Protein 8XYP (pdb70)

Nearest PDB structures (foldseek):
  7f4m-assembly1_B  TM=9.781E-01  e=1.507E-18  Tetrahymena thermophila SB210
  7f4n-assembly2_G  TM=9.774E-01  e=2.474E-17  Tetrahymena thermophila SB210
  7yi9-assembly1_D  TM=8.420E-01  e=5.128E-14  Tetrahymena thermophil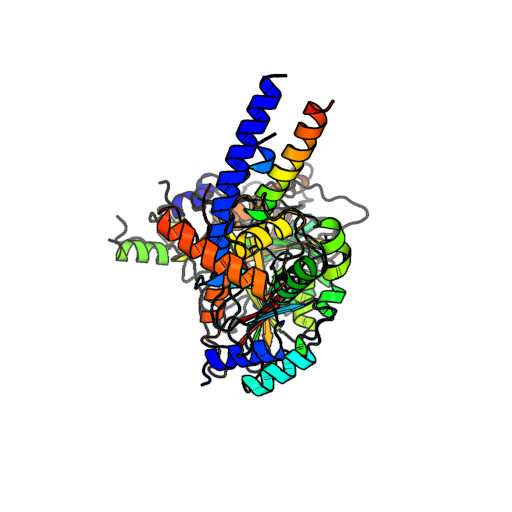a SB210
  7f4t-assembly3_G  TM=9.707E-01  e=1.267E-08  Paramecium tetraurelia strain d4-2
  7f4t-assembly1_B  TM=9.559E-01  e=1.003E-08  Paramecium tetraurelia strain d4-2

B-factor: mean 52.44, std 22.28, range [0.39, 113.33]

Solvent-accessible surface area: 29210 Å² total; per-residue (Å²): 173,178,56,33,86,33,53,27,94,69,0,76,133,62,10,67,78,18,6,18,55,2,1,74,45,13,48,84,17,83,119,61,75,132,4,181,8,35,70,28,0,0,0,6,22,29,49,12,64,170,30,94,12,94,38,0,24,56,0,0,92,151,47,18,62,58,19,1,1,0,0,2,0,30,6,15,14,85,186,158,97,52,20,36,42,115,96,0,49,90,5,52,0,93,43,0,2,103,42,0,1,0,0,0,2,3,49,40,78,37,4,40,50,0,0,91,5,0,50,73,0,53,6,107,2,7,0,2,0,0,9,0,37,31,33,138,91,7,82,19,6,102,34,136,17,105,14,0,38,53,0,27,20,6,0,0,0,0,24,25,58,82,16,102,58,62,75,12,86,100,65,26,7,4,1,0,0,1,12,74,140,88,50,166,22,48,21,0,60,42,0,6,94,27,0,58,80,0,1,56,115,1,0,0,0,3,0,36,3,58,56,49,16,8,32,72,19,0,0,0,0,1,71,67,0,78,147,16,7,0,35,30,8,12,109,33,4,92,81,58,113,43,73,161,89,21,144,75,119,86,24,33,80,72,17,100,4,161,51,0,3,64,52,107,2,59,106,27,22,27,77,0,10,0,0,0,0,6,2,99,21,83,72,56,153,57,126,98,28,47,36,12,113,43,0,109,128,0,54,12,28,81,129,0,0,34,13,0,0,0,0,0,4,7,24,11,32,21,1,12,73,0,2,61,9,0,72,82,40,33,0,68,24,22,1,3,0,0,0,0,6,0,0,0,33,42,0,0,72,51,36,97,171,127,130,155,24,88,130,21,62,28,99,74,0,19,103,113,62,71,33,1,74,9,111,112,0,27,83,0,2,0,25,16,138,17,42,26,0,63,34,0,17,12,7,0,0,0,0,18,31,104,32,186,121,51,146,13,88,23,71,74,71,139,17,7,3,0,6,0,0,1,2,36,53,138,101,31,64,83,12,12,91,35,0,7,9,17,0,0,75,2,0,15,30,2,2,29,111,2,37,54,36,136,117,6,73,69,51,7,39,0,0,0,0,22,12,51,94,63,14,0,20,16,87,0,0,3,0,0,1,46,139,132,113,50,147,103,16,50,62,166,167,68,43,25,13,28,6,0,20,64,0,41,96,29,65,49,78,9,57,147,160,74,87,175,192,60,96,24,68,83,4,0,54,41,0,5,119,57,28,12,55,142,35,0,9,77,157,75,0,24,8,14,25,27,15,21,38,26,115,85,80,42,36,24,25,100,124,44,49,94,6,0,31,98,0,0,79,110,34,2,1,29,44,18,148,80,0,13,171,93,42,20,69,41,182,19,59,44,17,13,0,23,0,16,0,0,33,15,0,1,12,2,46,3,91,139,28,108,50,125,118,4,36,47,125,99,5,68,104,35,63,142,59,4,29,43,81,0,133,157,107,132,100,56,138,23,67,4,16,36,136

Foldseek 3Di:
DVVVVVVVVVVVVVVVVVVVVVVVVVVCVVPDDDDPFDPQFAEDADDLLPDDVVVVLVCCCVVPVFAFAEEEEAAQDPVVDHDYLVSVLPRLVLSRDAWHKYWYKADPVCDVSVCVSCVSSAFAFDAKAKEFAADPVGHTPWADDDPGTDRIIMTTMTGHHCHPPPQFDPPFDDSYHHYHDPDDSDDDCSVVVRVCNGGPPTAYEYEQDESVRTDHNYYYYHNHD/DPAPVCVLCVCLVVQFADDQDPDPQQEAEAEAAQQLQDDCLVVAFQAAEEEAAFDDDVDPVDDTDYLVSVLSHDQDCRHHQFHKYWYWDDPVCNVSVQVSVVVVQWHFDAKAKEQEFAQVQQLVVVVVVPVSPDDDSVNCQVVVDGHRDRDRVSRFLQDDDPDGGDRMIITTMTGRHDPVDDQDFDPPPDDSYGYDYDHNVCSPDGGSSRVSVVVVVRCRGRVVQFQDPVLGSHHNAEYHCDDPSRQSDGSYYYYHHDD/DVVVLVDPVDDPVSSVVVVVVVVVVVVVVVVD/DDDVVVVQLVCCCVPNDCCQAPNRSHGNVLCVVDDPLDRCDVLNVVLLLVLLQVWFAVPLVVSCCPRVVVSDDSVVSNCSLQVLQQEPDPDVRGTPNAHDVRSNVNLVVNLVVLVVVVNRDPSHRYD

Structure (mmCIF, N/CA/C/O backbone):
data_8XYP
#
_entry.id   8XYP
#
_cell.length_a   1.00
_cell.length_b   1.00
_cell.length_c   1.00
_cell.angle_alpha   90.00
_cell.angle_beta   90.00
_cell.angle_gamma   90.00
#
_symmetry.space_group_name_H-M   'P 1'
#
loop_
_entity.id
_entity.type
_entity.pdbx_description
1 polymer 'MT-a70 family protein'
2 polymer 'Methyltransferase MT, putative'
3 polymer 'Myb-like DNA-binding domain protein'
4 polymer 'Transmembrane protein, putative'
5 non-polymer S-ADENOSYL-L-HOMOCYSTEINE
#
loop_
_atom_site.group_PDB
_atom_site.id
_atom_site.type_symbol
_atom_site.label_atom_id
_atom_site.label_alt_id
_atom_site.label_comp_id
_atom_site.label_asym_id
_atom_site.label_entity_id
_atom_site.label_seq_id
_atom_site.pdbx_PDB_ins_code
_atom_site.Cartn_x
_atom_site.Cartn_y
_atom_site.Cartn_z
_atom_site.occupancy
_atom_site.B_iso_or_equiv
_atom_site.auth_seq_id
_atom_site.auth_comp_id
_atom_site.auth_asym_id
_atom_site.auth_atom_id
_atom_site.pdbx_PDB_model_num
ATOM 1 N N . LYS A 1 142 ? 110.88986 145.93541 71.50761 1.000 109.23154 136 LYS A N 1
ATOM 2 C CA . LYS A 1 142 ? 111.15909 145.30617 72.79487 1.000 110.67578 136 LYS A CA 1
ATOM 3 C C . LYS A 1 142 ? 112.47780 144.53777 72.75716 1.000 110.87502 136 LYS A C 1
ATOM 4 O O . LYS A 1 142 ? 112.49230 143.32036 72.57804 1.000 110.66531 136 LYS A O 1
ATOM 10 N N . LYS A 1 143 ? 113.58727 145.26261 72.92518 1.000 113.33282 137 LYS A N 1
ATOM 11 C CA . LYS A 1 143 ? 114.90287 144.63140 72.87404 1.000 113.23080 137 LYS A CA 1
ATOM 12 C C . LYS A 1 143 ? 115.17709 143.78315 74.10962 1.000 113.07896 137 LYS A C 1
ATOM 13 O O . LYS A 1 143 ? 115.87151 142.76357 74.01558 1.000 111.99463 137 LYS A O 1
ATOM 19 N N . GLY A 1 144 ? 114.65503 144.18922 75.26941 1.000 110.87545 138 GLY A N 1
ATOM 20 C CA . GLY A 1 144 ? 114.87979 143.41997 76.48328 1.000 110.87929 138 GLY A CA 1
ATOM 21 C C . GLY A 1 144 ? 114.21667 142.05645 76.44753 1.000 110.96617 138 GLY A C 1
ATOM 22 O O . GLY A 1 144 ? 114.79623 141.06138 76.89371 1.000 110.58049 138 GLY A O 1
ATOM 23 N N . LEU A 1 145 ? 112.99758 141.98737 75.91005 1.000 107.93263 139 LEU A N 1
ATOM 24 C CA . LEU A 1 145 ? 112.31992 140.70124 75.78900 1.000 109.41127 139 LEU A CA 1
ATOM 25 C C . LEU A 1 145 ? 113.00688 139.81636 74.75541 1.000 108.11733 139 LEU A C 1
ATOM 26 O O . LEU A 1 145 ? 113.05690 138.59266 74.90808 1.000 107.39318 139 LEU A O 1
ATOM 31 N N . GLN A 1 146 ? 113.55188 140.42163 73.69649 1.000 108.33476 140 GLN A N 1
ATOM 32 C CA . GLN A 1 146 ? 114.33812 139.66093 72.72812 1.000 108.22782 140 GLN A CA 1
ATOM 33 C C . GLN A 1 146 ? 115.60199 139.09224 73.36556 1.000 109.45000 140 GLN A C 1
ATOM 34 O O . GLN A 1 146 ? 115.97330 137.93780 73.11381 1.000 108.87514 140 GLN A O 1
ATOM 40 N N . GLY A 1 147 ? 116.27059 139.88781 74.20403 1.000 108.42370 141 GLY A N 1
ATOM 41 C CA . GLY A 1 147 ? 117.43428 139.38457 74.91731 1.000 108.22843 141 GLY A CA 1
ATOM 42 C C . GLY A 1 147 ? 117.08744 138.27601 75.89286 1.000 108.08433 141 GLY A C 1
ATOM 43 O O . GLY A 1 147 ? 117.83381 137.30340 76.03529 1.000 106.98760 141 GLY A O 1
ATOM 44 N N . LEU A 1 148 ? 115.94497 138.40378 76.57267 1.000 107.00192 142 LEU A N 1
AT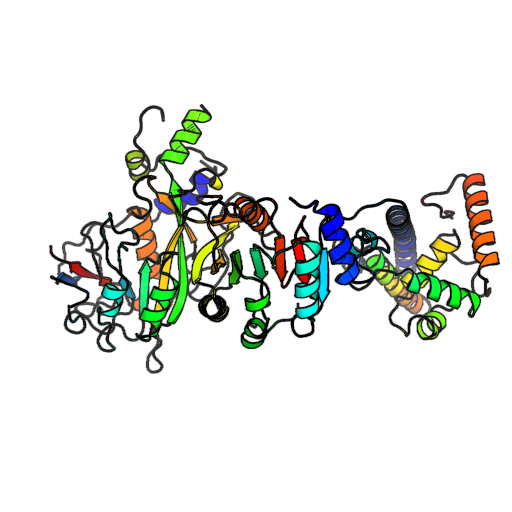OM 45 C CA . LEU A 1 148 ? 115.49076 137.34011 77.46389 1.000 107.07296 142 LEU A CA 1
ATOM 46 C C . LEU A 1 148 ? 115.14908 136.07761 76.67800 1.000 107.29508 142 LEU A C 1
ATOM 47 O O . LEU A 1 148 ? 115.39913 134.96154 77.14866 1.000 106.84611 142 LEU A O 1
ATOM 52 N N . LEU A 1 149 ? 114.57679 136.23946 75.48057 1.000 105.92554 143 LEU A N 1
ATOM 53 C CA . LEU A 1 149 ? 114.29684 135.09976 74.61185 1.000 105.67296 143 LEU A CA 1
ATOM 54 C C . LEU A 1 149 ? 115.58107 134.40201 74.18538 1.000 106.73663 143 LEU A C 1
ATOM 55 O O . LEU A 1 149 ? 115.64871 133.16767 74.16428 1.000 106.60372 143 LEU A O 1
ATOM 60 N N . GLN A 1 150 ? 116.61397 135.17855 73.85219 1.000 105.50662 144 GLN A N 1
ATOM 61 C CA . GLN A 1 150 ? 117.91188 134.58910 73.53377 1.000 105.60746 144 GLN A CA 1
ATOM 62 C C . GLN A 1 150 ? 118.49187 133.85384 74.73663 1.000 105.60907 144 GLN A C 1
ATOM 63 O O . GLN A 1 150 ? 119.06082 132.76198 74.59486 1.000 105.23085 144 GLN A O 1
ATOM 69 N N . ASP A 1 151 ? 118.34864 134.43904 75.92951 1.000 104.44037 145 ASP A N 1
ATOM 70 C CA . ASP A 1 151 ? 118.85932 133.81212 77.14505 1.000 104.90817 145 ASP A CA 1
ATOM 71 C C . ASP A 1 151 ? 118.18531 132.46904 77.40138 1.000 104.53647 145 ASP A C 1
ATOM 72 O O . ASP A 1 151 ? 118.85896 131.46125 77.65292 1.000 105.62921 145 ASP A O 1
ATOM 77 N N . ILE A 1 152 ? 116.85192 132.42848 77.32284 1.000 100.70002 146 ILE A N 1
ATOM 78 C CA . ILE A 1 152 ? 116.16640 131.16292 77.56124 1.000 100.87210 146 ILE A CA 1
ATOM 79 C C . ILE A 1 152 ? 116.38202 130.17942 76.41953 1.000 100.49483 146 ILE A C 1
ATOM 80 O O . ILE A 1 152 ? 116.30097 128.97336 76.64416 1.000 100.12647 146 ILE A O 1
ATOM 85 N N . GLU A 1 153 ? 116.66684 130.64829 75.20016 1.000 98.43001 147 GLU A N 1
ATOM 86 C CA . GLU A 1 153 ? 117.05040 129.71873 74.13999 1.000 97.24724 147 GLU A CA 1
ATOM 87 C C . GLU A 1 153 ? 118.39010 129.05582 74.44410 1.000 98.38782 147 GLU A C 1
ATOM 88 O O . GLU A 1 153 ? 118.55770 127.84825 74.22458 1.000 98.67796 147 GLU A O 1
ATOM 94 N N . LYS A 1 154 ? 119.35603 129.82960 74.94994 1.000 98.37558 148 LYS A N 1
ATOM 95 C CA . LYS A 1 154 ? 120.62709 129.23677 75.36420 1.000 98.04389 148 LYS A CA 1
ATOM 96 C C . LYS A 1 154 ? 120.43559 128.25752 76.51813 1.000 96.21638 148 LYS A C 1
ATOM 97 O O . LYS A 1 154 ? 121.06764 127.19228 76.54797 1.000 97.79954 148 LYS A O 1
ATOM 103 N N . ARG A 1 155 ? 119.57099 128.60044 77.47737 1.000 91.02947 149 ARG A N 1
ATOM 104 C CA . ARG A 1 155 ? 119.29051 127.67369 78.57291 1.000 92.41638 149 ARG A CA 1
ATOM 105 C C . ARG A 1 155 ? 118.57644 126.42111 78.07370 1.000 93.11495 149 ARG A C 1
ATOM 106 O O . ARG A 1 155 ? 118.82336 125.31989 78.57963 1.000 92.44507 149 ARG A O 1
ATOM 114 N N . ILE A 1 156 ? 117.69750 126.57122 77.07760 1.000 90.26518 150 ILE A N 1
ATOM 115 C CA . ILE A 1 156 ? 117.03015 125.42517 76.46511 1.000 87.74681 150 ILE A CA 1
ATOM 116 C C . ILE A 1 156 ? 118.05380 124.50330 75.82147 1.000 87.53056 150 ILE A C 1
ATOM 117 O O . ILE A 1 156 ? 117.99853 123.28376 75.98840 1.000 87.77427 150 ILE A O 1
ATOM 122 N N . LEU A 1 157 ? 119.01385 125.07429 75.09003 1.000 87.25276 151 LEU A N 1
ATOM 123 C CA . LEU A 1 157 ? 120.04843 124.25493 74.46404 1.000 86.73155 151 LEU A CA 1
ATOM 124 C C . LEU A 1 157 ? 120.93222 123.55035 75.48852 1.000 86.49800 151 LEU A C 1
ATOM 125 O O . LEU A 1 157 ? 121.21963 122.35483 75.32818 1.000 86.60036 151 LEU A O 1
ATOM 130 N N . HIS A 1 158 ? 121.34087 124.25593 76.54722 1.000 84.69323 152 HIS A N 1
ATOM 131 C CA . HIS A 1 158 ? 122.17612 123.64454 77.57767 1.000 83.43966 152 HIS A CA 1
ATOM 132 C C . HIS A 1 158 ? 121.43926 122.51679 78.29411 1.000 85.37529 152 HIS A C 1
ATOM 133 O O . HIS A 1 158 ? 121.99154 121.42655 78.49388 1.000 86.66652 152 HIS A O 1
ATOM 140 N N . TYR A 1 159 ? 120.18102 122.75025 78.67452 1.000 81.94155 153 TYR A N 1
ATOM 141 C CA . TYR A 1 159 ? 119.44433 121.72374 79.40060 1.000 80.86698 153 TYR A CA 1
ATOM 142 C C . TYR A 1 159 ? 118.99764 120.59999 78.47419 1.000 80.23967 153 TYR A C 1
ATOM 143 O O . TYR A 1 159 ? 118.82055 119.46389 78.91911 1.000 80.33515 153 TYR A O 1
ATOM 152 N N . LYS A 1 160 ? 118.83318 120.88846 77.18118 1.000 75.24730 154 LYS A N 1
ATOM 153 C CA . LYS A 1 160 ? 118.60476 119.83736 76.19872 1.000 74.08798 154 LYS A CA 1
ATOM 154 C C . LYS A 1 160 ? 119.80318 118.91000 76.11359 1.000 75.57094 154 LYS A C 1
ATOM 155 O O . LYS A 1 160 ? 119.64966 117.68480 76.06879 1.000 77.42407 154 LYS A O 1
ATOM 161 N N . GLN A 1 161 ? 121.01062 119.48181 76.09407 1.000 82.73368 155 GLN A N 1
ATOM 162 C CA . GLN A 1 161 ? 122.21346 118.65476 76.09905 1.000 81.12804 155 GLN A CA 1
ATOM 163 C C . GLN A 1 161 ? 122.33822 117.86330 77.39550 1.000 79.38337 155 GLN A C 1
ATOM 164 O O . GLN A 1 161 ? 122.74145 116.69423 77.3795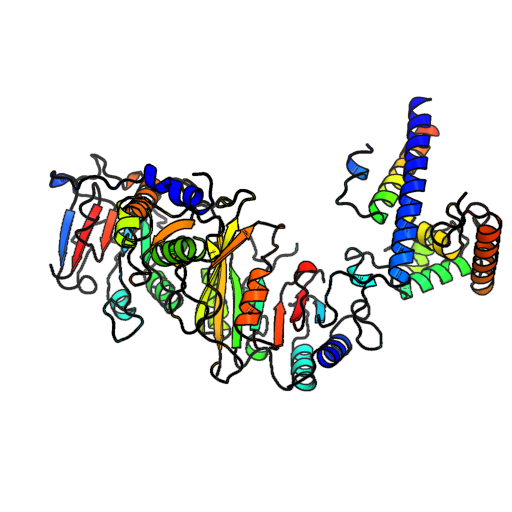0 1.000 80.94867 155 GLN A O 1
ATOM 170 N N . LEU A 1 162 ? 121.99170 118.48357 78.52689 1.000 76.88609 156 LEU A N 1
ATOM 171 C CA . LEU A 1 162 ? 122.02011 117.77235 79.80414 1.000 77.73904 156 LEU A CA 1
ATOM 172 C C . LEU A 1 162 ? 121.02931 116.61157 79.82102 1.000 77.80549 156 LEU A C 1
ATOM 173 O O . LEU A 1 162 ? 121.35143 115.51636 80.29734 1.000 79.89290 156 LEU A O 1
ATOM 178 N N . PHE A 1 163 ? 119.82077 116.83314 79.29807 1.000 75.04500 157 PHE A N 1
ATOM 179 C CA . PHE A 1 163 ? 118.81422 115.77870 79.23133 1.000 73.55301 157 PHE A CA 1
ATOM 180 C C . PHE A 1 163 ? 119.25010 114.65647 78.30035 1.000 72.89245 157 PHE A C 1
ATOM 181 O O . PHE A 1 163 ? 119.04388 113.47802 78.60768 1.000 76.79872 157 PHE A O 1
ATOM 189 N N . PHE A 1 164 ? 119.83999 115.00252 77.15254 1.000 74.01300 158 PHE A N 1
ATOM 190 C CA . PHE A 1 164 ? 120.32171 113.97960 76.22995 1.000 70.81585 158 PHE A CA 1
ATOM 191 C C . PHE A 1 164 ? 121.44192 113.16178 76.85449 1.000 71.89547 158 PHE A C 1
ATOM 192 O O . PHE A 1 164 ? 121.48488 111.93845 76.69182 1.000 75.28840 158 PHE A O 1
ATOM 200 N N . LYS A 1 165 ? 122.34860 113.81890 77.58215 1.000 73.75989 159 LYS A N 1
ATOM 201 C CA . LYS A 1 165 ? 123.40181 113.09608 78.28647 1.000 75.78498 159 LYS A CA 1
ATOM 202 C C . LYS A 1 165 ? 122.82080 112.17034 79.34686 1.000 76.25721 159 LYS A C 1
ATOM 203 O O . LYS A 1 165 ? 123.26406 111.02490 79.49053 1.000 77.83813 159 LYS A O 1
ATOM 209 N N . GLU A 1 166 ? 121.81481 112.64539 80.08523 1.000 74.99916 160 GLU A N 1
ATOM 210 C CA . GLU A 1 166 ? 121.20212 111.83584 81.13367 1.000 72.82415 160 GLU A CA 1
ATOM 211 C C . GLU A 1 166 ? 120.50329 110.60999 80.55528 1.000 73.97641 160 GLU A C 1
ATOM 212 O O . GLU A 1 166 ? 120.66041 109.49582 81.06699 1.000 76.71553 160 GLU A O 1
ATOM 218 N N . GLN A 1 167 ? 119.73889 110.79058 79.47694 1.000 69.50044 161 GLN A N 1
ATOM 219 C CA . GLN A 1 167 ? 119.04577 109.66357 78.86404 1.000 67.32539 161 GLN A CA 1
ATOM 220 C C . GLN A 1 167 ? 119.98402 108.72773 78.11677 1.000 69.83473 161 GLN A C 1
ATOM 221 O O . GLN A 1 167 ? 119.67906 107.53704 78.00061 1.000 71.02562 161 GLN A O 1
ATOM 227 N N . ASN A 1 168 ? 121.10934 109.23072 77.60400 1.000 75.27858 162 ASN A N 1
ATOM 228 C CA . ASN A 1 168 ? 122.08403 108.35142 76.97095 1.000 73.81814 162 ASN A CA 1
ATOM 229 C C . ASN A 1 168 ? 122.83740 107.53149 78.00767 1.000 74.34736 162 ASN A C 1
ATOM 230 O O . ASN A 1 168 ? 123.13863 106.35544 77.77530 1.000 75.73786 162 ASN A O 1
ATOM 235 N N . GLU A 1 169 ? 123.16629 108.13927 79.15035 1.000 74.07584 163 GLU A N 1
ATOM 236 C CA . GLU A 1 169 ? 123.78197 107.38557 80.23539 1.000 73.49274 163 GLU A CA 1
ATOM 237 C C . GLU A 1 169 ? 122.82213 106.34525 80.79628 1.000 74.86915 163 GLU A C 1
ATOM 238 O O . GLU A 1 169 ? 123.21774 105.20186 81.04918 1.000 78.89287 163 GLU A O 1
ATOM 244 N N . ILE A 1 170 ? 121.55326 106.72317 80.98264 1.000 70.99076 164 ILE A N 1
ATOM 245 C CA . ILE A 1 170 ? 120.56051 105.81318 81.55338 1.000 70.21851 164 ILE A CA 1
ATOM 246 C C . ILE A 1 170 ? 120.34105 104.61621 80.63525 1.000 69.23148 164 ILE A C 1
ATOM 247 O O . ILE A 1 170 ? 120.30988 103.46313 81.08284 1.000 70.01671 164 ILE A O 1
ATOM 252 N N . ALA A 1 171 ? 120.20905 104.87157 79.33225 1.000 73.09481 165 ALA A N 1
ATOM 253 C CA . ALA A 1 171 ? 119.93159 103.79252 78.39147 1.000 74.58634 165 ALA A CA 1
ATOM 254 C C . ALA A 1 171 ? 121.12937 102.87064 78.20885 1.000 75.58471 165 ALA A C 1
ATOM 255 O O . ALA A 1 171 ? 120.95442 101.69287 77.87797 1.000 77.03861 165 ALA A O 1
ATOM 257 N N . ASN A 1 172 ? 122.34621 103.37618 78.40993 1.000 78.15310 166 ASN A N 1
ATOM 258 C CA . ASN A 1 172 ? 123.52793 102.55540 78.14979 1.000 78.14415 166 ASN A CA 1
ATOM 259 C C . ASN A 1 172 ? 123.85741 101.64273 79.32843 1.000 79.48059 166 ASN A C 1
ATOM 260 O O . ASN A 1 172 ? 123.71172 100.42008 79.23955 1.000 79.36303 166 ASN A O 1
ATOM 265 N N . GLY A 1 173 ? 124.29667 102.21992 80.44531 1.000 80.54723 167 GLY A N 1
ATOM 266 C CA . GLY A 1 173 ? 124.71113 101.39702 81.56538 1.000 80.27879 167 GLY A CA 1
ATOM 267 C C . GLY A 1 173 ? 124.51936 101.95484 82.96145 1.000 78.17952 167 GLY A C 1
ATOM 268 O O . GLY A 1 173 ? 124.99194 101.34725 83.92659 1.000 78.76615 167 GLY A O 1
ATOM 269 N N . LYS A 1 174 ? 123.84862 103.09625 83.09841 1.000 68.02847 168 LYS A N 1
ATOM 270 C CA . LYS A 1 174 ? 123.80017 103.76774 84.39182 1.000 67.79468 168 LYS A CA 1
ATOM 271 C C . LYS A 1 174 ? 122.89464 103.01421 85.35566 1.000 69.22326 168 LYS A C 1
ATOM 272 O O . LYS A 1 174 ? 121.77542 102.62755 85.00559 1.000 68.88643 168 LYS A O 1
ATOM 278 N N . ARG A 1 175 ? 123.38553 102.80996 86.57212 1.000 63.75345 169 ARG A N 1
ATOM 279 C CA . ARG A 1 175 ? 122.65255 102.11009 87.61355 1.000 61.02599 169 ARG A CA 1
ATOM 280 C C . ARG A 1 175 ? 122.17487 103.10335 88.66181 1.000 60.85758 169 ARG A C 1
ATOM 281 O O . ARG A 1 175 ? 122.89548 104.03775 89.02263 1.000 65.32162 169 ARG A O 1
ATOM 289 N N . SER A 1 176 ? 120.95610 102.89784 89.14526 1.000 57.25005 170 SER A N 1
ATOM 290 C CA . SER A 1 176 ? 120.40334 103.75304 90.17906 1.000 59.15780 170 SER A CA 1
ATOM 291 C C . SER A 1 176 ? 121.01451 103.41200 91.53551 1.000 58.14220 170 SER A C 1
ATOM 292 O O . SER A 1 176 ? 121.74805 102.43322 91.69365 1.000 57.92942 170 SER A O 1
ATOM 295 N N . MET A 1 177 ? 120.69904 104.24252 92.53011 1.000 58.46255 171 MET A N 1
ATOM 296 C CA . MET A 1 177 ? 121.17588 104.01518 93.88858 1.000 59.64105 171 MET A CA 1
ATOM 297 C C . MET A 1 177 ? 120.50834 102.81998 94.55503 1.000 60.29489 171 MET A C 1
ATOM 298 O O . MET A 1 177 ? 120.97098 102.38738 95.61600 1.000 58.79464 171 MET A O 1
ATOM 303 N N . VAL A 1 178 ? 119.44839 102.28587 93.96191 1.000 54.01091 172 VAL A N 1
ATOM 304 C CA . VAL A 1 178 ? 118.72056 101.14665 94.53103 1.000 48.23859 172 VAL A CA 1
ATOM 305 C C . VAL A 1 178 ? 119.58156 99.89228 94.42599 1.000 49.37994 172 VAL A C 1
ATOM 306 O O . VAL A 1 178 ? 120.13739 99.61472 93.34841 1.000 50.78688 172 VAL A O 1
ATOM 310 N N . PRO A 1 179 ? 119.73003 99.11932 95.49974 1.000 44.60749 173 PRO A N 1
ATOM 311 C CA . PRO A 1 179 ? 120.54347 97.90213 95.43419 1.000 44.00944 173 PRO A CA 1
ATOM 312 C C . PRO A 1 179 ? 119.91334 96.84052 94.54536 1.000 49.91753 173 PRO A C 1
ATOM 313 O O . PRO A 1 179 ? 118.71413 96.85224 94.25887 1.000 50.78188 173 PRO A O 1
ATOM 317 N N . ASP A 1 180 ? 120.76233 95.91185 94.09810 1.000 51.92383 174 ASP A N 1
ATOM 318 C CA . ASP A 1 180 ? 120.32997 94.90896 93.12947 1.000 48.02182 174 ASP A CA 1
ATOM 319 C C . ASP A 1 180 ? 119.36999 93.89945 93.74806 1.000 50.32944 174 ASP A C 1
ATOM 320 O O . ASP A 1 180 ? 118.43232 93.44257 93.08449 1.000 52.07695 174 ASP A O 1
ATOM 325 N N . ASN A 1 181 ? 119.57899 93.54292 95.01253 1.000 46.57071 175 ASN A N 1
ATOM 326 C CA . ASN A 1 181 ? 118.74319 92.55985 95.68774 1.000 42.96801 175 ASN A CA 1
ATOM 327 C C . ASN A 1 181 ? 117.51510 93.17706 96.33993 1.000 42.56451 175 ASN A C 1
ATOM 328 O O . ASN A 1 181 ? 116.80374 92.48294 97.07151 1.000 47.36672 175 ASN A O 1
ATOM 333 N N . SER A 1 182 ? 117.26395 94.46130 96.11138 1.000 38.34671 176 SER A N 1
ATOM 334 C CA . SER A 1 182 ? 116.06186 95.09201 96.63185 1.000 35.56680 176 SER A CA 1
ATOM 335 C C . SER A 1 182 ? 114.83627 94.59581 95.87944 1.000 33.61273 176 SER A C 1
ATOM 336 O O . SER A 1 182 ? 114.87263 94.40104 94.66259 1.000 39.32784 176 SER A O 1
ATOM 339 N N . ILE A 1 183 ? 113.74703 94.38783 96.61198 1.000 26.34156 177 ILE A N 1
ATOM 340 C CA . ILE A 1 183 ? 112.48182 93.96924 96.01518 1.000 27.05332 177 ILE A CA 1
ATOM 341 C C . ILE A 1 183 ? 111.46384 95.07911 96.24094 1.000 28.38551 177 ILE A C 1
ATOM 342 O O . ILE A 1 183 ? 110.81662 95.12179 97.29601 1.000 35.36756 177 ILE A O 1
ATOM 347 N N . PRO A 1 184 ? 111.30353 96.00362 95.29833 1.000 36.93742 178 PRO A N 1
ATOM 348 C CA . PRO A 1 184 ? 110.30437 97.06315 95.47242 1.000 32.74388 178 PRO A CA 1
ATOM 349 C C . PRO A 1 184 ? 108.94626 96.67840 94.91586 1.000 34.67743 178 PRO A C 1
ATOM 350 O O . PRO A 1 184 ? 108.84735 96.14605 93.80814 1.000 37.12537 178 PRO A O 1
ATOM 354 N N . ILE A 1 185 ? 107.89304 96.94436 95.68013 1.000 34.28515 179 ILE A N 1
ATOM 355 C CA . ILE A 1 185 ? 106.51835 96.76720 95.23108 1.000 31.08344 179 ILE A CA 1
ATOM 356 C C . ILE A 1 185 ? 105.82666 98.11378 95.35195 1.000 29.88261 179 ILE A C 1
ATOM 357 O O . ILE A 1 185 ? 105.79734 98.70561 96.43670 1.000 34.94395 179 ILE A O 1
ATOM 362 N N . CYS A 1 186 ? 105.28352 98.60215 94.24313 1.000 42.67937 180 CYS A N 1
ATOM 363 C CA . CYS A 1 186 ? 104.56122 99.87095 94.21814 1.000 41.85955 180 CYS A CA 1
ATOM 364 C C . CYS A 1 186 ? 103.07334 99.54786 94.17990 1.000 46.14437 180 CYS A C 1
ATOM 365 O O . CYS A 1 186 ? 102.49608 99.31051 93.11897 1.000 52.33934 180 CYS A O 1
ATOM 368 N N . SER A 1 187 ? 102.44838 99.53648 95.35384 1.000 41.24719 181 SER A N 1
ATOM 369 C CA . SER A 1 187 ? 101.02942 99.23603 95.44139 1.000 46.58086 181 SER A CA 1
ATOM 370 C C . SER A 1 187 ? 100.44147 99.91665 96.66632 1.000 48.00670 181 SER A C 1
ATOM 371 O O . SER A 1 187 ? 101.15352 100.27779 97.60617 1.000 47.42737 181 SER A O 1
ATOM 374 N N . ASP A 1 188 ? 99.12417 100.09177 96.63576 1.000 49.67802 182 ASP A N 1
ATOM 375 C CA . ASP A 1 188 ? 98.38582 100.56463 97.79595 1.000 41.10133 182 ASP A CA 1
ATOM 376 C C . ASP A 1 188 ? 98.09943 99.39018 98.71911 1.000 45.03614 182 ASP A C 1
ATOM 377 O O . ASP A 1 188 ? 97.57445 98.36411 98.27905 1.000 55.44227 182 ASP A O 1
ATOM 382 N N . VAL A 1 189 ? 98.43838 99.54219 100.00191 1.000 37.86831 183 VAL A N 1
ATOM 383 C CA . VAL A 1 189 ? 98.28858 98.43996 100.94480 1.000 40.50097 183 VAL A CA 1
ATOM 384 C C . VAL A 1 189 ? 96.82775 98.10221 101.21355 1.000 45.66291 183 VAL A C 1
ATOM 385 O O . VAL A 1 189 ? 96.52484 96.97864 101.62955 1.000 48.31307 183 VAL A O 1
ATOM 389 N N . THR A 1 190 ? 95.90784 99.04233 100.99078 1.000 44.08238 184 THR A N 1
ATOM 390 C CA . THR A 1 190 ? 94.49210 98.71251 101.06594 1.000 46.00862 184 THR A CA 1
ATOM 391 C C . THR A 1 190 ? 94.01842 97.97370 99.82342 1.000 48.53477 184 THR A C 1
ATOM 392 O O . THR A 1 190 ? 92.94964 97.35552 99.85314 1.000 53.69502 184 THR A O 1
ATOM 396 N N . LYS A 1 191 ? 94.78937 98.02621 98.73672 1.000 50.21002 185 LYS A N 1
ATOM 397 C CA . LYS A 1 191 ? 94.47796 97.30667 97.51252 1.000 52.44816 185 LYS A CA 1
ATOM 398 C C . LYS A 1 191 ? 95.47843 96.20814 97.18775 1.000 53.69365 185 LYS A C 1
ATOM 399 O O . LYS A 1 191 ? 95.25396 95.45475 96.23490 1.000 57.74584 185 LYS A O 1
ATOM 405 N N . LEU A 1 192 ? 96.56948 96.09977 97.94019 1.000 48.21709 186 LEU A N 1
ATOM 406 C CA . LEU A 1 192 ? 97.57569 95.08465 97.66291 1.000 46.56737 186 LEU A CA 1
ATOM 407 C C . LEU A 1 192 ? 97.06207 93.70725 98.05420 1.000 47.03481 186 LEU A C 1
ATOM 408 O O . LEU A 1 192 ? 96.50430 93.52532 99.13989 1.000 52.49026 186 LEU A O 1
ATOM 413 N N . ASN A 1 193 ? 97.24593 92.73736 97.16388 1.000 46.64137 187 ASN A N 1
ATOM 414 C CA . ASN A 1 193 ? 96.91715 91.34734 97.46089 1.000 45.07287 187 ASN A CA 1
ATOM 415 C C . ASN A 1 193 ? 98.05442 90.76772 98.28584 1.000 44.66397 187 ASN A C 1
ATOM 416 O O . ASN A 1 193 ? 99.07568 90.34174 97.74513 1.000 49.70451 187 ASN A O 1
ATOM 421 N N . PHE A 1 194 ? 97.88183 90.75776 99.60804 1.000 46.46571 188 PHE A N 1
ATOM 422 C CA . PHE A 1 194 ? 98.90685 90.21487 100.48924 1.000 42.01290 188 PHE A CA 1
ATOM 423 C C . PHE A 1 194 ? 99.03990 88.70526 100.36281 1.000 41.69255 188 PHE A C 1
ATOM 424 O O . PHE A 1 194 ? 100.07402 88.15718 100.75142 1.000 46.36463 188 PHE A O 1
ATOM 432 N N . GLN A 1 195 ? 98.02063 88.02575 99.83170 1.000 46.08633 189 GLN A N 1
ATOM 433 C CA . GLN A 1 195 ? 98.11614 86.58611 99.61669 1.000 44.42354 189 GLN A CA 1
ATOM 434 C C . GLN A 1 195 ? 99.17498 86.25071 98.57393 1.000 46.61993 189 GLN A C 1
ATOM 435 O O . GLN A 1 195 ? 99.87898 85.24375 98.70205 1.000 52.41489 189 GLN A O 1
ATOM 441 N N . ALA A 1 196 ? 99.29720 87.07701 97.53156 1.000 47.24661 190 ALA A N 1
ATOM 442 C CA . ALA A 1 196 ? 100.34418 86.86537 96.53662 1.000 46.07924 190 ALA A CA 1
ATOM 443 C C . ALA A 1 196 ? 101.72776 87.03932 97.14632 1.000 46.03029 190 ALA A C 1
ATOM 444 O O . ALA A 1 196 ? 102.64810 86.27334 96.83943 1.000 55.19798 190 ALA A O 1
ATOM 446 N N . LEU A 1 197 ? 101.89170 88.04302 98.01199 1.000 38.86255 191 LEU A N 1
ATOM 447 C CA . LEU A 1 197 ? 103.15717 88.22537 98.71591 1.000 45.16319 191 LEU A CA 1
ATOM 448 C C . LEU A 1 197 ? 103.44993 87.04351 99.63201 1.000 45.10781 191 LEU A C 1
ATOM 449 O O . LEU A 1 197 ? 104.59426 86.58430 99.71539 1.000 49.37339 191 LEU A O 1
ATOM 454 N N . ILE A 1 198 ? 102.41749 86.52767 100.30574 1.000 45.09636 192 ILE A N 1
ATOM 455 C CA . ILE A 1 198 ? 102.55888 85.34843 101.16018 1.000 43.94575 192 ILE A CA 1
ATOM 456 C C . ILE A 1 198 ? 103.03140 84.14702 100.35058 1.000 45.48163 192 ILE A C 1
ATOM 457 O O . ILE A 1 198 ? 103.98335 83.45525 100.73084 1.000 46.79081 192 ILE A O 1
ATOM 462 N N . ASP A 1 199 ? 102.37819 83.89073 99.21563 1.000 45.54047 193 ASP A N 1
ATOM 463 C CA . ASP A 1 199 ? 102.71985 82.72871 98.40228 1.000 47.40993 193 ASP A CA 1
ATOM 464 C C . ASP A 1 199 ? 104.11320 82.85652 97.80204 1.000 50.49668 193 ASP A C 1
ATOM 465 O O . ASP A 1 199 ? 104.88225 81.88663 97.79918 1.000 53.45409 193 ASP A O 1
ATOM 470 N N . ALA A 1 200 ? 104.45609 84.04605 97.29590 1.000 46.85487 194 ALA A N 1
ATOM 471 C CA . ALA A 1 200 ? 105.77674 84.26147 96.71613 1.000 47.15123 194 ALA A CA 1
ATOM 472 C C . ALA A 1 200 ? 106.87207 84.13475 97.76508 1.000 45.94985 194 ALA A C 1
ATOM 473 O O . ALA A 1 200 ? 107.92096 83.53565 97.50456 1.000 54.72342 194 ALA A O 1
ATOM 475 N N . GLN A 1 201 ? 106.64634 84.68346 98.96093 1.000 40.96711 195 GLN A N 1
ATOM 476 C CA . GLN A 1 201 ? 107.62508 84.55680 100.03237 1.000 41.41510 195 GLN A CA 1
ATOM 477 C C . GLN A 1 201 ? 107.77006 83.11468 100.49581 1.000 38.71739 195 GLN A C 1
ATOM 478 O O . GLN A 1 201 ? 108.87855 82.68242 100.82742 1.000 44.31946 195 GLN A O 1
ATOM 484 N N . MET A 1 202 ? 106.67374 82.35543 100.51705 1.000 50.14019 196 MET A N 1
ATOM 485 C CA . MET A 1 202 ? 106.76174 80.95187 100.90087 1.000 48.79460 196 MET A CA 1
ATOM 486 C C . MET A 1 202 ? 107.54099 80.13854 99.87380 1.000 51.93201 196 MET A C 1
ATOM 487 O O . MET A 1 202 ? 108.41158 79.34171 100.24177 1.000 52.52086 196 MET A O 1
ATOM 492 N N . ARG A 1 203 ? 107.25183 80.32524 98.58181 1.000 51.29004 197 ARG A N 1
ATOM 493 C CA . ARG A 1 203 ? 107.89535 79.48230 97.57839 1.000 48.64579 197 ARG A CA 1
ATOM 494 C C . ARG A 1 203 ? 109.32166 79.91914 97.26952 1.000 49.63922 197 ARG A C 1
ATOM 495 O O . ARG A 1 203 ? 110.13704 79.08685 96.85793 1.000 51.40491 197 ARG A O 1
ATOM 503 N N . HIS A 1 204 ? 109.65201 81.19742 97.45758 1.000 43.99842 198 HIS A N 1
ATOM 504 C CA . HIS A 1 204 ? 110.96914 81.68720 97.07658 1.000 41.60479 198 HIS A CA 1
ATOM 505 C C . HIS A 1 204 ? 111.94599 81.79305 98.23711 1.000 44.26582 198 HIS A C 1
ATOM 506 O O . HIS A 1 204 ? 113.15394 81.88046 97.99596 1.000 51.65659 198 HIS A O 1
ATOM 513 N N . ALA A 1 205 ? 111.46756 81.78378 99.47962 1.000 42.12225 199 ALA A N 1
ATOM 514 C CA . ALA A 1 205 ? 112.34792 81.83601 100.63561 1.000 43.78801 199 ALA A CA 1
ATOM 515 C C . ALA A 1 205 ? 112.21487 80.64115 101.56453 1.000 45.01084 199 ALA A C 1
ATOM 516 O O . ALA A 1 205 ? 113.10176 80.43185 102.39849 1.000 50.46925 199 ALA A O 1
ATOM 518 N N . GLY A 1 206 ? 111.14387 79.86044 101.45564 1.000 42.95491 200 GLY A N 1
ATOM 519 C CA . GLY A 1 206 ? 110.93768 78.71996 102.31914 1.000 44.44871 200 GLY A CA 1
ATOM 520 C C . GLY A 1 206 ? 110.41566 79.05262 103.69709 1.000 49.32030 200 GLY A C 1
ATOM 521 O O . GLY A 1 206 ? 110.24924 78.14013 104.51639 1.000 51.60711 200 GLY A O 1
ATOM 522 N N . LYS A 1 207 ? 110.14681 80.32248 103.97565 1.000 47.80361 201 LYS A N 1
ATOM 523 C CA . LYS A 1 207 ? 109.70732 80.76514 105.29001 1.000 46.86230 201 LYS A CA 1
ATOM 524 C C . LYS A 1 207 ? 108.99891 82.10064 105.12076 1.000 45.07740 201 LYS A C 1
ATOM 525 O O . LYS A 1 207 ? 108.72687 82.54447 104.00296 1.000 45.17259 201 LYS A O 1
ATOM 531 N N . MET A 1 208 ? 108.70331 82.74048 106.24238 1.000 50.71639 202 MET A N 1
ATOM 532 C CA . MET A 1 208 ? 108.07806 84.04910 106.24502 1.000 47.47678 202 MET A CA 1
ATOM 533 C C . MET A 1 208 ? 109.09594 85.12190 106.60570 1.000 43.04371 202 MET A C 1
ATOM 534 O O . MET A 1 208 ? 110.29010 84.85511 106.76727 1.000 47.55229 202 MET A O 1
ATOM 539 N N . PHE A 1 209 ? 108.61982 86.35425 106.72003 1.000 31.71142 203 PHE A N 1
ATOM 540 C CA . PHE A 1 209 ? 109.49113 87.47735 107.00427 1.000 34.58042 203 PHE A CA 1
ATOM 541 C C . PHE A 1 209 ? 109.99546 87.40844 108.43550 1.000 34.67731 203 PHE A C 1
ATOM 542 O O . PHE A 1 209 ? 109.32350 86.89812 109.33352 1.000 37.50304 203 PHE A O 1
ATOM 550 N N . ASP A 1 210 ? 111.20846 87.90398 108.63453 1.0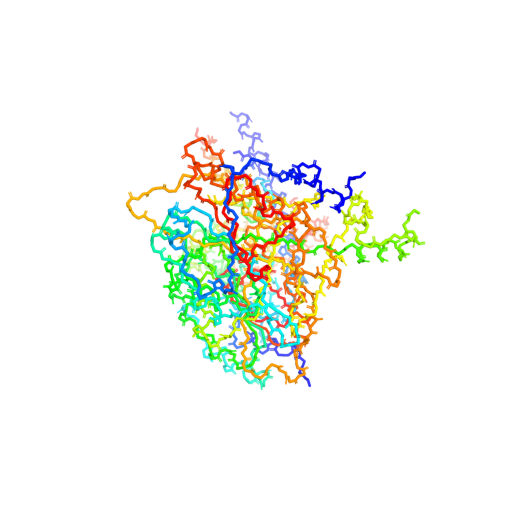00 33.12530 204 ASP A N 1
ATOM 551 C CA . ASP A 1 210 ? 111.81506 87.91842 109.95370 1.000 28.41900 204 ASP A CA 1
ATOM 552 C C . ASP A 1 210 ? 111.66547 89.25840 110.64880 1.000 29.47041 204 ASP A C 1
ATOM 553 O O . ASP A 1 210 ? 111.60707 89.30523 111.88064 1.000 34.46516 204 ASP A O 1
ATOM 558 N N . VAL A 1 211 ? 111.60439 90.34172 109.88127 1.000 24.13579 205 VAL A N 1
ATOM 559 C CA . VAL A 1 211 ? 111.38778 91.68566 110.39876 1.000 25.38224 205 VAL A CA 1
ATOM 560 C C . VAL A 1 211 ? 110.37426 92.36792 109.49251 1.000 25.91579 205 VAL A C 1
ATOM 561 O O . VAL A 1 211 ? 110.48532 92.29390 108.26556 1.000 22.12737 205 VAL A O 1
ATOM 565 N N . ILE A 1 212 ? 109.37003 92.99999 110.09042 1.000 32.68882 206 ILE A N 1
ATOM 566 C CA . ILE A 1 212 ? 108.41111 93.82815 109.37195 1.000 16.49356 206 ILE A CA 1
ATOM 567 C C . ILE A 1 212 ? 108.56323 95.24813 109.89432 1.000 21.56192 206 ILE A C 1
ATOM 568 O O . ILE A 1 212 ? 108.51816 95.47274 111.10681 1.000 33.80609 206 ILE A O 1
ATOM 573 N N . MET A 1 213 ? 108.76976 96.20196 108.99581 1.000 33.06025 207 MET A N 1
ATOM 574 C CA . MET A 1 213 ? 108.88904 97.59682 109.38897 1.000 31.36424 207 MET A CA 1
ATOM 575 C C . MET A 1 213 ? 107.86749 98.43827 108.64030 1.000 32.92006 207 MET A C 1
ATOM 576 O O . MET A 1 213 ? 107.64019 98.23694 107.44658 1.000 38.05517 207 MET A O 1
ATOM 581 N N . MET A 1 214 ? 107.23588 99.36913 109.34914 1.000 27.58520 208 MET A N 1
ATOM 582 C CA . MET A 1 214 ? 106.33398 100.31362 108.71284 1.000 26.77436 208 MET A CA 1
ATOM 583 C C . MET A 1 214 ? 106.51444 101.69414 109.31924 1.000 25.85400 208 MET A C 1
ATOM 584 O O . MET A 1 214 ? 106.71912 101.83577 110.52706 1.000 28.74619 208 MET A O 1
ATOM 589 N N . ASP A 1 215 ? 106.45001 102.70685 108.45879 1.000 33.95165 209 ASP A N 1
ATOM 590 C CA . ASP A 1 215 ? 106.32731 104.10598 108.85092 1.000 30.56596 209 ASP A CA 1
ATOM 591 C C . ASP A 1 215 ? 104.95169 104.55789 108.39058 1.000 32.50023 209 ASP A C 1
ATOM 592 O O . ASP A 1 215 ? 104.80727 105.08492 107.27824 1.000 38.52577 209 ASP A O 1
ATOM 597 N N . PRO A 1 216 ? 103.91110 104.35199 109.19314 1.000 33.30367 210 PRO A N 1
ATOM 598 C CA . PRO A 1 216 ? 102.54071 104.51796 108.70542 1.000 27.24917 210 PRO A CA 1
ATOM 599 C C . PRO A 1 216 ? 102.21103 105.97149 108.42730 1.000 31.14698 210 PRO A C 1
ATOM 600 O O . PRO A 1 216 ? 102.60752 106.87064 109.18247 1.000 32.72557 210 PRO A O 1
ATOM 604 N N . PRO A 1 217 ? 101.49523 106.23855 107.34493 1.000 35.65082 211 PRO A N 1
ATOM 605 C CA . PRO A 1 217 ? 101.02306 107.60112 107.08525 1.000 40.95171 211 PRO A CA 1
ATOM 606 C C . PRO A 1 217 ? 99.89911 107.97274 108.03403 1.000 35.80474 211 PRO A C 1
ATOM 607 O O . PRO A 1 217 ? 98.71755 107.87591 107.68755 1.000 43.30037 211 PRO A O 1
ATOM 611 N N . TRP A 1 218 ? 100.27276 108.37792 109.24486 1.000 35.26126 212 TRP A N 1
ATOM 612 C CA . TRP A 1 218 ? 99.29791 108.65950 110.28700 1.000 34.58218 212 TRP A CA 1
ATOM 613 C C . TRP A 1 218 ? 98.41745 109.84245 109.90856 1.000 39.24232 212 TRP A C 1
ATOM 614 O O . TRP A 1 218 ? 98.88814 110.83872 109.35503 1.000 41.41970 212 TRP A O 1
ATOM 625 N N . GLN A 1 219 ? 97.12711 109.72076 110.20242 1.000 46.89328 213 GLN A N 1
ATOM 626 C CA . GLN A 1 219 ? 96.18198 110.79177 109.92789 1.000 44.65255 213 GLN A CA 1
ATOM 627 C C . GLN A 1 219 ? 96.34117 111.90142 110.95790 1.000 49.69158 213 GLN A C 1
ATOM 628 O O . GLN A 1 219 ? 96.41809 111.63822 112.16172 1.000 49.30651 213 GLN A O 1
ATOM 634 N N . LEU A 1 220 ? 96.39496 113.14038 110.48223 1.000 58.59416 214 LEU A N 1
ATOM 635 C CA . LEU A 1 220 ? 96.56103 114.29079 111.36020 1.000 59.17868 214 LEU A CA 1
ATOM 636 C C . LEU A 1 220 ? 95.35546 115.22189 111.27818 1.000 59.74737 214 LEU A C 1
ATOM 637 O O . LEU A 1 220 ? 94.20867 114.77845 111.35140 1.000 61.91437 214 LEU A O 1
ATOM 642 N N . TYR A 1 233 ? 102.16347 113.61534 101.25626 1.000 56.51544 227 TYR A N 1
ATOM 643 C CA . TYR A 1 233 ? 101.70442 112.34533 100.70653 1.000 57.34508 227 TYR A CA 1
ATOM 644 C C . TYR A 1 233 ? 100.32840 111.96855 101.24827 1.000 61.49742 227 TYR A C 1
ATOM 645 O O . TYR A 1 233 ? 99.76814 112.67094 102.08938 1.000 58.49971 227 TYR A O 1
ATOM 654 N N . ASP A 1 234 ? 99.78912 110.85860 100.75180 1.000 58.34006 228 ASP A N 1
ATOM 655 C CA . ASP A 1 234 ? 98.49328 110.38058 101.20750 1.000 52.00886 228 ASP A CA 1
ATOM 656 C C . ASP A 1 234 ? 98.59373 109.83184 102.62491 1.000 53.99061 228 ASP A C 1
ATOM 657 O O . ASP A 1 234 ? 99.63409 109.32276 103.04625 1.000 54.06047 228 ASP A O 1
ATOM 662 N N . SER A 1 235 ? 97.49569 109.93982 103.36308 1.000 51.81198 229 SER A N 1
ATOM 663 C CA . SER A 1 235 ? 97.43020 109.47376 104.73793 1.000 42.29415 229 SER A CA 1
ATOM 664 C C . SER A 1 235 ? 96.50287 108.27106 104.84300 1.000 44.84185 229 SER A C 1
ATOM 665 O O . SER A 1 235 ? 95.72296 107.97589 103.93407 1.000 49.60746 229 SER A O 1
ATOM 668 N N . LEU A 1 236 ? 96.60021 107.57369 105.97163 1.000 42.47091 230 LEU A N 1
ATOM 669 C CA . LEU A 1 236 ? 95.83015 106.36332 106.21384 1.000 43.54185 230 LEU A CA 1
ATOM 670 C C . LEU A 1 236 ? 95.21492 106.41026 107.60388 1.000 44.32628 230 LEU A C 1
ATOM 671 O O . LEU A 1 236 ? 95.83368 106.90432 108.55008 1.000 47.38604 230 LEU A O 1
ATOM 676 N N . SER A 1 237 ? 93.99530 105.89248 107.71912 1.000 48.61048 231 SER A N 1
ATOM 677 C CA . SER A 1 237 ? 93.31965 105.82415 109.00467 1.000 43.71112 231 SER A CA 1
ATOM 678 C C . SER A 1 237 ? 93.94741 104.74600 109.88257 1.000 43.32107 231 SER A C 1
ATOM 679 O O . SER A 1 237 ? 94.62393 103.83547 109.40272 1.000 52.57459 231 SER A O 1
ATOM 682 N N . ASP A 1 238 ? 93.71662 104.86465 111.19250 1.000 44.75072 232 ASP A N 1
ATOM 683 C CA . ASP A 1 238 ? 94.21443 103.86125 112.12964 1.000 46.08771 232 ASP A CA 1
ATOM 684 C C . ASP A 1 238 ? 93.57837 102.50099 111.87125 1.000 50.92850 232 ASP A C 1
ATOM 685 O O . ASP A 1 238 ? 94.25250 101.46516 111.93937 1.000 58.85193 232 ASP A O 1
ATOM 690 N N . GLU A 1 239 ? 92.27970 102.48630 111.56794 1.000 46.53048 233 GLU A N 1
ATOM 691 C CA . GLU A 1 239 ? 91.60861 101.23549 111.23646 1.000 44.10498 233 GLU A CA 1
ATOM 692 C C . GLU A 1 239 ? 92.16193 100.63741 109.95036 1.000 49.09619 233 GLU A C 1
ATOM 693 O O . GLU A 1 239 ? 92.27515 99.41389 109.82640 1.000 54.70418 233 GLU A O 1
ATOM 699 N N . LYS A 1 240 ? 92.51049 101.48558 108.98084 1.000 48.22323 234 LYS A N 1
ATOM 700 C CA . LYS A 1 240 ? 93.04698 100.98993 107.71755 1.000 44.91664 234 LYS A CA 1
ATOM 701 C C . LYS A 1 240 ? 94.43038 100.37852 107.90109 1.000 44.31923 234 LYS A C 1
ATOM 702 O O . LYS A 1 240 ? 94.77361 99.39674 107.23277 1.000 49.90496 234 LYS A O 1
ATOM 708 N N . ILE A 1 241 ? 95.24370 100.95238 108.78799 1.000 39.70383 235 ILE A N 1
ATOM 709 C CA . ILE A 1 241 ? 96.53691 100.35278 109.09747 1.000 40.29445 235 ILE A CA 1
ATOM 710 C C . ILE A 1 241 ? 96.34981 99.05081 109.87103 1.000 41.76957 235 ILE A C 1
ATOM 711 O O . ILE A 1 241 ? 97.08538 98.08098 109.65933 1.000 48.72977 235 ILE A O 1
ATOM 716 N N . GLN A 1 242 ? 95.35422 99.00057 110.76390 1.000 40.68633 236 GLN A N 1
ATOM 717 C CA . GLN A 1 242 ? 95.02264 97.75124 111.45136 1.000 39.65674 236 GLN A CA 1
ATOM 718 C C . GLN A 1 242 ? 94.56421 96.65915 110.49111 1.000 42.09799 236 GLN A C 1
ATOM 719 O O . GLN A 1 242 ? 94.85215 95.47699 110.70897 1.000 51.32099 236 GLN A O 1
ATOM 725 N N . ASN A 1 243 ? 93.84896 97.02646 109.42781 1.000 46.01147 237 ASN A N 1
ATOM 726 C CA . ASN A 1 243 ? 93.28605 96.02816 108.52468 1.000 45.14036 237 ASN A CA 1
ATOM 727 C C . ASN A 1 243 ? 94.33737 95.29753 107.69959 1.000 46.10340 237 ASN A C 1
ATOM 728 O O . ASN A 1 243 ? 94.00000 94.30095 107.05230 1.000 52.35122 237 ASN A O 1
ATOM 733 N N . MET A 1 244 ? 95.57925 95.76271 107.69699 1.000 37.68509 238 MET A N 1
ATOM 734 C CA . MET A 1 244 ? 96.63137 95.08614 106.95088 1.000 38.21921 238 MET A CA 1
ATOM 735 C C . MET A 1 244 ? 96.93414 93.73424 107.58704 1.000 41.71014 238 MET A C 1
ATOM 736 O O . MET A 1 244 ? 97.19181 93.66693 108.79382 1.000 44.81040 238 MET A O 1
ATOM 741 N N . PRO A 1 245 ? 96.91423 92.64268 106.81821 1.000 41.70974 239 PRO A N 1
ATOM 7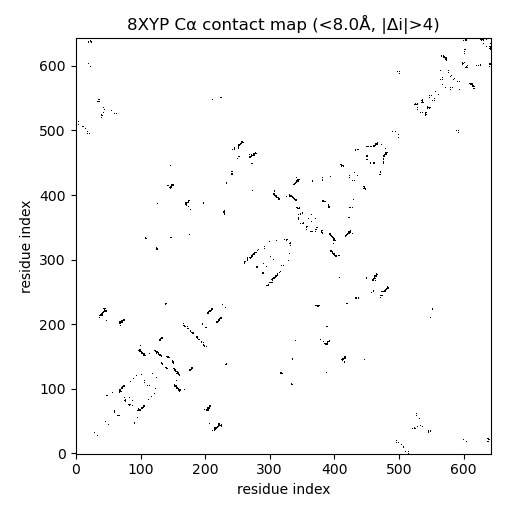42 C CA . PRO A 1 245 ? 97.06846 91.30845 107.41286 1.000 41.90833 239 PRO A CA 1
ATOM 743 C C . PRO A 1 245 ? 98.48968 91.00281 107.85375 1.000 38.93518 239 PRO A C 1
ATOM 744 O O . PRO A 1 245 ? 99.14160 90.12724 107.28001 1.000 45.35727 239 PRO A O 1
ATOM 748 N N . ILE A 1 246 ? 98.97549 91.70979 108.87590 1.000 31.81698 240 ILE A N 1
ATOM 749 C CA . ILE A 1 246 ? 100.32473 91.48088 109.37605 1.000 35.87915 240 ILE A CA 1
ATOM 750 C C . ILE A 1 246 ? 100.45654 90.11641 110.04058 1.000 38.87904 240 ILE A C 1
ATOM 751 O O . ILE A 1 246 ? 101.52813 89.49886 109.97502 1.000 35.27983 240 ILE A O 1
ATOM 756 N N . GLN A 1 247 ? 99.37506 89.61737 110.64899 1.000 42.13337 241 GLN A N 1
ATOM 757 C CA . GLN A 1 247 ? 99.40926 88.32485 111.32878 1.000 39.04928 241 GLN A CA 1
ATOM 758 C C . GLN A 1 247 ? 99.75477 87.19405 110.36922 1.000 39.53964 241 GLN A C 1
ATOM 759 O O . GLN A 1 247 ? 100.43571 86.23463 110.74851 1.000 51.14758 241 GLN A O 1
ATOM 765 N N . SER A 1 248 ? 99.29452 87.28694 109.12275 1.000 36.05107 242 SER A N 1
ATOM 766 C CA . SER A 1 248 ? 99.64580 86.27869 108.13273 1.000 37.41962 242 SER A CA 1
ATOM 767 C C . SER A 1 248 ? 101.06674 86.45555 107.61724 1.000 42.38626 242 SER A C 1
ATOM 768 O O . SER A 1 248 ? 101.68332 85.48260 107.16984 1.000 42.50098 242 SER A O 1
ATOM 771 N N . LEU A 1 249 ? 101.60242 87.67536 107.67168 1.000 38.80459 243 LEU A N 1
ATOM 772 C CA . LEU A 1 249 ? 102.90424 87.95168 107.08132 1.000 30.99227 243 LEU A CA 1
ATOM 773 C C . LEU A 1 249 ? 104.06232 87.50673 107.95712 1.000 34.14830 243 LEU A C 1
ATOM 774 O O . LEU A 1 249 ? 105.20267 87.49323 107.48530 1.000 46.05004 243 LEU A O 1
ATOM 779 N N . GLN A 1 250 ? 103.80570 87.14632 109.20873 1.000 39.92802 244 GLN A N 1
ATOM 780 C CA . GLN A 1 250 ? 104.86234 86.74861 110.12132 1.000 36.91470 244 GLN A CA 1
ATOM 781 C C . GLN A 1 250 ? 104.35284 85.66470 111.05460 1.000 37.49213 244 GLN A C 1
ATOM 782 O O . GLN A 1 250 ? 103.21101 85.70471 111.51746 1.000 43.51929 244 GLN A O 1
ATOM 788 N N . GLN A 1 251 ? 105.21368 84.69756 111.32172 1.000 43.66209 245 GLN A N 1
ATOM 789 C CA . GLN A 1 251 ? 104.98482 83.69910 112.35439 1.000 48.89726 245 GLN A CA 1
ATOM 790 C C . GLN A 1 251 ? 105.97738 83.81173 113.49634 1.000 46.73879 245 GLN A C 1
ATOM 791 O O . GLN A 1 251 ? 105.58683 83.70889 114.66011 1.000 51.57715 245 GLN A O 1
ATOM 797 N N . ASP A 1 252 ? 107.25284 84.02978 113.19017 1.000 44.59135 246 ASP A N 1
ATOM 798 C CA . ASP A 1 252 ? 108.27857 84.29728 114.18684 1.000 43.57009 246 ASP A CA 1
ATOM 799 C C . ASP A 1 252 ? 109.07063 85.51267 113.73915 1.000 48.26858 246 ASP A C 1
ATOM 800 O O . ASP A 1 252 ? 109.52354 85.56702 112.59239 1.000 57.66319 246 ASP A O 1
ATOM 805 N N . GLY A 1 253 ? 109.23455 86.48068 114.62649 1.000 34.49705 247 GLY A N 1
ATOM 806 C CA . GLY A 1 253 ? 110.04498 87.62865 114.30345 1.000 32.47344 247 GLY A CA 1
ATOM 807 C C . GLY A 1 253 ? 109.53654 88.87587 114.98624 1.000 35.76455 247 GLY A C 1
ATOM 808 O O . GLY A 1 253 ? 108.84844 88.81554 116.00190 1.000 44.98533 247 GLY A O 1
ATOM 809 N N . PHE A 1 254 ? 109.88512 90.01292 114.39352 1.000 35.19437 248 PHE A N 1
ATOM 810 C CA . PHE A 1 254 ? 109.68936 91.32384 114.98582 1.000 28.68167 248 PHE A CA 1
ATOM 811 C C . PHE A 1 254 ? 108.88875 92.22036 114.05470 1.000 30.18369 248 PHE A C 1
ATOM 812 O O . PHE A 1 254 ? 108.82182 91.99980 112.84396 1.000 30.05606 248 PHE A O 1
ATOM 820 N N . ILE A 1 255 ? 108.27753 93.23983 114.64500 1.000 27.60396 249 ILE A N 1
ATOM 821 C CA . ILE A 1 255 ? 107.64466 94.31504 113.89814 1.000 22.75346 249 ILE A CA 1
ATOM 822 C C . ILE A 1 255 ? 108.28377 95.62536 114.34013 1.000 32.08223 249 ILE A C 1
ATOM 823 O O . ILE A 1 255 ? 108.73158 95.76003 115.48024 1.000 35.87277 249 ILE A O 1
ATOM 828 N N . PHE A 1 256 ? 108.38965 96.57127 113.40889 1.000 27.98701 250 PHE A N 1
ATOM 829 C CA . PHE A 1 256 ? 108.99184 97.87908 113.66532 1.000 12.52418 250 PHE A CA 1
ATOM 830 C C . PHE A 1 256 ? 108.02079 98.94154 113.16324 1.000 29.24872 250 PHE A C 1
ATOM 831 O O . PHE A 1 256 ? 107.99716 99.25194 111.97086 1.000 40.85349 250 PHE A O 1
ATOM 839 N N . VAL A 1 257 ? 107.22514 99.51112 114.05741 1.000 31.09173 251 VAL A N 1
ATOM 840 C CA . VAL A 1 257 ? 106.26331 100.53922 113.68377 1.000 21.84648 251 VAL A CA 1
ATOM 841 C C . VAL A 1 257 ? 106.76163 101.86771 114.23140 1.000 25.50846 251 VAL A C 1
ATOM 842 O O . VAL A 1 257 ? 106.84457 102.05814 115.45065 1.000 37.97623 251 VAL A O 1
ATOM 846 N N . TRP A 1 258 ? 107.09879 102.78623 113.33042 1.000 26.65097 252 TRP A N 1
ATOM 847 C CA . TRP A 1 258 ? 107.45130 104.13816 113.73641 1.000 29.35797 252 TRP A CA 1
ATOM 848 C C . TRP A 1 258 ? 106.19358 104.88013 114.16287 1.000 35.55909 252 TRP A C 1
ATOM 849 O O . TRP A 1 258 ? 105.21704 104.95056 113.41141 1.000 38.67936 252 TRP A O 1
ATOM 860 N N . ALA A 1 259 ? 106.21685 105.43475 115.36947 1.000 38.45785 253 ALA A N 1
ATOM 861 C CA . ALA A 1 259 ? 105.04590 106.05842 115.96441 1.000 26.35561 253 ALA A CA 1
ATOM 862 C C . ALA A 1 259 ? 105.32226 107.52776 116.23137 1.000 37.87244 253 ALA A C 1
ATOM 863 O O . ALA A 1 259 ? 106.31689 107.86957 116.87905 1.000 39.18992 253 ALA A O 1
ATOM 865 N N . ILE A 1 260 ? 104.43969 108.39132 115.73335 1.000 37.78610 254 ILE A N 1
ATOM 866 C CA . ILE A 1 260 ? 104.44866 109.79617 116.11767 1.000 25.90383 254 ILE A CA 1
ATOM 867 C C . ILE A 1 260 ? 103.81120 109.88985 117.49579 1.000 28.91592 254 ILE A C 1
ATOM 868 O O . ILE A 1 260 ? 103.18887 108.93048 117.96342 1.000 37.61090 254 ILE A O 1
ATOM 873 N N . ASN A 1 261 ? 103.96631 111.03939 118.15591 1.000 29.38297 255 ASN A N 1
ATOM 874 C CA . ASN A 1 261 ? 103.48879 111.17929 119.52892 1.000 27.90782 255 ASN A CA 1
ATOM 875 C C . ASN A 1 261 ? 101.97145 111.06534 119.60964 1.000 32.43569 255 ASN A C 1
ATOM 876 O O . ASN A 1 261 ? 101.43447 110.51238 120.57586 1.000 34.13720 255 ASN A O 1
ATOM 881 N N . ALA A 1 262 ? 101.26371 111.57776 118.60235 1.000 28.71206 256 ALA A N 1
ATOM 882 C CA . ALA A 1 262 ? 99.81184 111.46607 118.58046 1.000 27.19750 256 ALA A CA 1
ATOM 883 C C . ALA A 1 262 ? 99.34147 110.04048 118.33442 1.000 32.01020 256 ALA A C 1
ATOM 884 O O . ALA A 1 262 ? 98.20012 109.71163 118.67243 1.000 33.19599 256 ALA A O 1
ATOM 886 N N . LYS A 1 263 ? 100.18848 109.19156 117.75968 1.000 36.42511 257 LYS A N 1
ATOM 887 C CA . LYS A 1 263 ? 99.83333 107.82661 117.38889 1.000 26.49253 257 LYS A CA 1
ATOM 888 C C . LYS A 1 263 ? 100.81768 106.83852 117.99556 1.000 32.94135 257 LYS A C 1
ATOM 889 O O . LYS A 1 263 ? 101.33664 105.94445 117.32819 1.000 44.40681 257 LYS A O 1
ATOM 895 N N . TYR A 1 264 ? 101.09096 107.00213 119.28639 1.000 31.55346 258 TYR A N 1
ATOM 896 C CA . TYR A 1 264 ? 102.00072 106.15307 120.04490 1.000 26.03999 258 TYR A CA 1
ATOM 897 C C . TYR A 1 264 ? 101.26452 105.04553 120.78967 1.000 34.29899 258 TYR A C 1
ATOM 898 O O . TYR A 1 264 ? 101.60504 103.86174 120.65804 1.000 44.50034 258 TYR A O 1
ATOM 907 N N . ARG A 1 265 ? 100.24537 105.41606 121.56797 1.000 35.23039 259 ARG A N 1
ATOM 908 C CA . ARG A 1 265 ? 99.43263 104.42452 122.26104 1.000 33.99156 259 ARG A CA 1
ATOM 909 C C . ARG A 1 265 ? 98.64468 103.57527 121.27242 1.000 32.78475 259 ARG A C 1
ATOM 910 O O . ARG A 1 265 ? 98.47293 102.36843 121.48152 1.000 37.07616 259 ARG A O 1
ATOM 918 N N . VAL A 1 266 ? 98.15619 104.18277 120.18825 1.000 32.02655 260 VAL A N 1
ATOM 919 C CA . VAL A 1 266 ? 97.44045 103.39183 119.19530 1.000 33.62527 260 VAL A CA 1
ATOM 920 C C . VAL A 1 266 ? 98.40902 102.50100 118.43029 1.000 38.08229 260 VAL A C 1
ATOM 921 O O . VAL A 1 266 ? 98.02042 101.44071 117.94071 1.000 46.49540 260 VAL A O 1
ATOM 925 N N . THR A 1 267 ? 99.68462 102.88496 118.34436 1.000 34.45758 261 THR A N 1
ATOM 926 C CA . THR A 1 267 ? 100.68857 101.98744 117.78100 1.000 28.37510 261 THR A CA 1
ATOM 927 C C . THR A 1 267 ? 100.92278 100.78622 118.68908 1.000 32.40577 261 THR A C 1
ATOM 928 O O . THR A 1 267 ? 101.05589 99.65173 118.20881 1.000 48.03708 261 THR A O 1
ATOM 932 N N . ILE A 1 268 ? 100.97900 101.01879 120.00393 1.000 28.21654 262 ILE A N 1
ATOM 933 C CA . ILE A 1 268 ? 101.11291 99.91446 120.95463 1.000 31.94477 262 ILE A CA 1
ATOM 934 C C . ILE A 1 268 ? 99.91798 98.97221 120.84267 1.000 31.43664 262 ILE A C 1
ATOM 935 O O . ILE A 1 268 ? 100.06911 97.74378 120.79010 1.000 34.74380 262 ILE A O 1
ATOM 940 N N . LYS A 1 269 ? 98.71261 99.54237 120.77621 1.000 39.17034 263 LYS A N 1
ATOM 941 C CA . LYS A 1 269 ? 97.50872 98.74065 120.58279 1.000 35.41540 263 LYS A CA 1
ATOM 942 C C . LYS A 1 269 ? 97.52460 98.00743 119.24744 1.000 39.58519 263 LYS A C 1
ATOM 943 O O . LYS A 1 269 ? 97.03620 96.87847 119.15831 1.000 44.45652 263 LYS A O 1
ATOM 949 N N . MET A 1 270 ? 98.08660 98.62840 118.20837 1.000 32.35319 264 MET A N 1
ATOM 950 C CA . MET A 1 270 ? 98.18207 97.99700 116.89762 1.000 29.72185 264 MET A CA 1
ATOM 951 C C . MET A 1 270 ? 99.06291 96.75782 116.94576 1.000 31.92177 264 MET A C 1
ATOM 952 O O . MET A 1 270 ? 98.67951 95.68489 116.46100 1.000 41.82797 264 MET A O 1
ATOM 957 N N . ILE A 1 271 ? 100.24794 96.88452 117.54392 1.000 33.32781 265 ILE A N 1
ATOM 958 C CA . ILE A 1 271 ? 101.14569 95.73601 117.59508 1.000 29.76954 265 ILE A CA 1
ATOM 959 C C . ILE A 1 271 ? 100.61205 94.66612 118.54348 1.000 33.67277 265 ILE A C 1
ATOM 960 O O . ILE A 1 271 ? 100.87169 93.47599 118.34086 1.000 45.00145 265 ILE A O 1
ATOM 965 N N . GLU A 1 272 ? 99.84297 95.04588 119.57057 1.000 32.82789 266 GLU A N 1
ATOM 966 C CA . GLU A 1 272 ? 99.18911 94.02338 120.38512 1.000 29.57393 266 GLU A CA 1
ATOM 967 C C . GLU A 1 272 ? 98.10075 93.29909 119.60225 1.000 37.50291 266 GLU A C 1
ATOM 968 O O . GLU A 1 272 ? 97.97490 92.07292 119.69337 1.000 37.48743 266 GLU A O 1
ATOM 974 N N . ASN A 1 273 ? 97.30078 94.04069 118.83328 1.000 36.79909 267 ASN A N 1
ATOM 975 C CA . ASN A 1 273 ? 96.19366 93.44680 118.09754 1.000 33.88227 267 ASN A CA 1
ATOM 976 C C . ASN A 1 273 ? 96.66441 92.61673 116.91621 1.000 41.03228 267 ASN A C 1
ATOM 977 O O . ASN A 1 273 ? 95.90304 91.78113 116.41979 1.000 42.90264 267 ASN A O 1
ATOM 982 N N . TRP A 1 274 ? 97.89244 92.82826 116.45403 1.000 37.07990 268 TRP A N 1
ATOM 983 C CA . TRP A 1 274 ? 98.45429 91.98896 115.40562 1.000 25.82670 268 TRP A CA 1
ATOM 984 C C . TRP A 1 274 ? 99.05933 90.69868 115.93837 1.000 32.56010 268 TRP A C 1
ATOM 985 O O . TRP A 1 274 ? 99.58197 89.90956 115.14735 1.000 43.93809 268 TRP A O 1
ATOM 996 N N . GLY A 1 275 ? 99.02268 90.47022 117.24675 1.000 22.76431 269 GLY A N 1
ATOM 997 C CA . GLY A 1 275 ? 99.59967 89.28187 117.83191 1.000 23.81792 269 GLY A CA 1
ATOM 998 C C . GLY A 1 275 ? 100.99340 89.45498 118.38699 1.000 27.46376 269 GLY A C 1
ATOM 999 O O . GLY A 1 275 ? 101.53154 88.50462 118.96560 1.000 33.09448 269 GLY A O 1
ATOM 1000 N N . TYR A 1 276 ? 101.59722 90.62641 118.22456 1.000 29.21159 270 TYR A N 1
ATOM 1001 C CA . TYR A 1 276 ? 102.91821 90.86985 118.77338 1.000 25.02746 270 TYR A CA 1
ATOM 1002 C C . TYR A 1 276 ? 102.81963 91.28421 120.23628 1.000 25.33654 270 TYR A C 1
ATOM 1003 O O . TYR A 1 276 ? 101.79253 91.77868 120.70514 1.000 32.12507 270 TYR A O 1
ATOM 1012 N N . LYS A 1 277 ? 103.91313 91.07673 120.95975 1.000 31.90416 271 LYS A N 1
ATOM 1013 C CA . LYS A 1 277 ? 104.04203 91.52700 122.33755 1.000 34.03500 271 LYS A CA 1
ATOM 1014 C C . LYS A 1 277 ? 105.12983 92.58832 122.37959 1.000 39.05988 271 LYS A C 1
ATOM 1015 O O . LYS A 1 277 ? 106.26502 92.33080 121.96741 1.000 46.05986 271 LYS A O 1
ATOM 1021 N N . LEU A 1 278 ? 104.77822 93.77688 122.86744 1.000 42.41022 272 LEU A N 1
ATOM 1022 C CA . LEU A 1 278 ? 105.69467 94.91166 122.86710 1.000 33.85403 272 LEU A CA 1
ATOM 1023 C C . LEU A 1 278 ? 106.86081 94.64911 123.81053 1.000 35.59068 272 LEU A C 1
ATOM 1024 O O . LEU A 1 278 ? 106.67704 94.55184 125.02768 1.000 40.54877 272 LEU A O 1
ATOM 1029 N N . VAL A 1 279 ? 108.05889 94.53138 123.24568 1.000 32.81866 273 VAL A N 1
ATOM 1030 C CA . VAL A 1 279 ? 109.25108 94.22633 124.02458 1.000 36.25412 273 VAL A CA 1
ATOM 1031 C C . VAL A 1 279 ? 110.32297 95.29615 123.91370 1.000 29.23000 273 VAL A C 1
ATOM 1032 O O . VAL A 1 279 ? 111.24507 95.31402 124.74457 1.000 29.32605 273 VAL A O 1
ATOM 1036 N N . ASP A 1 280 ? 110.25461 96.17813 122.92391 1.000 34.48542 274 ASP A N 1
ATOM 1037 C CA . ASP A 1 280 ? 111.33794 97.11071 122.66913 1.000 36.42299 274 ASP A CA 1
ATOM 1038 C C . ASP A 1 280 ? 110.77892 98.31724 121.93583 1.000 38.15367 274 ASP A C 1
ATOM 1039 O O . ASP A 1 280 ? 109.69199 98.26784 121.35611 1.000 32.42634 274 ASP A O 1
ATOM 1044 N N . GLU A 1 281 ? 111.53238 99.40929 121.98690 1.000 39.48696 275 GLU A N 1
ATOM 1045 C CA . GLU A 1 281 ? 111.26282 100.56961 121.15649 1.000 39.43602 275 GLU A CA 1
ATOM 1046 C C . GLU A 1 281 ? 112.59630 101.18700 120.77316 1.000 39.79477 275 GLU A C 1
ATOM 1047 O O . GLU A 1 281 ? 113.55300 101.14504 121.54969 1.000 43.04682 275 GLU A O 1
ATOM 1053 N N . ILE A 1 282 ? 112.67089 101.71275 119.55665 1.000 35.69992 276 ILE A N 1
ATOM 1054 C CA . ILE A 1 282 ? 113.85888 102.40046 119.07113 1.000 35.74224 276 ILE A CA 1
ATOM 1055 C C . ILE A 1 282 ? 113.48400 103.85666 118.85583 1.000 32.45840 276 ILE A C 1
ATOM 1056 O O . ILE A 1 282 ? 112.57520 104.16502 118.07539 1.000 39.66009 276 ILE A O 1
ATOM 1061 N N . THR A 1 283 ? 114.16768 104.74814 119.56219 1.000 28.17691 277 THR A N 1
ATOM 1062 C CA . THR A 1 283 ? 113.89950 106.17425 119.48008 1.000 36.91574 277 THR A CA 1
ATOM 1063 C C . THR A 1 283 ? 114.98259 106.85512 118.65895 1.000 34.32735 277 THR A C 1
ATOM 1064 O O . THR A 1 283 ? 116.17371 106.71969 118.95328 1.000 26.42433 277 THR A O 1
ATOM 1068 N N . TRP A 1 284 ? 114.56116 107.58206 117.63112 1.000 31.83402 278 TRP A N 1
ATOM 1069 C CA . TRP A 1 284 ? 115.46738 108.36961 116.80879 1.000 26.65820 278 TRP A CA 1
ATOM 1070 C C . TRP A 1 284 ? 115.51377 109.78396 117.37036 1.000 28.52950 278 TRP A C 1
ATOM 1071 O O . TRP A 1 284 ? 114.52659 110.52019 117.30291 1.000 29.93074 278 TRP A O 1
ATOM 1082 N N . VAL A 1 285 ? 116.65963 110.16060 117.92030 1.000 37.65501 279 VAL A N 1
ATOM 1083 C CA . VAL A 1 285 ? 116.89462 111.52393 118.37403 1.000 27.60475 279 VAL A CA 1
ATOM 1084 C C . VAL A 1 285 ? 117.39909 112.32854 117.18838 1.000 30.64955 279 VAL A C 1
ATOM 1085 O O . VAL A 1 285 ? 118.43198 111.99729 116.59798 1.000 35.52746 279 VAL A O 1
ATOM 1089 N N . LYS A 1 286 ? 116.67092 113.37965 116.83601 1.000 26.24557 280 LYS A N 1
ATOM 1090 C CA . LYS A 1 286 ? 117.07396 114.21528 115.71789 1.000 28.23930 280 LYS A CA 1
ATOM 1091 C C . LYS A 1 286 ? 118.29724 115.04119 116.09285 1.000 33.42842 280 LYS A C 1
ATOM 1092 O O . LYS A 1 286 ? 118.38175 115.59680 117.19050 1.000 43.00909 280 LYS A O 1
ATOM 1098 N N . LYS A 1 287 ? 119.25271 115.11135 115.17312 1.000 30.37235 281 LYS A N 1
ATOM 1099 C CA . LYS A 1 287 ? 120.54629 115.72342 115.42330 1.000 34.04823 281 LYS A CA 1
ATOM 1100 C C . LYS A 1 287 ? 120.74802 116.91878 114.50304 1.000 38.85893 281 LYS A C 1
ATOM 1101 O O . LYS A 1 287 ? 120.21592 116.96326 113.39026 1.000 43.94345 281 LYS A O 1
ATOM 1107 N N . THR A 1 288 ? 121.51427 117.89528 114.98338 1.000 42.67052 282 THR A N 1
ATOM 1108 C CA . THR A 1 288 ? 121.92310 119.02292 114.16463 1.000 44.02528 282 THR A CA 1
ATOM 1109 C C . THR A 1 288 ? 123.25548 118.71174 113.48561 1.000 48.36241 282 THR A C 1
ATOM 1110 O O . THR A 1 288 ? 123.86606 117.66368 113.70432 1.000 49.78226 282 THR A O 1
ATOM 1114 N N . VAL A 1 289 ? 123.71078 119.63927 112.64175 1.000 57.73362 283 VAL A N 1
ATOM 1115 C CA . VAL A 1 289 ? 124.98831 119.46383 111.95810 1.000 57.12058 283 VAL A CA 1
ATOM 1116 C C . VAL A 1 289 ? 126.14222 119.55189 112.94948 1.000 55.98839 283 VAL A C 1
ATOM 1117 O O . VAL A 1 289 ? 127.13395 118.82118 112.83786 1.000 56.41344 283 VAL A O 1
ATOM 1121 N N . ASN A 1 290 ? 126.02745 120.43168 113.94066 1.000 50.44369 284 ASN A N 1
ATOM 1122 C CA . ASN A 1 290 ? 127.08153 120.62325 114.92741 1.000 54.69127 284 ASN A CA 1
ATOM 1123 C C . ASN A 1 290 ? 127.02103 119.62120 116.07467 1.000 56.52629 284 ASN A C 1
ATOM 1124 O O . ASN A 1 290 ? 127.84765 119.70430 116.98879 1.000 54.50396 284 ASN A O 1
ATOM 1129 N N . GLY A 1 291 ? 126.07673 118.68548 116.05292 1.000 49.46510 285 GLY A N 1
ATOM 1130 C CA . GLY A 1 291 ? 126.04566 117.60287 117.01281 1.000 47.22949 285 GLY A CA 1
ATOM 1131 C C . GLY A 1 291 ? 125.08317 117.75698 118.16741 1.000 50.04635 285 GLY A C 1
ATOM 1132 O O . GLY A 1 291 ? 125.12649 116.94101 119.09373 1.000 52.26749 285 GLY A O 1
ATOM 1133 N N . LYS A 1 292 ? 124.22083 118.76618 118.14742 1.000 49.12395 286 LYS A N 1
ATOM 1134 C CA . LYS A 1 292 ? 123.24619 118.97403 119.20284 1.000 45.55395 286 LYS A CA 1
ATOM 1135 C C . LYS A 1 292 ? 121.90790 118.35853 118.80201 1.000 44.24164 286 LYS A C 1
ATOM 1136 O O . LYS A 1 292 ? 121.75706 117.77642 117.72698 1.000 46.09662 286 LYS A O 1
ATOM 1142 N N . ILE A 1 293 ? 120.92570 118.48614 119.68579 1.000 44.79909 287 ILE A N 1
ATOM 1143 C CA . ILE A 1 293 ? 119.59570 117.93477 119.45912 1.000 41.52184 287 ILE A CA 1
ATOM 1144 C C . ILE A 1 293 ? 118.78356 118.92967 118.64274 1.000 43.06538 287 ILE A C 1
ATOM 1145 O O . ILE A 1 293 ? 118.68216 120.10748 119.00278 1.000 51.36974 287 ILE A O 1
ATOM 1150 N N . ALA A 1 294 ? 118.20830 118.46006 117.53957 1.000 40.96954 288 ALA A N 1
ATOM 1151 C CA . ALA A 1 294 ? 117.39047 119.30152 116.66869 1.000 41.49698 288 ALA A CA 1
ATOM 1152 C C . ALA A 1 294 ? 115.99715 119.39981 117.27101 1.000 46.59982 288 ALA A C 1
ATOM 1153 O O . ALA A 1 294 ? 115.12494 118.56840 117.01748 1.000 52.33591 288 ALA A O 1
ATOM 1155 N N . LYS A 1 295 ? 115.78667 120.43702 118.07646 1.000 52.09322 289 LYS A N 1
ATOM 1156 C CA . LYS A 1 295 ? 114.53257 120.58878 118.79812 1.000 56.27814 289 LYS A CA 1
ATOM 1157 C C . LYS A 1 295 ? 113.40050 120.98333 117.85702 1.000 52.89668 289 LYS A C 1
ATOM 1158 O O . LYS A 1 295 ? 113.60090 121.68179 116.86013 1.000 52.82135 289 LYS A O 1
ATOM 1164 N N . GLY A 1 296 ? 112.19732 120.52539 118.19032 1.000 48.68722 290 GLY A N 1
ATOM 1165 C CA . GLY A 1 296 ? 111.02530 120.81626 117.39196 1.000 48.34801 290 GLY A CA 1
ATOM 1166 C C . GLY A 1 296 ? 109.92173 121.49367 118.17554 1.000 48.81400 290 GLY A C 1
ATOM 1167 O O . GLY A 1 296 ? 110.13618 122.55403 118.76944 1.000 50.85361 290 GLY A O 1
ATOM 1168 N N . HIS A 1 297 ? 108.73647 120.88942 118.18832 1.000 52.44418 291 HIS A N 1
ATOM 1169 C CA . HIS A 1 297 ? 107.57891 121.50552 118.81834 1.000 53.46439 291 HIS A CA 1
ATOM 1170 C C . HIS A 1 297 ? 106.54263 120.43654 119.12770 1.000 54.26550 291 HIS A C 1
ATOM 1171 O O . HIS A 1 297 ? 106.41165 119.45045 118.39922 1.000 60.24566 291 HIS A O 1
ATOM 1178 N N . GLY A 1 298 ? 105.80476 120.65191 120.20133 1.000 44.15435 292 GLY A N 1
ATOM 1179 C CA . GLY A 1 298 ? 104.70505 119.78193 120.57911 1.000 46.18474 292 GLY A CA 1
ATOM 1180 C C . GLY A 1 298 ? 103.65204 120.58547 121.29784 1.000 49.60764 292 GLY A C 1
ATOM 1181 O O . GLY A 1 298 ? 103.50842 121.78978 121.06803 1.000 51.25029 292 GLY A O 1
ATOM 1182 N N . PHE A 1 299 ? 102.89846 119.91949 122.16830 1.000 44.14570 293 PHE A N 1
ATOM 1183 C CA . PHE A 1 299 ? 101.95507 120.61070 123.03373 1.000 40.89721 293 PHE A CA 1
ATOM 1184 C C . PHE A 1 299 ? 102.42760 120.71871 124.47122 1.000 45.42982 293 PHE A C 1
ATOM 1185 O O . PHE A 1 299 ? 102.07003 121.67814 125.15451 1.000 54.65581 293 PHE A O 1
ATOM 1193 N N . TYR A 1 300 ? 103.21564 119.76057 124.94614 1.000 37.48365 294 TYR A N 1
ATOM 1194 C CA . TYR A 1 300 ? 103.76902 119.79492 126.29047 1.000 33.20271 294 TYR A CA 1
ATOM 1195 C C . TYR A 1 300 ? 105.27063 120.01693 126.28279 1.000 31.19154 294 TYR A C 1
ATOM 1196 O O . TYR A 1 300 ? 105.77919 120.86003 127.02618 1.000 42.29161 294 TYR A O 1
ATOM 1205 N N . LEU A 1 301 ? 105.99120 119.28107 125.44401 1.000 30.68512 295 LEU A N 1
ATOM 1206 C CA . LEU A 1 301 ? 107.43036 119.41383 125.31168 1.000 32.36827 295 LEU A CA 1
ATOM 1207 C C . LEU A 1 301 ? 107.78068 119.57813 123.84127 1.000 35.97940 295 LEU A C 1
ATOM 1208 O O . LEU A 1 301 ? 107.00116 119.22338 122.95417 1.000 36.31159 295 LEU A O 1
ATOM 1213 N N . GLN A 1 302 ? 108.96255 120.13469 123.59135 1.000 37.08411 296 GLN A N 1
ATOM 1214 C CA . GLN A 1 302 ? 109.46614 120.22759 122.22902 1.000 36.10515 296 GLN A CA 1
ATOM 1215 C C . GLN A 1 302 ? 109.80655 118.83613 121.71244 1.000 39.98401 296 GLN A C 1
ATOM 1216 O O . GLN A 1 302 ? 110.54005 118.08652 122.36104 1.000 48.97533 296 GLN A O 1
ATOM 1222 N N . HIS A 1 303 ? 109.28062 118.49347 120.53998 1.000 43.78305 297 HIS A N 1
ATOM 1223 C CA . HIS A 1 303 ? 109.41838 117.14991 119.98802 1.000 42.33280 297 HIS A CA 1
ATOM 1224 C C . HIS A 1 303 ? 110.69366 117.07136 119.16030 1.000 41.15000 297 HIS A C 1
ATOM 1225 O O . HIS A 1 303 ? 110.77870 117.65888 118.07819 1.000 47.11966 297 HIS A O 1
ATOM 1232 N N . ALA A 1 304 ? 111.67972 116.33632 119.66307 1.000 30.95162 298 ALA A N 1
ATOM 1233 C CA . ALA A 1 304 ? 112.91840 116.08702 118.94089 1.000 33.98954 298 ALA A CA 1
ATOM 1234 C C . ALA A 1 304 ? 113.20082 114.59329 118.83460 1.000 34.07838 298 ALA A C 1
ATOM 1235 O O . ALA A 1 304 ? 114.35350 114.17756 118.71869 1.000 38.77698 298 ALA A O 1
ATOM 1237 N N . LYS A 1 305 ? 112.15080 113.77708 118.87519 1.000 32.72046 299 LYS A N 1
ATOM 1238 C CA . LYS A 1 305 ? 112.27837 112.32992 118.87528 1.000 18.89955 299 LYS A CA 1
ATOM 1239 C C . LYS A 1 305 ? 111.29738 111.71455 117.89473 1.000 31.79721 299 LYS A C 1
ATOM 1240 O O . LYS A 1 305 ? 110.25419 112.28878 117.57571 1.000 43.46071 299 LYS A O 1
ATOM 1246 N N . GLU A 1 306 ? 111.65292 110.52354 117.42806 1.000 36.46312 300 GLU A N 1
ATOM 1247 C CA . GLU A 1 306 ? 110.73641 109.64187 116.72434 1.000 30.25114 300 GLU A CA 1
ATOM 1248 C C . GLU A 1 306 ? 110.96430 108.24251 117.26763 1.000 32.11810 300 GLU A C 1
ATOM 1249 O O . GLU A 1 306 ? 112.10472 107.77474 117.31148 1.000 30.99220 300 GLU A O 1
ATOM 1255 N N . SER A 1 307 ? 109.89027 107.58442 117.68870 1.000 36.96688 301 SER A N 1
ATOM 1256 C CA . SER A 1 307 ? 109.96829 106.28061 118.33136 1.000 30.63400 301 SER A CA 1
ATOM 1257 C C . SER A 1 307 ? 109.50933 105.19618 117.36786 1.000 31.33758 301 SER A C 1
ATOM 1258 O O . SER A 1 307 ? 108.48843 105.35190 116.69128 1.000 38.89574 301 SER A O 1
ATOM 1261 N N . CYS A 1 308 ? 110.27436 104.10963 117.29951 1.000 33.18783 302 CYS A N 1
ATOM 1262 C CA . CYS A 1 308 ? 109.90467 102.91328 116.55051 1.000 34.07727 302 CYS A CA 1
ATOM 1263 C C . CYS A 1 308 ? 109.59695 101.81198 117.55523 1.000 35.96402 302 CYS A C 1
ATOM 1264 O O . CYS A 1 308 ? 110.51415 101.20832 118.11669 1.000 41.11005 302 CYS A O 1
ATOM 1267 N N . LEU A 1 309 ? 108.31324 101.54525 117.77268 1.000 29.38007 303 LEU A N 1
ATOM 1268 C CA . LEU A 1 309 ? 107.90107 100.54150 118.74376 1.000 25.61821 303 LEU A CA 1
ATOM 1269 C C . LEU A 1 309 ? 108.02499 99.14693 118.14114 1.000 31.94027 303 LEU A C 1
ATOM 1270 O O . LEU A 1 309 ? 107.63514 98.92279 116.99175 1.000 33.75972 303 LEU A O 1
ATOM 1275 N N . ILE A 1 310 ? 108.56612 98.20984 118.91882 1.000 32.10957 304 ILE A N 1
ATOM 1276 C CA . ILE A 1 310 ? 108.91876 96.88044 118.42871 1.000 25.61858 304 ILE A CA 1
ATOM 1277 C C . ILE A 1 310 ? 108.12695 95.83092 119.19764 1.000 30.85528 304 ILE A C 1
ATOM 1278 O O . ILE A 1 310 ? 108.18482 95.78039 120.43169 1.000 32.71198 304 ILE A O 1
ATOM 1283 N N . GLY A 1 311 ? 107.40905 94.98561 118.46643 1.000 37.12584 305 GLY A N 1
ATOM 1284 C CA . GLY A 1 311 ? 106.68240 93.85941 119.03671 1.000 26.34743 305 GLY A CA 1
ATOM 1285 C C . GLY A 1 311 ? 107.25826 92.54751 118.52979 1.000 30.07412 305 GLY A C 1
ATOM 1286 O O . GLY A 1 311 ? 107.63968 92.44081 117.36363 1.000 43.54824 305 GLY A O 1
ATOM 1287 N N . VAL A 1 312 ? 107.30881 91.55383 119.41188 1.000 33.96280 306 VAL A N 1
ATOM 1288 C CA . VAL A 1 312 ? 107.92848 90.27269 119.11412 1.000 26.17791 306 VAL A CA 1
ATOM 1289 C C . VAL A 1 312 ? 106.83956 89.22682 118.90836 1.000 35.29216 306 VAL A C 1
ATOM 1290 O O . VAL A 1 312 ? 105.71593 89.34835 119.40175 1.000 45.66494 306 VAL A O 1
ATOM 1294 N N . LYS A 1 313 ? 107.17277 88.18185 118.15439 1.000 39.00348 307 LYS A N 1
ATOM 1295 C CA . LYS A 1 313 ? 106.20448 87.15996 117.78926 1.000 38.88741 307 LYS A CA 1
ATOM 1296 C C . LYS A 1 313 ? 106.89724 85.81163 117.68411 1.000 43.25610 307 LYS A C 1
ATOM 1297 O O . LYS A 1 313 ? 108.07426 85.73032 117.32408 1.000 53.24650 307 LYS A O 1
ATOM 1303 N N . GLY A 1 314 ? 106.14990 84.75778 118.00466 1.000 43.38814 308 GLY A N 1
ATOM 1304 C CA . GLY A 1 314 ? 106.51887 83.37707 117.76039 1.000 46.40515 308 GLY A CA 1
ATOM 1305 C C . GLY A 1 314 ? 107.80650 82.96263 118.44513 1.000 46.55485 308 GLY A C 1
ATOM 1306 O O . GLY A 1 314 ? 108.21623 83.51602 119.47022 1.000 45.81105 308 GLY A O 1
ATOM 1307 N N . ASP A 1 315 ? 108.46370 81.96903 117.85193 1.000 55.95210 309 ASP A N 1
ATOM 1308 C CA . ASP A 1 315 ? 109.72449 81.44050 118.36613 1.000 57.21541 309 ASP A CA 1
ATOM 1309 C C . ASP A 1 315 ? 110.85867 82.23450 117.73275 1.000 60.31150 309 ASP A C 1
ATOM 1310 O O . ASP A 1 315 ? 111.29749 81.93836 116.61923 1.000 64.64626 309 ASP A O 1
ATOM 1315 N N . VAL A 1 316 ? 111.32895 83.25783 118.44262 1.000 54.53066 310 VAL A N 1
ATOM 1316 C CA . VAL A 1 316 ? 112.42718 84.07068 117.93562 1.000 51.77539 310 VAL A CA 1
ATOM 1317 C C . VAL A 1 316 ? 113.76681 83.40849 118.23205 1.000 54.78502 310 VAL A C 1
ATOM 1318 O O . VAL A 1 316 ? 114.69100 83.45536 117.41204 1.000 61.76069 310 VAL A O 1
ATOM 1322 N N . ASP A 1 317 ? 113.88034 82.73515 119.37575 1.000 59.17867 311 ASP A N 1
ATOM 1323 C CA . ASP A 1 317 ? 115.11776 82.05328 119.75435 1.000 61.03109 311 ASP A CA 1
ATOM 1324 C C . ASP A 1 317 ? 115.26708 80.78881 118.91188 1.000 61.47631 311 ASP A C 1
ATOM 1325 O O . ASP A 1 317 ? 114.95355 79.67311 119.33311 1.000 64.59453 311 ASP A O 1
ATOM 1330 N N . ASN A 1 318 ? 115.75908 80.97593 117.68314 1.000 57.65845 312 ASN A N 1
ATOM 1331 C CA . ASN A 1 318 ? 116.00432 79.85338 116.78610 1.000 60.14088 312 ASN A CA 1
ATOM 1332 C C . ASN A 1 318 ? 117.31814 80.00246 116.02589 1.000 62.96344 312 ASN A C 1
ATOM 1333 O O . ASN A 1 318 ? 117.53444 79.29163 115.03739 1.000 61.95608 312 ASN A O 1
ATOM 1338 N N . GLY A 1 319 ? 118.19425 80.90726 116.45406 1.000 60.46900 313 GLY A N 1
ATOM 1339 C CA . GLY A 1 319 ? 119.45901 81.12655 115.78930 1.000 58.84224 313 GLY A CA 1
ATOM 1340 C C . GLY A 1 319 ? 119.41930 82.11338 114.64493 1.000 59.74657 313 GLY A C 1
ATOM 1341 O O . GLY A 1 319 ? 120.48139 82.46464 114.11574 1.000 60.66955 313 GLY A O 1
ATOM 1342 N N . ARG A 1 320 ? 118.23458 82.57268 114.24535 1.000 50.83769 314 ARG A N 1
ATOM 1343 C CA . ARG A 1 320 ? 118.11664 83.57488 113.19576 1.000 48.04024 314 ARG A CA 1
ATOM 1344 C C . ARG A 1 320 ? 118.22390 84.99183 113.73205 1.000 51.04927 314 ARG A C 1
ATOM 1345 O O . ARG A 1 320 ? 118.63976 85.89526 112.99854 1.000 53.82371 314 ARG A O 1
ATOM 1353 N N . PHE A 1 321 ? 117.86289 85.20316 114.99249 1.000 47.16739 315 PHE A N 1
ATOM 1354 C CA . PHE A 1 321 ? 117.84702 86.52262 115.60143 1.000 45.15256 315 PHE A CA 1
ATOM 1355 C C . PHE A 1 321 ? 118.91329 86.60794 116.68259 1.000 48.79761 315 PHE A C 1
ATOM 1356 O O . PHE A 1 321 ? 119.14599 85.64453 117.41874 1.000 51.10970 315 PHE A O 1
ATOM 1364 N N . LYS A 1 322 ? 119.56109 87.76238 116.76734 1.000 41.58123 316 LYS A N 1
ATOM 1365 C CA . LYS A 1 322 ? 120.62113 87.99496 117.73180 1.000 42.52272 316 LYS A CA 1
ATOM 1366 C C . LYS A 1 322 ? 120.09479 88.79538 118.91489 1.000 47.69400 316 LYS A C 1
ATOM 1367 O O . LYS A 1 322 ? 119.12975 89.55444 118.79815 1.000 44.86007 316 LYS A O 1
ATOM 1373 N N . LYS A 1 323 ? 120.74064 88.61084 120.06144 1.000 51.38821 317 LYS A N 1
ATOM 1374 C CA . LYS A 1 323 ? 120.36768 89.27795 121.29715 1.000 45.20938 317 LYS A CA 1
ATOM 1375 C C . LYS A 1 323 ? 121.48315 90.21615 121.72966 1.000 48.00395 317 LYS A C 1
ATOM 1376 O O . LYS A 1 323 ? 122.65307 90.00443 121.39390 1.000 52.09373 317 LYS A O 1
ATOM 1382 N N . ASN A 1 324 ? 121.09714 91.25793 122.47397 1.000 44.38825 318 ASN A N 1
ATOM 1383 C CA . ASN A 1 324 ? 122.02349 92.24656 123.03130 1.000 42.88899 318 ASN A CA 1
ATOM 1384 C C . ASN A 1 324 ? 122.82586 92.93096 121.92594 1.000 45.53675 318 ASN A C 1
ATOM 1385 O O . ASN A 1 324 ? 124.05779 92.92005 121.91773 1.000 43.14869 318 ASN A O 1
ATOM 1390 N N . ILE A 1 325 ? 122.10870 93.53337 120.98297 1.000 44.42238 319 ILE A N 1
ATOM 1391 C CA . ILE A 1 325 ? 122.70269 94.06549 119.76579 1.000 43.15401 319 ILE A CA 1
ATOM 1392 C C . ILE A 1 325 ? 122.26189 95.50623 119.56422 1.000 40.03250 319 ILE A C 1
ATOM 1393 O O . ILE A 1 325 ? 121.17104 95.90420 119.98450 1.000 43.54172 319 ILE A O 1
ATOM 1398 N N . ALA A 1 326 ? 123.12157 96.27792 118.90677 1.000 40.54257 320 ALA A N 1
ATOM 1399 C CA . ALA A 1 326 ? 122.84380 97.63923 118.40847 1.000 36.42656 320 ALA A CA 1
ATOM 1400 C C . ALA A 1 326 ? 122.46186 98.52387 119.59878 1.000 30.93093 320 ALA A C 1
ATOM 1401 O O . ALA A 1 326 ? 123.10533 98.44881 120.65575 1.000 34.43960 320 ALA A O 1
ATOM 1403 N N . SER A 1 327 ? 121.43567 99.35804 119.45755 1.000 32.51648 321 SER A N 1
ATOM 1404 C CA . SER A 1 327 ? 120.95655 100.21161 120.53034 1.000 28.65942 321 SER A CA 1
ATOM 1405 C C . SER A 1 327 ? 119.49371 100.52615 120.27273 1.000 29.99721 321 SER A C 1
ATOM 1406 O O . SER A 1 327 ? 118.98135 100.32395 119.16988 1.000 35.24588 321 SER A O 1
ATOM 1409 N N . ASP A 1 328 ? 118.82092 101.01967 121.30571 1.000 29.88258 322 ASP A N 1
ATOM 1410 C CA . ASP A 1 328 ? 117.45824 101.50339 121.15997 1.000 31.42051 322 ASP A CA 1
ATOM 1411 C C . ASP A 1 328 ? 117.40104 103.00131 120.89141 1.000 35.99177 322 ASP A C 1
ATOM 1412 O O . ASP A 1 328 ? 116.30844 103.57263 120.85114 1.000 33.90695 322 ASP A O 1
ATOM 1417 N N . VAL A 1 329 ? 118.55097 103.64555 120.71275 1.000 39.43917 323 VAL A N 1
ATOM 1418 C CA . VAL A 1 329 ? 118.63408 105.07637 120.45304 1.000 34.24876 323 VAL A CA 1
ATOM 1419 C C . VAL A 1 329 ? 119.40816 105.28880 119.16025 1.000 32.47641 323 VAL A C 1
ATOM 1420 O O . VAL A 1 329 ? 120.51906 104.77017 119.00341 1.000 29.85035 323 VAL A O 1
ATOM 1424 N N . ILE A 1 330 ? 118.81857 106.04442 118.23779 1.000 31.88017 324 ILE A N 1
ATOM 1425 C CA . ILE A 1 330 ? 119.49901 106.51783 117.03942 1.000 27.62982 324 ILE A CA 1
ATOM 1426 C C . ILE A 1 330 ? 119.66810 108.02493 117.16177 1.000 28.71614 324 ILE A C 1
ATOM 1427 O O . ILE A 1 330 ? 118.69051 108.74864 117.37788 1.000 39.05473 324 ILE A O 1
ATOM 1432 N N . PHE A 1 331 ? 120.90263 108.49472 117.03502 1.000 30.22165 325 PHE A N 1
ATOM 1433 C CA . PHE A 1 331 ? 121.22616 109.91840 117.08609 1.000 25.12970 325 PHE A CA 1
ATOM 1434 C C . PHE A 1 331 ? 121.70365 110.32202 115.69317 1.000 31.52267 325 PHE A C 1
ATOM 1435 O O . PHE A 1 331 ? 122.89672 110.28263 115.39325 1.000 37.53253 325 PHE A O 1
ATOM 1443 N N . SER A 1 332 ? 120.75820 110.71153 114.84166 1.000 36.05817 326 SER A N 1
ATOM 1444 C CA . SER A 1 332 ? 121.03069 110.98675 113.44031 1.000 29.88747 326 SER A CA 1
ATOM 1445 C C . SER A 1 332 ? 120.38402 112.29990 113.02846 1.000 32.86653 326 SER A C 1
ATOM 1446 O O . SER A 1 332 ? 119.38141 112.72648 113.60487 1.000 34.34690 326 SER A O 1
ATOM 1449 N N . GLU A 1 333 ? 120.97410 112.93674 112.02138 1.000 45.41560 327 GLU A N 1
ATOM 1450 C CA . GLU A 1 333 ? 120.45345 114.19134 111.50601 1.000 41.92205 327 GLU A CA 1
ATOM 1451 C C . GLU A 1 333 ? 119.18388 113.95804 110.69568 1.000 34.80998 327 GLU A C 1
ATOM 1452 O O . GLU A 1 333 ? 118.93873 112.87024 110.17045 1.000 42.49009 327 GLU A O 1
ATOM 1458 N N . ARG A 1 334 ? 118.37026 115.00576 110.59876 1.000 45.34168 328 ARG A N 1
ATOM 1459 C CA . ARG A 1 334 ? 117.20070 114.98486 109.72854 1.000 45.62375 328 ARG A CA 1
ATOM 1460 C C . ARG A 1 334 ? 117.66256 115.12394 108.28534 1.000 51.02501 328 ARG A C 1
ATOM 1461 O O . ARG A 1 334 ? 118.13104 116.19107 107.87698 1.000 55.50453 328 ARG A O 1
ATOM 1469 N N . ARG A 1 335 ? 117.53668 114.05393 107.50904 1.000 46.75511 329 ARG A N 1
ATOM 1470 C CA . ARG A 1 335 ? 117.96514 114.04235 106.11620 1.000 51.09897 329 ARG A CA 1
ATOM 1471 C C . ARG A 1 335 ? 116.77342 113.92977 105.17036 1.000 52.08438 329 ARG A C 1
ATOM 1472 O O . ARG A 1 335 ? 116.83573 113.25713 104.14111 1.000 54.87829 329 ARG A O 1
ATOM 1480 N N . GLY A 1 336 ? 115.67804 114.60105 105.50866 1.000 47.01601 330 GLY A N 1
ATOM 1481 C CA . GLY A 1 336 ? 114.49724 114.57352 104.65971 1.000 47.96863 330 GLY A CA 1
ATOM 1482 C C . GLY A 1 336 ? 113.31936 115.22552 105.34729 1.000 55.62962 330 GLY A C 1
ATOM 1483 O O . GLY A 1 336 ? 113.48395 116.14670 106.15486 1.000 63.46455 330 GLY A O 1
ATOM 1484 N N . GLN A 1 337 ? 112.12578 114.73730 105.01411 1.000 50.45916 331 GLN A N 1
ATOM 1485 C CA . GLN A 1 337 ? 110.89556 115.17738 105.65889 1.000 56.89615 331 GLN A CA 1
ATOM 1486 C C . GLN A 1 337 ? 110.33587 114.09850 106.57600 1.000 59.78207 331 GLN A C 1
ATOM 1487 O O . GLN A 1 337 ? 110.12761 114.34010 107.76844 1.000 59.83359 331 GLN A O 1
ATOM 1493 N N . SER A 1 338 ? 110.09299 112.90346 106.04393 1.000 50.19245 332 SER A N 1
ATOM 1494 C CA . SER A 1 338 ? 109.76050 111.73337 106.84079 1.000 44.23090 332 SER A CA 1
ATOM 1495 C C . SER A 1 338 ? 110.85505 110.68199 106.76304 1.000 45.39280 332 SER A C 1
ATOM 1496 O O . SER A 1 338 ? 110.62641 109.52868 107.13849 1.000 48.82842 332 SER A O 1
ATOM 1499 N N . GLN A 1 339 ? 112.03828 111.05977 106.28655 1.000 42.84204 333 GLN A N 1
ATOM 1500 C CA . GLN A 1 339 ? 113.10832 110.10817 106.01982 1.000 42.51392 333 GLN A CA 1
ATOM 1501 C C . GLN A 1 339 ? 113.71901 109.63881 107.33012 1.000 43.70151 333 GLN A C 1
ATOM 1502 O O . GLN A 1 339 ? 114.47361 110.37283 107.97542 1.000 45.83285 333 GLN A O 1
ATOM 1508 N N . LYS A 1 340 ? 113.38697 108.41720 107.72188 1.000 41.85734 334 LYS A N 1
ATOM 1509 C CA . LYS A 1 340 ? 114.02695 107.79805 108.86289 1.000 34.29741 334 LYS A CA 1
ATOM 1510 C C . LYS A 1 340 ? 115.46042 107.41324 108.49730 1.000 39.39340 334 LYS A C 1
ATOM 1511 O O . LYS A 1 340 ? 115.76332 107.17729 107.32525 1.000 42.28101 334 LYS A O 1
ATOM 1517 N N . PRO A 1 341 ? 116.36531 107.36454 109.47321 1.000 37.83412 335 PRO A N 1
ATOM 1518 C CA . PRO A 1 341 ? 117.77521 107.10782 109.15755 1.000 39.23536 335 PRO A CA 1
ATOM 1519 C C . PRO A 1 341 ? 118.01399 105.68941 108.66176 1.000 33.98967 335 PRO A C 1
ATOM 1520 O O . PRO A 1 341 ? 117.18154 104.79625 108.81103 1.000 36.59109 335 PRO A O 1
ATOM 1524 N N . GLU A 1 342 ? 119.17766 105.50008 108.03542 1.000 40.11281 336 GLU A N 1
ATOM 1525 C CA . GLU A 1 342 ? 119.62687 104.16979 107.63987 1.000 45.03722 336 GLU A CA 1
ATOM 1526 C C . GLU A 1 342 ? 120.11745 103.34826 108.82224 1.000 48.24283 336 GLU A C 1
ATOM 1527 O O . GLU A 1 342 ? 120.33030 102.13430 108.68066 1.000 55.16606 336 GLU A O 1
ATOM 1533 N N . GLU A 1 343 ? 120.30724 103.98458 109.97787 1.000 35.94780 337 GLU A N 1
ATOM 1534 C CA . GLU A 1 343 ? 120.70404 103.26570 111.17501 1.000 32.10910 337 GLU A CA 1
ATOM 1535 C C . GLU A 1 343 ? 119.64164 102.28141 111.63406 1.000 38.03231 337 GLU A C 1
ATOM 1536 O O . GLU A 1 343 ? 119.98751 101.28318 112.26481 1.000 50.03040 337 GLU A O 1
ATOM 1542 N N . ILE A 1 344 ? 118.36596 102.51827 111.31965 1.000 33.07827 338 ILE A N 1
ATOM 1543 C CA . ILE A 1 344 ? 117.35031 101.52434 111.65126 1.000 33.94456 338 ILE A CA 1
ATOM 1544 C C . ILE A 1 344 ? 117.55226 100.26227 110.81686 1.000 28.47101 338 ILE A C 1
ATOM 1545 O O . ILE A 1 344 ? 117.36962 99.14461 111.30992 1.000 36.67242 338 ILE A O 1
ATOM 1550 N N . TYR A 1 345 ? 117.98854 100.41358 109.56307 1.000 33.72115 339 TYR A N 1
ATOM 1551 C CA . TYR A 1 345 ? 118.26912 99.25042 108.72888 1.000 34.04048 339 TYR A CA 1
ATOM 1552 C C . TYR A 1 345 ? 119.52484 98.53272 109.19545 1.000 30.90839 339 TYR A C 1
ATOM 1553 O O . TYR A 1 345 ? 119.57437 97.29690 109.19807 1.000 37.08777 339 TYR A O 1
ATOM 1562 N N . GLN A 1 346 ? 120.54433 99.29133 109.60510 1.000 34.02827 340 GLN A N 1
ATOM 1563 C CA . GLN A 1 346 ? 121.73458 98.66713 110.17675 1.000 35.45446 340 GLN A CA 1
ATOM 1564 C C . GLN A 1 346 ? 121.39949 97.90746 111.45579 1.000 40.15726 340 GLN A C 1
ATOM 1565 O O . GLN A 1 346 ? 121.87888 96.78859 111.66542 1.000 43.39085 340 GLN A O 1
ATOM 1571 N N . TYR A 1 347 ? 120.55154 98.48896 112.30679 1.000 41.80093 341 TYR A N 1
ATOM 1572 C CA . TYR A 1 347 ? 120.16813 97.84649 113.55956 1.000 35.84326 341 TYR A CA 1
ATOM 1573 C C . TYR A 1 347 ? 119.32845 96.60003 113.30723 1.000 33.48340 341 TYR A C 1
ATOM 1574 O O . TYR A 1 347 ? 119.47216 95.59593 114.01346 1.000 37.68652 341 TYR A O 1
ATOM 1583 N N . ILE A 1 348 ? 118.43708 96.65186 112.31363 1.000 30.65200 342 ILE A N 1
ATOM 1584 C CA . ILE A 1 348 ? 117.64329 95.48102 111.95082 1.000 31.74156 342 ILE A CA 1
ATOM 1585 C C . ILE A 1 348 ? 118.54357 94.37252 111.42020 1.000 34.34696 342 ILE A C 1
ATOM 1586 O O . ILE A 1 348 ? 118.36661 93.19453 111.75524 1.000 39.04316 342 ILE A O 1
ATOM 1591 N N . ASN A 1 349 ? 119.53619 94.73119 110.60264 1.000 31.42760 343 ASN A N 1
ATOM 1592 C CA . ASN A 1 349 ? 120.46055 93.72868 110.08717 1.000 29.06270 343 ASN A CA 1
ATOM 1593 C C . ASN A 1 349 ? 121.34426 93.15128 111.18605 1.000 31.49620 343 ASN A C 1
ATOM 1594 O O . ASN A 1 349 ? 121.78079 92.00154 111.08269 1.000 39.83941 343 ASN A O 1
ATOM 1599 N N . GLN A 1 350 ? 121.63520 93.92738 112.23180 1.000 42.73018 344 GLN A N 1
ATOM 1600 C CA . GLN A 1 350 ? 122.26278 93.33555 113.41169 1.000 36.61921 344 GLN A CA 1
ATOM 1601 C C . GLN A 1 350 ? 121.30420 92.40930 114.14737 1.000 35.24839 344 GLN A C 1
ATOM 1602 O O . GLN A 1 350 ? 121.73396 91.39896 114.71286 1.000 46.99618 344 GLN A O 1
ATOM 1608 N N . LEU A 1 351 ? 120.01287 92.74465 114.16582 1.000 33.56161 345 LEU A N 1
ATOM 1609 C CA . LEU A 1 351 ? 119.03393 91.90876 114.85320 1.000 33.49513 345 LEU A CA 1
ATOM 1610 C C . LEU A 1 351 ? 118.83173 90.58439 114.12972 1.000 39.19130 345 LEU A C 1
ATOM 1611 O O . LEU A 1 351 ? 118.85702 89.51714 114.75123 1.000 43.12803 345 LEU A O 1
ATOM 1616 N N . CYS A 1 352 ? 118.63065 90.63188 112.81507 1.000 39.85532 346 CYS A N 1
ATOM 1617 C CA . CYS A 1 352 ? 118.47861 89.43305 111.99456 1.000 35.70596 346 CYS A CA 1
ATOM 1618 C C . CYS A 1 352 ? 119.41742 89.53827 110.80281 1.000 41.36390 346 CYS A C 1
ATOM 1619 O O . CYS A 1 352 ? 119.05204 90.09552 109.75956 1.000 45.65515 346 CYS A O 1
ATOM 1622 N N . PRO A 1 353 ? 120.64367 89.03448 110.92695 1.000 41.95712 347 PRO A N 1
ATOM 1623 C CA . PRO A 1 353 ? 121.55404 89.03322 109.77683 1.000 41.73805 347 PRO A CA 1
ATOM 1624 C C . PRO A 1 353 ? 121.09474 88.05454 108.70888 1.000 47.27459 347 PRO A C 1
ATOM 1625 O O . PRO A 1 353 ? 120.71426 86.91948 109.00757 1.000 52.87811 347 PRO A O 1
ATOM 1629 N N . ASN A 1 354 ? 121.14182 88.51640 107.45409 1.000 45.16658 348 ASN A N 1
ATOM 1630 C CA . ASN A 1 354 ? 120.76211 87.72740 106.27689 1.000 50.31982 348 ASN A CA 1
ATOM 1631 C C . ASN A 1 354 ? 119.34032 87.18305 106.39437 1.000 48.85092 348 ASN A C 1
ATOM 1632 O O . ASN A 1 354 ? 119.06471 86.03217 106.05086 1.000 50.50464 348 ASN A O 1
ATOM 1637 N N . GLY A 1 355 ? 118.42882 88.01775 106.88767 1.000 40.03391 349 GLY A N 1
ATOM 1638 C CA . GLY A 1 355 ? 117.05110 87.62689 107.07024 1.000 39.00732 349 GLY A CA 1
ATOM 1639 C C . GLY A 1 355 ? 116.14661 88.14267 105.96352 1.000 36.83278 349 GLY A C 1
ATOM 1640 O O . GLY A 1 355 ? 116.55807 88.87003 105.06575 1.000 35.93114 349 GLY A O 1
ATOM 1641 N N . ASN A 1 356 ? 114.88594 87.73464 106.04612 1.000 37.50930 350 ASN A N 1
ATOM 1642 C CA . ASN A 1 356 ? 113.84786 88.18139 105.13030 1.000 28.98033 350 ASN A CA 1
ATOM 1643 C C . ASN A 1 356 ? 113.08264 89.31825 105.79025 1.000 28.76712 350 ASN A C 1
ATOM 1644 O O . ASN A 1 356 ? 112.44132 89.11895 106.82603 1.000 34.10441 350 ASN A O 1
ATOM 1649 N N . TYR A 1 357 ? 113.14237 90.50075 105.19046 1.000 35.12738 351 TYR A N 1
ATOM 1650 C CA . TYR A 1 357 ? 112.51982 91.68478 105.75621 1.000 29.06789 351 TYR A CA 1
ATOM 1651 C C . TYR A 1 357 ? 111.42524 92.20522 104.83999 1.000 26.42827 351 TYR A C 1
ATOM 1652 O O . TYR A 1 357 ? 111.49841 92.07928 103.61564 1.000 25.01889 351 TYR A O 1
ATOM 1661 N N . LEU A 1 358 ? 110.40763 92.79003 105.45736 1.000 28.41397 352 LEU A N 1
ATOM 1662 C CA . LEU A 1 358 ? 109.31522 93.44085 104.75747 1.000 20.79263 352 LEU A CA 1
ATOM 1663 C C . LEU A 1 358 ? 109.19438 94.87077 105.25318 1.000 27.27754 352 LEU A C 1
ATOM 1664 O O . LEU A 1 358 ? 109.19601 95.11800 106.46117 1.000 32.68668 352 LEU A O 1
ATOM 1669 N N . GLU A 1 359 ? 109.10491 95.81382 104.32250 1.000 32.60641 353 GLU A N 1
ATOM 1670 C CA . GLU A 1 359 ? 108.86531 97.20399 104.67275 1.000 26.28992 353 GLU A CA 1
ATOM 1671 C C . GLU A 1 359 ? 107.57554 97.66526 104.01927 1.000 26.43682 353 GLU A C 1
ATOM 1672 O O . GLU A 1 359 ? 107.40208 97.52154 102.80621 1.000 26.40740 353 GLU A O 1
ATOM 1678 N N . ILE A 1 360 ? 106.67704 98.21115 104.82642 1.000 27.40867 354 ILE A N 1
ATOM 1679 C CA . ILE A 1 360 ? 105.43267 98.79156 104.34699 1.000 37.52498 354 ILE A CA 1
ATOM 1680 C C . ILE A 1 360 ? 105.55152 100.30376 104.47002 1.000 35.94382 354 ILE A C 1
ATOM 1681 O O . ILE A 1 360 ? 106.21240 100.81616 105.38122 1.000 34.72900 354 ILE A O 1
ATOM 1686 N N . PHE A 1 361 ? 104.93659 101.01305 103.51437 1.000 33.51180 355 PHE A N 1
ATOM 1687 C CA . PHE A 1 361 ? 105.00434 102.47329 103.39744 1.000 32.26116 355 PHE A CA 1
ATOM 1688 C C . PHE A 1 361 ? 106.44261 102.93098 103.17506 1.000 33.83693 355 PHE A C 1
ATOM 1689 O O . PHE A 1 361 ? 106.96100 103.80674 103.86904 1.000 35.06127 355 PHE A O 1
ATOM 1697 N N . ALA A 1 362 ? 107.08749 102.31713 102.19278 1.000 33.76949 356 ALA A N 1
ATOM 1698 C CA . ALA A 1 362 ? 108.45237 102.64770 101.82983 1.000 27.96957 356 ALA A CA 1
ATOM 1699 C C . ALA A 1 362 ? 108.47597 103.68673 100.71881 1.000 35.06566 356 ALA A C 1
ATOM 1700 O O . ALA A 1 362 ? 107.52522 103.83961 99.94898 1.000 27.60149 356 ALA A O 1
ATOM 1702 N N . ARG A 1 363 ? 109.58242 104.40921 100.65302 1.000 47.59242 357 ARG A N 1
ATOM 1703 C CA . ARG A 1 363 ? 109.89371 105.30046 99.55103 1.000 38.38384 357 ARG A CA 1
ATOM 1704 C C . ARG A 1 363 ? 111.18161 104.80955 98.90159 1.000 34.93574 357 ARG A C 1
ATOM 1705 O O . ARG A 1 363 ? 111.76155 103.80765 99.32280 1.000 43.96630 357 ARG A O 1
ATOM 1713 N N . ARG A 1 364 ? 111.62313 105.50816 97.85393 1.000 33.21649 358 ARG A N 1
ATOM 1714 C CA . ARG A 1 364 ? 112.77395 105.03467 97.09116 1.000 36.93109 358 ARG A CA 1
ATOM 1715 C C . ARG A 1 364 ? 114.06844 105.07619 97.89253 1.000 34.91060 358 ARG A C 1
ATOM 1716 O O . ARG A 1 364 ? 115.01261 104.35655 97.55381 1.000 36.37727 358 ARG A O 1
ATOM 1724 N N . ASN A 1 365 ? 114.13304 105.89116 98.94440 1.000 31.78515 359 ASN A N 1
ATOM 1725 C CA . ASN A 1 365 ? 115.28536 105.89542 99.83393 1.000 34.21647 359 ASN A CA 1
ATOM 1726 C C . ASN A 1 365 ? 115.27233 104.73421 100.81708 1.000 40.07387 359 ASN A C 1
ATOM 1727 O O . ASN A 1 365 ? 116.28644 104.49302 101.47940 1.000 41.20748 359 ASN A O 1
ATOM 1732 N N . ASN A 1 366 ? 114.15512 104.01800 100.92594 1.000 40.58420 360 ASN A N 1
ATOM 1733 C CA . ASN A 1 366 ? 114.02589 102.87596 101.81782 1.000 33.84653 360 ASN A CA 1
ATOM 1734 C C . ASN A 1 366 ? 114.47196 101.56706 101.18656 1.000 38.47355 360 ASN A C 1
ATOM 1735 O O . ASN A 1 366 ? 114.58913 100.56513 101.89971 1.000 48.08534 360 ASN A O 1
ATOM 1740 N N . LEU A 1 367 ? 114.72693 101.55294 99.88168 1.000 36.02595 361 LEU A N 1
ATOM 1741 C CA . LEU A 1 367 ? 115.04200 100.31772 99.17776 1.000 28.62488 361 LEU A CA 1
ATOM 1742 C C . LEU A 1 367 ? 116.42905 99.83159 99.57157 1.000 34.53790 361 LEU A C 1
ATOM 1743 O O . LEU A 1 367 ? 117.42399 100.53144 99.35967 1.000 44.65072 361 LEU A O 1
ATOM 1748 N N . HIS A 1 368 ? 116.49270 98.63481 100.14857 1.000 39.18991 362 HIS A N 1
ATOM 1749 C CA . HIS A 1 368 ? 117.73037 98.06618 100.65628 1.000 39.49777 362 HIS A CA 1
ATOM 1750 C C . HIS A 1 368 ? 117.85931 96.62463 100.19023 1.000 38.90660 362 HIS A C 1
ATOM 1751 O O . HIS A 1 368 ? 116.92096 96.03457 99.65183 1.000 40.20804 362 HIS A O 1
ATOM 1758 N N . ASP A 1 369 ? 119.04956 96.06822 100.39733 1.000 45.80669 363 ASP A N 1
ATOM 1759 C CA . ASP A 1 369 ? 119.30799 94.67769 100.05501 1.000 44.35219 363 ASP A CA 1
ATOM 1760 C C . ASP A 1 369 ? 118.47500 93.75009 100.92922 1.000 43.03226 363 ASP A C 1
ATOM 1761 O O . ASP A 1 369 ? 118.32191 93.98044 102.13198 1.000 43.56953 363 ASP A O 1
ATOM 1766 N N . ASN A 1 370 ? 117.92860 92.70217 100.30550 1.000 33.54627 364 ASN A N 1
ATOM 1767 C CA . ASN A 1 370 ? 117.13080 91.65716 100.95184 1.000 33.66789 364 ASN A CA 1
ATOM 1768 C C . ASN A 1 370 ? 115.86189 92.19632 101.60312 1.000 36.06452 364 ASN A C 1
ATOM 1769 O O . ASN A 1 370 ? 115.28954 91.54326 102.47880 1.000 34.40167 364 ASN A O 1
ATOM 1774 N N . TRP A 1 371 ? 115.39939 93.37077 101.18964 1.000 31.84726 365 TRP A N 1
ATOM 1775 C CA . TRP A 1 371 ? 114.20803 93.99394 101.74709 1.000 30.67624 365 TRP A CA 1
ATOM 1776 C C . TRP A 1 371 ? 113.09954 93.97729 100.70775 1.000 30.05647 365 TRP A C 1
ATOM 1777 O O . TRP A 1 371 ? 113.29654 94.43647 99.57883 1.000 36.28343 365 TRP A O 1
ATOM 1788 N N . VAL A 1 372 ? 111.94097 93.45210 101.08734 1.000 19.94414 366 VAL A N 1
ATOM 1789 C CA . VAL A 1 372 ? 110.73165 93.59415 100.28841 1.000 18.46780 366 VAL A CA 1
ATOM 1790 C C . VAL A 1 372 ? 110.05054 94.86983 100.76196 1.000 20.67837 366 VAL A C 1
ATOM 1791 O O . VAL A 1 372 ? 109.56863 94.94324 101.89288 1.000 36.99069 366 VAL A O 1
ATOM 1795 N N . SER A 1 373 ? 110.02819 95.88535 99.91051 1.000 18.35532 367 SER A N 1
ATOM 1796 C CA . SER A 1 373 ? 109.52312 97.19735 100.27990 1.000 23.39668 367 SER A CA 1
ATOM 1797 C C . SER A 1 373 ? 108.23395 97.48506 99.52879 1.000 26.35831 367 SER A C 1
ATOM 1798 O O . SER A 1 373 ? 108.15789 97.27787 98.31367 1.000 32.77051 367 SER A O 1
ATOM 1801 N N . ILE A 1 374 ? 107.22308 97.95109 100.25525 1.000 21.60940 368 ILE A N 1
ATOM 1802 C CA . ILE A 1 374 ? 105.92849 98.30358 99.68895 1.000 29.04998 368 ILE A CA 1
ATOM 1803 C C . ILE A 1 374 ? 105.68560 99.78172 99.94764 1.000 30.91302 368 ILE A C 1
ATOM 1804 O O . ILE A 1 374 ? 105.88294 100.25992 101.06978 1.000 34.44289 368 ILE A O 1
ATOM 1809 N N . GLY A 1 375 ? 105.26815 100.50194 98.91234 1.000 33.76345 369 GLY A N 1
ATOM 1810 C CA . GLY A 1 375 ? 104.96035 101.90987 99.06084 1.000 37.48261 369 GLY A CA 1
ATOM 1811 C C . GLY A 1 375 ? 104.09693 102.40753 97.92768 1.000 40.38861 369 GLY A C 1
ATOM 1812 O O . GLY A 1 375 ? 104.04277 101.81099 96.84906 1.000 45.85659 369 GLY A O 1
ATOM 1813 N N . ASN A 1 376 ? 103.41143 103.52032 98.19099 1.000 41.25025 370 ASN A N 1
ATOM 1814 C CA . ASN A 1 376 ? 102.58125 104.14344 97.16743 1.000 44.56251 370 ASN A CA 1
ATOM 1815 C C . ASN A 1 376 ? 103.42648 104.80936 96.09211 1.000 46.71219 370 ASN A C 1
ATOM 1816 O O . ASN A 1 376 ? 103.00609 104.88791 94.93317 1.000 50.94715 370 ASN A O 1
ATOM 1821 N N . GLU A 1 377 ? 104.61695 105.28210 96.45328 1.000 51.55397 371 GLU A N 1
ATOM 1822 C CA . GLU A 1 377 ? 105.45792 106.04867 95.54579 1.000 48.84606 371 GLU A CA 1
ATOM 1823 C C . GLU A 1 377 ? 106.76792 105.32129 95.28720 1.000 49.87345 371 GLU A C 1
ATOM 1824 O O . GLU A 1 377 ? 107.84175 105.92921 95.33094 1.000 56.27874 371 GLU A O 1
ATOM 1830 N N . LEU A 1 378 ? 106.69196 104.02355 95.02320 1.000 40.53182 372 LEU A N 1
ATOM 1831 C CA . LEU A 1 378 ? 107.89072 103.21992 94.84201 1.000 41.68977 372 LEU A CA 1
ATOM 1832 C C . LEU A 1 378 ? 108.15164 102.92326 93.37064 1.000 49.50416 372 LEU A C 1
ATOM 1833 O O . LEU A 1 378 ? 109.05584 102.16146 93.03457 1.000 54.92738 372 LEU A O 1
ATOM 1839 N N . GLY B 2 50 ? 136.02131 123.28855 124.83906 1.000 50.85365 45 GLY B N 1
ATOM 1840 C CA . GLY B 2 50 ? 134.90860 122.47350 125.28908 1.000 51.80701 45 GLY B CA 1
ATOM 1841 C C . GLY B 2 50 ? 133.71103 122.53840 124.36395 1.000 54.26067 45 GLY B C 1
ATOM 1842 O O . GLY B 2 50 ? 132.57847 122.70812 124.81272 1.000 48.71259 45 GLY B O 1
ATOM 1843 N N . GLU B 2 51 ? 133.96384 122.40440 123.06136 1.000 50.83303 46 GLU B N 1
ATOM 1844 C CA . GLU B 2 51 ? 132.91589 122.44984 122.05008 1.000 45.36044 46 GLU B CA 1
ATOM 1845 C C . GLU B 2 51 ? 132.66206 121.08486 121.42069 1.000 48.55322 46 GLU B C 1
ATOM 1846 O O . GLU B 2 51 ? 132.06856 121.00489 120.34139 1.000 51.80816 46 GLU B O 1
ATOM 1852 N N . ASP B 2 52 ? 133.10558 120.01149 122.06996 1.000 44.67406 47 ASP B N 1
ATOM 1853 C CA . ASP B 2 52 ? 132.85338 118.66814 121.57683 1.000 37.30204 47 ASP B CA 1
ATOM 1854 C C . ASP B 2 52 ? 131.39169 118.28953 121.80304 1.000 34.56515 47 ASP B C 1
ATOM 1855 O O . ASP B 2 52 ? 130.62885 119.01171 122.44523 1.000 39.44259 47 ASP B O 1
ATOM 1860 N N . GLN B 2 53 ? 131.00246 117.13392 121.25872 1.000 35.83324 48 GLN B N 1
ATOM 1861 C CA . GLN B 2 53 ? 129.60534 116.71468 121.33193 1.000 34.41886 48 GLN B CA 1
ATOM 1862 C C . GLN B 2 53 ? 129.17801 116.41311 122.76169 1.000 34.36999 48 GLN B C 1
ATOM 1863 O O . GLN B 2 53 ? 128.07389 116.78508 123.17326 1.000 39.52328 48 GLN B O 1
ATOM 1869 N N . LEU B 2 54 ? 130.02977 115.72966 123.52745 1.000 32.44377 49 LEU B N 1
ATOM 1870 C CA . LEU B 2 54 ? 129.69063 115.41416 124.91092 1.000 30.39196 49 LEU B CA 1
ATOM 1871 C C . LEU B 2 54 ? 129.58187 116.67680 125.75531 1.000 38.07551 49 LEU B C 1
ATOM 1872 O O . LEU B 2 54 ? 128.67911 116.79441 126.59018 1.000 42.94558 49 LEU B O 1
ATOM 1877 N N . SER B 2 55 ? 130.48744 117.63342 125.54733 1.000 41.81200 50 SER B N 1
ATOM 1878 C CA . SER B 2 55 ? 130.42521 118.88594 126.29136 1.000 33.90628 50 SER B CA 1
ATOM 1879 C C . SER B 2 55 ? 129.21531 119.71635 125.88203 1.000 35.56128 50 SER B C 1
ATOM 1880 O O . SER B 2 55 ? 128.63211 120.42157 126.71253 1.000 45.14330 50 SER B O 1
ATOM 1883 N N . LEU B 2 56 ? 128.82974 119.65479 124.60569 1.000 32.69447 51 LEU B N 1
ATOM 1884 C CA . LEU B 2 56 ? 127.67682 120.41890 124.14195 1.000 34.12864 51 LEU B CA 1
ATOM 1885 C C . LEU B 2 56 ? 126.37467 119.83288 124.66990 1.000 28.76103 51 LEU B C 1
ATOM 1886 O O . LEU B 2 56 ? 125.48985 120.57366 125.11179 1.000 41.15382 51 LEU B O 1
ATOM 1891 N N . LEU B 2 57 ? 126.23622 118.50721 124.63142 1.000 27.86776 52 LEU B N 1
ATOM 1892 C CA . LEU B 2 57 ? 125.00952 117.85605 125.07207 1.000 30.55169 52 LEU B CA 1
ATOM 1893 C C . LEU B 2 57 ? 124.85890 117.83013 126.58624 1.000 28.73387 52 LEU B C 1
ATOM 1894 O O . LEU B 2 57 ? 123.75142 117.58845 127.07544 1.000 24.32636 52 LEU B O 1
ATOM 1899 N N . LEU B 2 58 ? 125.93576 118.07045 127.33299 1.000 36.58339 53 LEU B N 1
ATOM 1900 C CA . LEU B 2 58 ? 125.90169 118.10957 128.78845 1.000 31.86623 53 LEU B CA 1
ATOM 1901 C C . LEU B 2 58 ? 126.06134 119.52598 129.32828 1.000 35.80531 53 LEU B C 1
ATOM 1902 O O . LEU B 2 58 ? 126.43943 119.70227 130.49002 1.000 42.95824 53 LEU B O 1
ATOM 1907 N N . LYS B 2 59 ? 125.80200 120.54179 128.50174 1.000 36.40487 54 LYS B N 1
ATOM 1908 C CA . LYS B 2 59 ? 125.96760 121.91988 128.94884 1.000 36.93548 54 LYS B CA 1
ATOM 1909 C C . LYS B 2 59 ? 124.77160 122.40817 129.75354 1.000 43.25680 54 LYS B C 1
ATOM 1910 O O . LYS B 2 59 ? 124.86650 123.43747 130.43180 1.000 47.31485 54 LYS B O 1
ATOM 1916 N N . TRP B 2 60 ? 123.64803 121.68791 129.69809 1.000 32.83396 55 TRP B N 1
ATOM 1917 C CA . TRP B 2 60 ? 122.49393 122.05122 130.51284 1.000 30.84664 55 TRP B CA 1
ATOM 1918 C C . TRP B 2 60 ? 122.77983 121.87048 131.99668 1.000 29.54613 55 TRP B C 1
ATOM 1919 O O . TRP B 2 60 ? 122.12024 122.49300 132.83376 1.000 43.72523 55 TRP B O 1
ATOM 1930 N N . ARG B 2 61 ? 123.75746 121.02826 132.34016 1.000 29.20972 56 ARG B N 1
ATOM 1931 C CA . ARG B 2 61 ? 124.05659 120.73476 133.73664 1.000 31.61616 56 ARG B CA 1
ATOM 1932 C C . ARG B 2 61 ? 124.57421 121.94926 134.49600 1.000 41.86352 56 ARG B C 1
ATOM 1933 O O . ARG B 2 61 ? 124.48322 121.97999 135.72645 1.000 51.60437 56 ARG B O 1
ATOM 1941 N N . SER B 2 62 ? 125.10291 122.95522 133.79929 1.000 44.06483 57 SER B N 1
ATOM 1942 C CA . SER B 2 62 ? 125.55245 124.16204 134.48034 1.000 43.47046 57 SER B CA 1
ATOM 1943 C C . SER B 2 62 ? 124.39337 125.04108 134.93201 1.000 47.10423 57 SER B C 1
ATOM 1944 O O . SER B 2 62 ? 124.60052 125.94141 135.75197 1.000 53.23421 57 SER B O 1
ATOM 1947 N N . SER B 2 63 ? 123.18311 124.79951 134.42666 1.000 41.13464 58 SER B N 1
ATOM 1948 C CA . SER B 2 63 ? 122.03068 125.63780 134.73061 1.000 45.65683 58 SER B CA 1
ATOM 1949 C C . SER B 2 63 ? 120.91931 124.89047 135.45704 1.000 49.29971 58 SER B C 1
ATOM 1950 O O . SER B 2 63 ? 119.80872 125.42167 135.57363 1.000 43.73698 58 SER B O 1
ATOM 1953 N N . TYR B 2 64 ? 121.17680 123.68000 135.94515 1.000 48.05943 59 TYR B N 1
ATOM 1954 C CA . TYR B 2 64 ? 120.16625 122.87614 136.62730 1.000 45.94421 59 TYR B CA 1
ATOM 1955 C C . TYR B 2 64 ? 120.73140 122.27870 137.90713 1.000 46.89666 59 TYR B C 1
ATOM 1956 O O . TYR B 2 64 ? 120.60876 121.08266 138.17484 1.000 46.04277 59 TYR B O 1
ATOM 1965 N N . ILE B 2 65 ? 121.37292 123.11424 138.71175 1.000 50.01710 60 ILE B N 1
ATOM 1966 C CA . ILE B 2 65 ? 121.87117 122.67267 140.01988 1.000 53.31039 60 ILE B CA 1
ATOM 1967 C C . ILE B 2 65 ? 120.68732 122.45209 140.95600 1.000 51.87715 60 ILE B C 1
ATOM 1968 O O . ILE B 2 65 ? 119.79718 123.31811 141.03498 1.000 51.58585 60 ILE B O 1
ATOM 1973 N N . PRO B 2 66 ? 120.60759 121.31503 141.64374 1.000 50.23885 61 PRO B N 1
ATOM 1974 C CA . PRO B 2 66 ? 119.52087 121.09274 142.60741 1.000 48.10433 61 PRO B CA 1
ATOM 1975 C C . PRO B 2 66 ? 119.58671 122.09092 143.74838 1.000 52.19769 61 PRO B C 1
ATOM 1976 O O . PRO B 2 66 ? 120.67945 122.42388 144.23047 1.000 54.57746 61 PRO B O 1
ATOM 1980 N N . PRO B 2 67 ? 118.44481 122.58484 144.21397 1.000 54.78232 62 PRO B N 1
ATOM 1981 C CA . PRO B 2 67 ? 118.44167 123.50820 145.34844 1.000 53.49642 62 PRO B CA 1
ATOM 1982 C C . PRO B 2 67 ? 118.56735 122.75669 146.66552 1.000 53.30155 62 PRO B C 1
ATOM 1983 O O . PRO B 2 67 ? 118.40440 121.53924 146.74247 1.000 56.66823 62 PRO B O 1
ATOM 1987 N N . GLN B 2 68 ? 118.87386 123.51477 147.71150 1.000 58.97611 63 GLN B N 1
ATOM 1988 C CA . GLN B 2 68 ? 118.91701 122.94789 149.04956 1.000 60.25750 63 GLN B CA 1
ATOM 1989 C C . GLN B 2 68 ? 117.51010 122.58957 149.50794 1.000 62.46647 63 GLN B C 1
ATOM 1990 O O . GLN B 2 68 ? 116.53588 123.25914 149.15268 1.000 65.38218 63 GLN B O 1
ATOM 1996 N N . LYS B 2 69 ? 117.40497 121.51156 150.27852 1.000 58.66022 64 LYS B N 1
ATOM 1997 C CA . LYS B 2 69 ? 116.11423 121.11164 150.81657 1.000 53.90270 64 LYS B CA 1
ATOM 1998 C C . LYS B 2 69 ? 115.62735 122.14865 151.82716 1.000 60.21540 64 LYS B C 1
ATOM 1999 O O . LYS B 2 69 ? 116.41317 122.62961 152.65003 1.000 61.96764 64 LYS B O 1
ATOM 2005 N N . PRO B 2 70 ? 114.34997 122.52681 151.77725 1.000 63.62200 65 PRO B N 1
ATOM 2006 C CA . PRO B 2 70 ? 113.86568 123.60358 152.64754 1.000 61.81545 65 PRO B CA 1
ATOM 2007 C C . PRO B 2 70 ? 113.82161 123.18768 154.10750 1.000 59.77192 65 PRO B C 1
ATOM 2008 O O . PRO B 2 70 ? 113.53616 122.03531 154.44003 1.000 58.65518 65 PRO B O 1
ATOM 2012 N N . THR B 2 71 ? 114.11157 124.14860 154.98036 1.000 69.38823 66 THR B N 1
ATOM 2013 C CA . THR B 2 71 ? 113.89903 123.98708 156.40965 1.000 69.94716 66 THR B CA 1
ATOM 2014 C C . THR B 2 71 ? 112.51136 124.43670 156.84353 1.000 69.96690 66 THR B C 1
ATOM 2015 O O . THR B 2 71 ? 112.14192 124.22910 158.00386 1.000 71.55778 66 THR B O 1
ATOM 2019 N N . ASN B 2 72 ? 111.74129 125.03992 155.94158 1.000 66.73544 67 ASN B N 1
ATOM 2020 C CA . ASN B 2 72 ? 110.38388 125.47266 156.24373 1.000 66.47569 67 ASN B CA 1
ATOM 2021 C C . ASN B 2 72 ? 109.43159 124.29450 156.09249 1.000 69.22240 67 ASN B C 1
ATOM 2022 O O . ASN B 2 72 ? 109.26568 123.76129 154.99052 1.000 69.56951 67 ASN B O 1
ATOM 2027 N N . GLU B 2 73 ? 108.80232 123.89314 157.19852 1.000 73.32934 68 GLU B N 1
ATOM 2028 C CA . GLU B 2 73 ? 107.87575 122.76861 157.16944 1.000 68.79292 68 GLU B CA 1
ATOM 2029 C C . GLU B 2 73 ? 106.62284 123.07159 156.35770 1.000 70.01896 68 GLU B C 1
ATOM 2030 O O . GLU B 2 73 ? 105.98027 122.14011 155.86276 1.000 72.93915 68 GLU B O 1
ATOM 2036 N N . ASP B 2 74 ? 106.27511 124.34774 156.19123 1.000 66.81189 69 ASP B N 1
ATOM 2037 C CA . ASP B 2 74 ? 105.08465 124.73448 155.44550 1.000 67.71499 69 ASP B CA 1
ATOM 2038 C C . ASP B 2 74 ? 105.29306 124.73727 153.93716 1.000 69.79265 69 ASP B C 1
ATOM 2039 O O . ASP B 2 74 ? 104.32842 124.96096 153.19951 1.000 71.07335 69 ASP B O 1
ATOM 2044 N N . GLU B 2 75 ? 106.51347 124.50414 153.46083 1.000 61.21213 70 GLU B N 1
ATOM 2045 C CA . GLU B 2 75 ? 106.81499 124.55614 152.03733 1.000 57.35554 70 GLU B CA 1
ATOM 2046 C C . GLU B 2 75 ? 106.73091 123.19777 151.35436 1.000 57.91409 70 GLU B C 1
ATOM 2047 O O . GLU B 2 75 ? 106.94174 123.11819 150.14067 1.000 57.10413 70 GLU B O 1
ATOM 2053 N N . TYR B 2 76 ? 106.41989 122.13700 152.09456 1.000 59.51239 71 TYR B N 1
ATOM 2054 C CA . TYR B 2 76 ? 106.27960 120.80536 151.52039 1.000 58.58607 71 TYR B CA 1
ATOM 2055 C C . TYR B 2 76 ? 105.40461 119.96901 152.44371 1.000 58.58900 71 TYR B C 1
ATOM 2056 O O . TYR B 2 76 ? 104.93016 120.43986 153.47961 1.000 59.80431 71 TYR B O 1
ATOM 2065 N N . LYS B 2 77 ? 105.18523 118.71855 152.04244 1.000 55.11071 72 LYS B N 1
ATOM 2066 C CA . LYS B 2 77 ? 104.48453 117.73946 152.86923 1.000 51.15904 72 LYS B CA 1
ATOM 2067 C C . LYS B 2 77 ? 105.17304 116.39447 152.69197 1.000 54.28123 72 LYS B C 1
ATOM 2068 O O . LYS B 2 77 ? 105.03722 115.76119 151.64177 1.000 56.43993 72 LYS B O 1
ATOM 2074 N N . LYS B 2 78 ? 105.90576 115.96011 153.71264 1.000 58.31410 73 LYS B N 1
ATOM 2075 C CA . LYS B 2 78 ? 106.61517 114.68783 153.69136 1.000 55.64524 73 LYS B CA 1
ATOM 2076 C C . LYS B 2 78 ? 105.76575 113.64082 154.40032 1.000 60.23602 73 LYS B C 1
ATOM 2077 O O . LYS B 2 78 ? 105.41335 113.81074 155.57222 1.000 61.50582 73 LYS B O 1
ATOM 2083 N N . ILE B 2 79 ? 105.43705 112.56667 153.68902 1.000 63.19391 74 ILE B N 1
ATOM 2084 C CA . ILE B 2 79 ? 104.56466 111.51147 154.19167 1.000 60.46292 74 ILE B CA 1
ATOM 2085 C C . ILE B 2 79 ? 105.30856 110.18862 154.08874 1.000 63.29263 74 ILE B C 1
ATOM 2086 O O . ILE B 2 79 ? 105.82952 109.84500 153.02144 1.000 65.07082 74 ILE B O 1
ATOM 2091 N N . ILE B 2 80 ? 105.36502 109.45385 155.19574 1.000 69.40439 75 ILE B N 1
ATOM 2092 C CA . ILE B 2 80 ? 105.99977 108.14269 155.24597 1.000 67.66889 75 ILE B CA 1
ATOM 2093 C C . ILE B 2 80 ? 104.90926 107.08371 155.29727 1.000 70.24407 75 ILE B C 1
ATOM 2094 O O . ILE B 2 80 ? 104.01509 107.14177 156.15070 1.000 71.17818 75 ILE B O 1
ATOM 2099 N N . CYS B 2 81 ? 104.97898 106.11900 154.38492 1.000 73.47149 76 CYS B N 1
ATOM 2100 C CA . CYS B 2 81 ? 103.98006 105.07088 154.26702 1.000 70.87037 76 CYS B CA 1
ATOM 2101 C C . CYS B 2 81 ? 104.64152 103.70734 154.40716 1.000 73.33297 76 CYS B C 1
ATOM 2102 O O . CYS B 2 81 ? 105.85197 103.55727 154.22187 1.000 76.46721 76 CYS B O 1
ATOM 2105 N N . LYS B 2 82 ? 103.82958 102.70974 154.75205 1.000 75.78158 77 LYS B N 1
ATOM 2106 C CA . LYS B 2 82 ? 104.30316 101.33300 154.81501 1.000 76.18072 77 LYS B CA 1
ATOM 2107 C C . LYS B 2 82 ? 104.21841 100.65145 153.45518 1.000 76.45277 77 LYS B C 1
ATOM 2108 O O . LYS B 2 82 ? 105.14228 99.93193 153.05979 1.000 75.93189 77 LYS B O 1
ATOM 2114 N N . ASP B 2 83 ? 103.13379 100.89146 152.72406 1.000 75.21081 78 ASP B N 1
ATOM 2115 C CA . ASP B 2 83 ? 102.94465 100.33112 151.39006 1.000 75.17842 78 ASP B CA 1
ATOM 2116 C C . ASP B 2 83 ? 102.15068 101.36142 150.60345 1.000 75.13906 78 ASP B C 1
ATOM 2117 O O . ASP B 2 83 ? 100.96382 101.55651 150.87757 1.000 72.40918 78 ASP B O 1
ATOM 2122 N N . ILE B 2 84 ? 102.80797 102.02296 149.64642 1.000 67.76431 79 ILE B N 1
ATOM 2123 C CA . ILE B 2 84 ? 102.15027 103.07063 148.86838 1.000 64.98358 79 ILE B CA 1
ATOM 2124 C C . ILE B 2 84 ? 100.99013 102.49207 148.06994 1.000 65.10094 79 ILE B C 1
ATOM 2125 O O . ILE B 2 84 ? 99.89019 103.06040 148.04438 1.000 67.56597 79 ILE B O 1
ATOM 2130 N N . SER B 2 85 ? 101.20468 101.32785 147.44821 1.000 64.84852 80 SER B N 1
ATOM 2131 C CA . SER B 2 85 ? 100.16992 100.68634 146.64227 1.000 63.23619 80 SER B CA 1
ATOM 2132 C C . SER B 2 85 ? 98.94185 100.32386 147.46767 1.000 67.09549 80 SER B C 1
ATOM 2133 O O . SER B 2 85 ? 97.82913 100.27790 146.93266 1.000 70.22758 80 SER B O 1
ATOM 2136 N N . SER B 2 86 ? 99.11781 100.07470 148.76416 1.000 71.60937 81 SER B N 1
ATOM 2137 C CA . SER B 2 86 ? 98.01310 99.76166 149.65897 1.000 71.65618 81 SER B CA 1
ATOM 2138 C C . SER B 2 86 ? 97.58789 100.96155 150.49732 1.000 72.01135 81 SER B C 1
ATOM 2139 O O . SER B 2 86 ? 96.79989 100.80634 151.43528 1.000 72.47149 81 SER B O 1
ATOM 2142 N N . GLU B 2 87 ? 98.08832 102.15531 150.18369 1.000 74.39450 82 GLU B N 1
ATOM 2143 C CA . GLU B 2 87 ? 97.81503 103.34038 150.98526 1.000 74.29327 82 GLU B CA 1
ATOM 2144 C C . GLU B 2 87 ? 96.82976 104.24713 150.26641 1.000 75.12998 82 GLU B C 1
ATOM 2145 O O . GLU B 2 87 ? 96.99623 104.53944 149.07779 1.000 77.29581 82 GLU B O 1
ATOM 2151 N N . LYS B 2 88 ? 95.80664 104.68361 150.99392 1.000 72.53294 83 LYS B N 1
ATOM 2152 C CA . LYS B 2 88 ? 94.87875 105.68298 150.48662 1.000 72.01604 83 LYS B CA 1
ATOM 2153 C C . LYS B 2 88 ? 95.56898 107.04326 150.46856 1.000 73.45140 83 LYS B C 1
ATOM 2154 O O . LYS B 2 88 ? 96.02476 107.53057 151.50868 1.000 73.48723 83 LYS B O 1
ATOM 2160 N N . LEU B 2 89 ? 95.67024 107.64564 149.28259 1.000 64.63242 84 LEU B N 1
ATOM 2161 C CA . LEU B 2 89 ? 96.39738 108.89780 149.11833 1.000 62.54440 84 LEU B CA 1
ATOM 2162 C C . LEU B 2 89 ? 95.49774 110.12373 149.07223 1.000 64.05254 84 LEU B C 1
ATOM 2163 O O . LEU B 2 89 ? 95.99866 111.24220 149.22869 1.000 64.29222 84 LEU B O 1
ATOM 2168 N N . GLU B 2 90 ? 94.19082 109.94377 148.86739 1.000 67.92400 85 GLU B N 1
ATOM 2169 C CA . GLU B 2 90 ? 93.26622 111.07152 148.84797 1.000 62.99571 85 GLU B CA 1
ATOM 2170 C C . GLU B 2 90 ? 93.15611 111.75741 150.20304 1.000 65.56125 85 GLU B C 1
ATOM 2171 O O . GLU B 2 90 ? 92.73843 112.91785 150.26256 1.000 64.88033 85 GLU B O 1
ATOM 2177 N N . GLN B 2 91 ? 93.50692 111.06784 151.28830 1.000 69.72104 86 GLN B N 1
ATOM 2178 C CA . GLN B 2 91 ? 93.56923 111.69524 152.60013 1.000 69.83074 86 GLN B CA 1
ATOM 2179 C C . GLN B 2 91 ? 94.88292 112.42479 152.83609 1.000 70.95261 86 GLN B C 1
ATOM 2180 O O . GLN B 2 91 ? 94.99708 113.16207 153.82071 1.000 72.76534 86 GLN B O 1
ATOM 2186 N N . HIS B 2 92 ? 95.86929 112.23864 151.96082 1.000 65.61391 87 HIS B N 1
ATOM 2187 C CA . HIS B 2 92 ? 97.15936 112.89615 152.09401 1.000 64.99394 87 HIS B CA 1
ATOM 2188 C C . HIS B 2 92 ? 97.32063 114.09559 151.17396 1.000 65.05557 87 HIS B C 1
ATOM 2189 O O . HIS B 2 92 ? 98.14769 114.96767 151.45948 1.000 69.27088 87 HIS B O 1
ATOM 2196 N N . ALA B 2 93 ? 96.55658 114.16283 150.09185 1.000 57.26184 88 ALA B N 1
ATOM 2197 C CA . ALA B 2 93 ? 96.66004 115.25866 149.14108 1.000 54.66396 88 ALA B CA 1
ATOM 2198 C C . ALA B 2 93 ? 95.28558 115.48428 148.52601 1.000 54.21046 88 ALA B C 1
ATOM 2199 O O . ALA B 2 93 ? 94.27479 114.99111 149.03478 1.000 59.84818 88 ALA B O 1
ATOM 2201 N N . GLY B 2 94 ? 95.24532 116.23575 147.43361 1.000 48.60736 89 GLY B N 1
ATOM 2202 C CA . GLY B 2 94 ? 94.00357 116.47506 146.73283 1.000 48.16108 89 GLY B CA 1
ATOM 2203 C C . GLY B 2 94 ? 94.15304 117.49753 145.63083 1.000 45.96441 89 GLY B C 1
ATOM 2204 O O . GLY B 2 94 ? 94.77268 118.54550 145.83348 1.000 48.36607 89 GLY B O 1
ATOM 2205 N N . ASP B 2 95 ? 93.57628 117.19270 144.46680 1.000 49.01131 90 ASP B N 1
ATOM 2206 C CA . ASP B 2 95 ? 93.61958 118.05510 143.28371 1.000 51.77169 90 ASP B CA 1
ATOM 2207 C C . ASP B 2 95 ? 95.05511 118.39829 142.89334 1.000 49.20885 90 ASP B C 1
ATOM 2208 O O . ASP B 2 95 ? 95.36527 119.52440 142.50438 1.000 44.93767 90 ASP B O 1
ATOM 2213 N N . VAL B 2 96 ? 95.94462 117.42045 143.00454 1.000 41.69267 91 VAL B N 1
ATOM 2214 C CA . VAL B 2 96 ? 97.32568 117.63159 142.59477 1.000 39.76489 91 VAL B CA 1
ATOM 2215 C C . VAL B 2 96 ? 97.39305 117.59398 141.07335 1.000 40.23781 91 VAL B C 1
ATOM 2216 O O . VAL B 2 96 ? 96.59431 116.92639 140.40733 1.000 39.78525 91 VAL B O 1
ATOM 2220 N N . SER B 2 97 ? 98.31850 118.36643 140.51069 1.000 38.76081 92 SER B N 1
ATOM 2221 C CA . SER B 2 97 ? 98.46502 118.46859 139.06789 1.000 32.03049 92 SER B CA 1
ATOM 2222 C C . SER B 2 97 ? 99.67098 117.71040 138.54050 1.000 28.62496 92 SER B C 1
ATOM 2223 O O . SER B 2 97 ? 99.84020 117.61451 137.32287 1.000 37.10190 92 SER B O 1
ATOM 2226 N N . ALA B 2 98 ? 100.50563 117.16093 139.41752 1.000 28.48355 93 ALA B N 1
ATOM 2227 C CA . ALA B 2 98 ? 101.70056 116.42884 139.00424 1.000 17.61905 93 ALA B CA 1
ATOM 2228 C C . ALA B 2 98 ? 101.88483 115.25903 139.96257 1.000 26.09675 93 ALA B C 1
ATOM 2229 O O . ALA B 2 98 ? 102.33741 115.44418 141.09532 1.000 27.90368 93 ALA B O 1
ATOM 2231 N N . LEU B 2 99 ? 101.52210 114.06265 139.51114 1.000 34.97572 94 LEU B N 1
ATOM 2232 C CA . LEU B 2 99 ? 101.74686 112.83760 140.27383 1.000 34.88875 94 LEU B CA 1
ATOM 2233 C C . LEU B 2 99 ? 102.96860 112.15251 139.67524 1.000 33.54251 94 LEU B C 1
ATOM 2234 O O . LEU B 2 99 ? 102.85994 111.29830 138.79794 1.000 43.79373 94 LEU B O 1
ATOM 2239 N N . PHE B 2 100 ? 104.14428 112.54143 140.14862 1.000 26.39164 95 PHE B N 1
ATOM 2240 C CA . PHE B 2 100 ? 105.38734 111.93116 139.69241 1.000 29.57150 95 PHE B CA 1
ATOM 2241 C C . PHE B 2 100 ? 105.55857 110.62036 140.45049 1.000 28.99428 95 PHE B C 1
ATOM 2242 O O . PHE B 2 100 ? 105.82808 110.61071 141.64904 1.000 39.22104 95 PHE B O 1
ATOM 2250 N N . ILE B 2 101 ? 105.39030 109.50035 139.75422 1.000 23.98073 96 ILE B N 1
ATOM 2251 C CA . ILE B 2 101 ? 105.59750 108.18552 140.34854 1.000 35.96600 96 ILE B CA 1
ATOM 2252 C C . ILE B 2 101 ? 107.05555 107.81239 140.10061 1.000 30.77129 96 ILE B C 1
ATOM 2253 O O . ILE B 2 101 ? 107.42411 107.37215 139.01227 1.000 29.20238 96 ILE B O 1
ATOM 2258 N N . ASN B 2 102 ? 107.89036 107.99914 141.12165 1.000 36.68461 97 ASN B N 1
ATOM 2259 C CA . ASN B 2 102 ? 109.32372 107.71741 141.03397 1.000 38.10862 97 ASN B CA 1
ATOM 2260 C C . ASN B 2 102 ? 109.59224 106.24025 141.32431 1.000 40.51374 97 ASN B C 1
ATOM 2261 O O . ASN B 2 102 ? 110.33795 105.86644 142.22789 1.000 47.29655 97 ASN B O 1
ATOM 2266 N N . ILE B 2 103 ? 108.97030 105.40159 140.51527 1.000 38.69258 98 ILE B N 1
ATOM 2267 C CA . ILE B 2 103 ? 108.95269 103.96577 140.74933 1.000 36.27023 98 ILE B CA 1
ATOM 2268 C C . ILE B 2 103 ? 110.21281 103.33183 140.17333 1.000 40.34672 98 ILE B C 1
ATOM 2269 O O . ILE B 2 103 ? 110.79396 103.81244 139.19310 1.000 39.85028 98 ILE B O 1
ATOM 2274 N N . LYS B 2 104 ? 110.67166 102.26855 140.82455 1.000 47.46152 99 LYS B N 1
ATOM 2275 C CA . LYS B 2 104 ? 111.71311 101.40197 140.29610 1.000 39.53996 99 LYS B CA 1
ATOM 2276 C C . LYS B 2 104 ? 111.08590 100.05175 139.99038 1.000 41.63375 99 LYS B C 1
ATOM 2277 O O . LYS B 2 104 ? 110.41314 99.46936 140.84613 1.000 45.20287 99 LYS B O 1
ATOM 2283 N N . TRP B 2 105 ? 111.28553 99.56999 138.77130 1.000 43.94024 100 TRP B N 1
ATOM 2284 C CA . TRP B 2 105 ? 110.67029 98.32895 138.33319 1.000 40.65035 100 TRP B CA 1
ATOM 2285 C C . TRP B 2 105 ? 111.60400 97.15120 138.57478 1.000 44.56114 100 TRP B C 1
ATOM 2286 O O . TRP B 2 105 ? 112.82983 97.28593 138.54640 1.000 49.95097 100 TRP B O 1
ATOM 2297 N N . LYS B 2 106 ? 111.00473 95.98595 138.82125 1.000 54.47962 101 LYS B N 1
ATOM 2298 C CA . LYS B 2 106 ? 111.78941 94.79101 139.10629 1.000 56.98397 101 LYS B CA 1
ATOM 2299 C C . LYS B 2 106 ? 112.34727 94.17127 137.83121 1.000 62.38143 101 LYS B C 1
ATOM 2300 O O . LYS B 2 106 ? 113.55429 93.91792 137.73766 1.000 64.18578 101 LYS B O 1
ATOM 2306 N N . LEU B 2 107 ? 111.47177 93.89692 136.85655 1.000 57.88686 102 LEU B N 1
ATOM 2307 C CA . LEU B 2 107 ? 111.80370 93.29628 135.56375 1.000 58.70664 102 LEU B CA 1
ATOM 2308 C C . LEU B 2 107 ? 112.40436 91.90350 135.72851 1.000 58.19857 102 LEU B C 1
ATOM 2309 O O . LEU B 2 107 ? 111.78293 90.90660 135.34702 1.000 58.82409 102 LEU B O 1
ATOM 2314 N N . SER B 2 108 ? 113.60583 91.82332 136.29135 1.000 70.85588 103 SER B N 1
ATOM 2315 C CA . SER B 2 108 ? 114.24190 90.55638 136.61406 1.000 71.94889 103 SER B CA 1
ATOM 2316 C C . SER B 2 108 ? 113.98090 90.20253 138.07314 1.000 72.31669 103 SER B C 1
ATOM 2317 O O . SER B 2 108 ? 113.91828 91.07687 138.94115 1.000 70.36106 103 SER B O 1
ATOM 2320 N N . GLU B 2 109 ? 113.82706 88.90205 138.33438 1.000 83.18312 104 GLU B N 1
ATOM 2321 C CA . GLU B 2 109 ? 113.47412 88.43942 139.67244 1.000 83.34662 104 GLU B CA 1
ATOM 2322 C C . GLU B 2 109 ? 114.59506 88.64024 140.68378 1.000 83.34792 104 GLU B C 1
ATOM 2323 O O . GLU B 2 109 ? 114.31624 88.73158 141.88410 1.000 82.62172 104 GLU B O 1
ATOM 2329 N N . GLY B 2 110 ? 115.84923 88.69540 140.23195 1.000 82.01608 105 GLY B N 1
ATOM 2330 C CA . GLY B 2 110 ? 116.95599 88.83902 141.16395 1.000 81.83063 105 GLY B CA 1
ATOM 2331 C C . GLY B 2 110 ? 116.99357 90.19327 141.84665 1.000 84.01699 105 GLY B C 1
ATOM 2332 O O . GLY B 2 110 ? 117.25945 90.28450 143.04806 1.000 84.24838 105 GLY B O 1
ATOM 2333 N N . GLN B 2 111 ? 116.72417 91.25909 141.09857 1.000 82.80018 106 GLN B N 1
ATOM 2334 C CA . GLN B 2 111 ? 116.82978 92.60735 141.63200 1.000 81.07863 106 GLN B CA 1
ATOM 2335 C C . GLN B 2 111 ? 115.54993 92.99125 142.37154 1.000 81.52556 106 GLN B C 1
ATOM 2336 O O . GLN B 2 111 ? 114.56775 92.24507 142.40796 1.000 82.92438 106 GLN B O 1
ATOM 2342 N N . SER B 2 112 ? 115.56554 94.17565 142.97494 1.000 69.54211 107 SER B N 1
ATOM 2343 C CA . SER B 2 112 ? 114.42334 94.68450 143.71626 1.000 66.93736 107 SER B CA 1
ATOM 2344 C C . SER B 2 112 ? 113.57734 95.57400 142.80695 1.000 64.33410 107 SER B C 1
ATOM 2345 O O . SER B 2 112 ? 113.80643 95.66591 141.59868 1.000 64.01694 107 SER B O 1
ATOM 2348 N N . GLY B 2 113 ? 112.58937 96.24037 143.38353 1.000 55.04999 108 GLY B N 1
ATOM 2349 C CA . GLY B 2 113 ? 111.70468 97.11888 142.65101 1.000 52.54795 108 GLY B CA 1
ATOM 2350 C C . GLY B 2 113 ? 110.25699 96.68815 142.77370 1.000 51.49312 108 GLY B C 1
ATOM 2351 O O . GLY B 2 113 ? 109.92693 95.67102 143.38116 1.000 52.71386 108 GLY B O 1
ATOM 2352 N N . LYS B 2 114 ? 109.38868 97.49742 142.17920 1.000 45.13873 109 LYS B N 1
ATOM 2353 C CA . LYS B 2 114 ? 107.95810 97.23900 142.17386 1.000 47.34405 109 LYS B CA 1
ATOM 2354 C C . LYS B 2 114 ? 107.55663 96.51425 140.89499 1.000 47.58666 109 LYS B C 1
ATOM 2355 O O . LYS B 2 114 ? 108.38155 96.21727 140.02924 1.000 48.92102 109 LYS B O 1
ATOM 2361 N N . SER B 2 115 ? 106.26259 96.23118 140.78371 1.000 50.18916 110 SER B N 1
ATOM 2362 C CA . SER B 2 115 ? 105.73677 95.43763 139.68665 1.000 48.02388 110 SER B CA 1
ATOM 2363 C C . SER B 2 115 ? 104.44514 96.04944 139.15861 1.000 49.92678 110 SER B C 1
ATOM 2364 O O . SER B 2 115 ? 103.87975 96.98606 139.73419 1.000 53.02591 110 SER B O 1
ATOM 2367 N N . ILE B 2 116 ? 103.99132 95.50102 138.02986 1.000 43.66941 111 ILE B N 1
ATOM 2368 C CA . ILE B 2 116 ? 102.74348 95.94114 137.41766 1.000 46.79508 111 ILE B CA 1
ATOM 2369 C C . ILE B 2 116 ? 101.56432 95.63295 138.33032 1.000 49.99607 111 ILE B C 1
ATOM 2370 O O . ILE B 2 116 ? 100.58786 96.38908 138.37350 1.000 50.63365 111 ILE B O 1
ATOM 2375 N N . GLU B 2 117 ? 101.64562 94.54566 139.10060 1.000 55.34351 112 GLU B N 1
ATOM 2376 C CA . GLU B 2 117 ? 100.61992 94.27573 140.10392 1.000 50.96057 112 GLU B CA 1
ATOM 2377 C C . GLU B 2 117 ? 100.61945 95.34095 141.19504 1.000 53.05986 112 GLU B C 1
ATOM 2378 O O . GLU B 2 117 ? 99.55585 95.72580 141.69693 1.000 56.20545 112 GLU B O 1
ATOM 2384 N N . ASP B 2 118 ? 101.80420 95.82622 141.57736 1.000 53.39786 113 ASP B N 1
ATOM 2385 C CA . ASP B 2 118 ? 101.88410 96.91723 142.54387 1.000 48.31940 113 ASP B CA 1
ATOM 2386 C C . ASP B 2 118 ? 101.28312 98.19902 141.98235 1.000 48.46876 113 ASP B C 1
ATOM 2387 O O . ASP B 2 118 ? 100.62269 98.95031 142.70856 1.000 55.04498 113 ASP B O 1
ATOM 2392 N N . LEU B 2 119 ? 101.51122 98.47351 140.69609 1.000 46.49195 114 LEU B N 1
ATOM 2393 C CA . LEU B 2 119 ? 100.87831 99.63491 140.07571 1.000 42.84922 114 LEU B CA 1
ATOM 2394 C C . LEU B 2 119 ? 99.36914 99.45882 139.95833 1.000 42.89454 114 LEU B C 1
ATOM 2395 O O . LEU B 2 119 ? 98.62341 100.44045 140.03744 1.000 46.80076 114 LEU B O 1
ATOM 2400 N N . LYS B 2 120 ? 98.91038 98.22301 139.75270 1.000 44.88628 115 LYS B N 1
ATOM 2401 C CA . LYS B 2 120 ? 97.48142 97.93636 139.68521 1.000 43.10329 115 LYS B CA 1
ATOM 2402 C C . LYS B 2 120 ? 96.80597 98.15363 141.03207 1.000 47.50630 115 LYS B C 1
ATOM 2403 O O . LYS B 2 120 ? 95.70595 98.71442 141.09862 1.000 49.10510 115 LYS B O 1
ATOM 2409 N N . LYS B 2 121 ? 97.44751 97.70869 142.11523 1.000 56.62099 116 LYS B N 1
ATOM 2410 C CA . LYS B 2 121 ? 96.84902 97.83859 143.43933 1.000 51.57840 116 LYS B CA 1
ATOM 2411 C C . LYS B 2 121 ? 96.82964 99.28675 143.91099 1.000 52.74038 116 LYS B C 1
ATOM 2412 O O . LYS B 2 121 ? 95.97856 99.65864 144.72744 1.000 58.09864 116 LYS B O 1
ATOM 2418 N N . LEU B 2 122 ? 97.74834 100.11059 143.40915 1.000 50.29742 117 LEU B N 1
ATOM 2419 C CA . LEU B 2 122 ? 97.82478 101.50739 143.81769 1.000 49.10604 117 LEU B CA 1
ATOM 2420 C C . LEU B 2 122 ? 96.58025 102.26739 143.37703 1.000 53.84929 117 LEU B C 1
ATOM 2421 O O . LEU B 2 122 ? 96.16542 102.18837 142.21778 1.000 56.98096 117 LEU B O 1
ATOM 2426 N N . ALA B 2 123 ? 95.98611 103.00718 144.30858 1.000 53.00552 118 ALA B N 1
ATOM 2427 C CA . ALA B 2 123 ? 94.72862 103.70379 144.07505 1.000 50.37691 118 ALA B CA 1
ATOM 2428 C C . ALA B 2 123 ? 95.00649 105.17369 143.79138 1.000 51.74489 118 ALA B C 1
ATOM 2429 O O . ALA B 2 123 ? 95.54671 105.88485 144.64516 1.000 52.57527 118 ALA B O 1
ATOM 2431 N N . ILE B 2 124 ? 94.63428 105.62227 142.59790 1.000 52.65657 119 ILE B N 1
ATOM 2432 C CA . ILE B 2 124 ? 94.76518 107.01566 142.19022 1.000 49.31163 119 ILE B CA 1
ATOM 2433 C C . ILE B 2 124 ? 93.35235 107.50368 141.89812 1.000 49.69805 119 ILE B C 1
ATOM 2434 O O . ILE B 2 124 ? 92.82166 107.28641 140.80228 1.000 54.39643 119 ILE B O 1
ATOM 2439 N N . SER B 2 125 ? 92.73827 108.16321 142.87444 1.000 45.56282 120 SER B N 1
ATOM 2440 C CA . SER B 2 125 ? 91.32224 108.48306 142.83654 1.000 50.00548 120 SER B CA 1
ATOM 2441 C C . SER B 2 125 ? 91.09110 109.86059 142.22328 1.000 51.21408 120 SER B C 1
ATOM 2442 O O . SER B 2 125 ? 92.02414 110.58400 141.87089 1.000 51.22888 120 SER B O 1
ATOM 2445 N N . ASP B 2 126 ? 89.81307 110.21737 142.08459 1.000 58.90243 121 ASP B N 1
ATOM 2446 C CA . ASP B 2 126 ? 89.45004 111.54393 141.60378 1.000 60.16516 121 ASP B CA 1
ATOM 2447 C C . ASP B 2 126 ? 89.62656 112.60656 142.68004 1.000 61.09009 121 ASP B C 1
ATOM 2448 O O . ASP B 2 126 ? 89.84854 113.77708 142.35696 1.000 62.44767 121 ASP B O 1
ATOM 2453 N N . LYS B 2 127 ? 89.51379 112.23018 143.95324 1.000 60.76566 122 LYS B N 1
ATOM 2454 C CA . LYS B 2 127 ? 89.84786 113.13423 145.04585 1.000 58.01821 122 LYS B CA 1
ATOM 2455 C C . LYS B 2 127 ? 91.35081 113.28366 145.23725 1.000 60.36344 122 LYS B C 1
ATOM 2456 O O . LYS B 2 127 ? 91.78537 114.21325 145.92328 1.000 63.16849 122 LYS B O 1
ATOM 2462 N N . LEU B 2 128 ? 92.14235 112.39267 144.64324 1.000 52.65955 123 LEU B N 1
ATOM 2463 C CA . LEU B 2 128 ? 93.54884 112.62537 144.33636 1.000 49.02202 123 LEU B CA 1
ATOM 2464 C C . LEU B 2 128 ? 93.61889 113.43855 143.04872 1.000 50.80856 123 LEU B C 1
ATOM 2465 O O . LEU B 2 128 ? 92.66486 114.15049 142.71828 1.000 57.35348 123 LEU B O 1
ATOM 2470 N N . ILE B 2 129 ? 94.76558 113.40934 142.36925 1.000 41.57952 124 ILE B N 1
ATOM 2471 C CA . ILE B 2 129 ? 94.94976 114.04117 141.06611 1.000 48.05611 124 ILE B CA 1
ATOM 2472 C C . ILE B 2 129 ? 93.79850 113.71829 140.12156 1.000 46.31219 124 ILE B C 1
ATOM 2473 O O . ILE B 2 129 ? 93.50171 112.55295 139.83911 1.000 49.32006 124 ILE B O 1
ATOM 2478 N N . ASN B 2 130 ? 93.13184 114.76778 139.65595 1.000 53.45871 125 ASN B N 1
ATOM 2479 C CA . ASN B 2 130 ? 91.98093 114.66838 138.77446 1.000 52.81331 125 ASN B CA 1
ATOM 2480 C C . ASN B 2 130 ? 92.15994 115.49378 137.50985 1.000 57.26364 125 ASN B C 1
ATOM 2481 O O . ASN B 2 130 ? 91.65660 115.09467 136.45358 1.000 59.00538 125 ASN B O 1
ATOM 2486 N N . ASN B 2 131 ? 92.90056 116.59865 137.56983 1.000 49.88075 126 ASN B N 1
ATOM 2487 C CA . ASN B 2 131 ? 93.29893 117.37215 136.39408 1.000 44.86361 126 ASN B CA 1
ATOM 2488 C C . ASN B 2 131 ? 94.80788 117.57250 136.51149 1.000 45.74306 126 ASN B C 1
ATOM 2489 O O . ASN B 2 131 ? 95.26751 118.56621 137.07863 1.000 48.98361 126 ASN B O 1
ATOM 2494 N N . GLY B 2 132 ? 95.57266 116.62531 135.98480 1.000 36.41192 127 GLY B N 1
ATOM 2495 C CA . GLY B 2 132 ? 97.01250 116.72397 136.09792 1.000 41.57452 127 GLY B CA 1
ATOM 2496 C C . GLY B 2 132 ? 97.71612 115.66120 135.28578 1.000 37.97552 127 GLY B C 1
ATOM 2497 O O . GLY B 2 132 ? 97.09523 114.90719 134.53579 1.000 39.85765 127 GLY B O 1
ATOM 2498 N N . ILE B 2 133 ? 99.03628 115.61747 135.45533 1.000 33.62924 128 ILE B N 1
ATOM 2499 C CA . ILE B 2 133 ? 99.91473 114.71532 134.72122 1.000 30.01169 128 ILE B CA 1
ATOM 2500 C C . ILE B 2 133 ? 100.42356 113.66552 135.69901 1.000 36.60235 128 ILE B C 1
ATOM 2501 O O . ILE B 2 133 ? 100.73649 113.98365 136.85151 1.000 41.52619 128 ILE B O 1
ATOM 2506 N N . ILE B 2 134 ? 100.51410 112.41901 135.24480 1.000 41.98497 129 ILE B N 1
ATOM 2507 C CA . ILE B 2 134 ? 101.30223 111.39756 135.92608 1.000 29.81822 129 ILE B CA 1
ATOM 2508 C C . ILE B 2 134 ? 102.64264 111.29156 135.21435 1.000 27.16705 129 ILE B C 1
ATOM 2509 O O . ILE B 2 134 ? 102.69444 111.14055 133.98885 1.000 36.62581 129 ILE B O 1
ATOM 2514 N N . PHE B 2 135 ? 103.72323 111.41695 135.97045 1.000 30.07251 130 PHE B N 1
ATOM 2515 C CA . PHE B 2 135 ? 105.07315 111.18891 135.47129 1.000 25.21590 130 PHE B CA 1
ATOM 2516 C C . PHE B 2 135 ? 105.55301 109.88149 136.08382 1.000 33.47507 130 PHE B C 1
ATOM 2517 O O . PHE B 2 135 ? 105.74201 109.79323 137.29928 1.000 34.12091 130 PHE B O 1
ATOM 2525 N N . ILE B 2 136 ? 105.73096 108.86111 135.25746 1.000 27.54084 131 ILE B N 1
ATOM 2526 C CA . ILE B 2 136 ? 106.10872 107.54465 135.74751 1.000 24.16362 131 ILE B CA 1
ATOM 2527 C C . ILE B 2 136 ? 107.25188 107.01056 134.89814 1.000 26.61266 131 ILE B C 1
ATOM 2528 O O . ILE B 2 136 ? 107.25333 107.15729 133.67098 1.000 30.23927 131 ILE B O 1
ATOM 2533 N N . TRP B 2 137 ? 108.24905 106.43400 135.56201 1.000 29.95102 132 TRP B N 1
ATOM 2534 C CA . TRP B 2 137 ? 109.35922 105.80687 134.86187 1.000 26.26914 132 TRP B CA 1
ATOM 2535 C C . TRP B 2 137 ? 108.86379 104.56295 134.14024 1.000 28.79878 132 TRP B C 1
ATOM 2536 O O . TRP B 2 137 ? 108.34368 103.63610 134.76886 1.000 34.10561 132 TRP B O 1
ATOM 2547 N N . SER B 2 138 ? 109.01728 104.54472 132.82477 1.000 36.04946 133 SER B N 1
ATOM 2548 C CA . SER B 2 138 ? 108.57435 103.43098 132.00510 1.000 28.54215 133 SER B CA 1
ATOM 2549 C C . SER B 2 138 ? 109.75216 102.53882 131.63890 1.000 36.72806 133 SER B C 1
ATOM 2550 O O . SER B 2 138 ? 110.91206 102.95833 131.64686 1.000 42.97019 133 SER B O 1
ATOM 2553 N N . GLU B 2 139 ? 109.43462 101.28689 131.32811 1.000 42.84672 134 GLU B N 1
ATOM 2554 C CA . GLU B 2 139 ? 110.40684 100.32844 130.83260 1.000 36.65235 134 GLU B CA 1
ATOM 2555 C C . GLU B 2 139 ? 109.87703 99.72390 129.54307 1.000 42.54013 134 GLU B C 1
ATOM 2556 O O . GLU B 2 139 ? 108.66957 99.69909 129.29967 1.000 48.92511 134 GLU B O 1
ATOM 2562 N N . LYS B 2 140 ? 110.80146 99.24945 128.70707 1.000 39.23701 135 LYS B N 1
ATOM 2563 C CA . LYS B 2 140 ? 110.41650 98.69966 127.41063 1.000 32.01099 135 LYS B CA 1
ATOM 2564 C C . LYS B 2 140 ? 109.62641 97.40660 127.56403 1.000 39.18368 135 LYS B C 1
ATOM 2565 O O . LYS B 2 140 ? 108.70249 97.14106 126.78621 1.000 35.28760 135 LYS B O 1
ATOM 2571 N N . GLU B 2 141 ? 109.97597 96.59455 128.56319 1.000 42.70788 136 GLU B N 1
ATOM 2572 C CA . GLU B 2 141 ? 109.30289 95.31641 128.76487 1.000 40.95096 136 GLU B CA 1
ATOM 2573 C C . GLU B 2 141 ? 107.85277 95.50574 129.18738 1.000 44.31705 136 GLU B C 1
ATOM 2574 O O . GLU B 2 141 ? 106.98063 94.72079 128.79892 1.000 52.76642 136 GLU B O 1
ATOM 2580 N N . ILE B 2 142 ? 107.57417 96.53549 129.98099 1.000 38.20486 137 ILE B N 1
ATOM 2581 C CA . ILE B 2 142 ? 106.26834 96.69651 130.60106 1.000 32.23868 137 ILE B CA 1
ATOM 2582 C C . ILE B 2 142 ? 105.60867 98.01472 130.20681 1.000 31.60538 137 ILE B C 1
ATOM 2583 O O . ILE B 2 142 ? 104.74550 98.49503 130.91528 1.000 40.44572 137 ILE B O 1
ATOM 2588 N N . LEU B 2 143 ? 106.01325 98.60697 129.08022 1.000 37.69274 138 LEU B N 1
ATOM 2589 C CA . LEU B 2 143 ? 105.38580 99.84583 128.62473 1.000 32.09885 138 LEU B CA 1
ATOM 2590 C C . LEU B 2 143 ? 103.91516 99.63153 128.29477 1.000 30.14405 138 LEU B C 1
ATOM 2591 O O . LEU B 2 143 ? 103.06362 100.45963 128.64222 1.000 39.78418 138 LEU B O 1
ATOM 2596 N N . SER B 2 144 ? 103.60163 98.51958 127.62912 1.000 32.53061 139 SER B N 1
ATOM 2597 C CA . SER B 2 144 ? 102.21896 98.20326 127.29110 1.000 32.43331 139 SER B CA 1
ATOM 2598 C C . SER B 2 144 ? 101.37674 97.97790 128.54046 1.000 35.69503 139 SER B C 1
ATOM 2599 O O . SER B 2 144 ? 100.24597 98.46844 128.63231 1.000 38.30295 139 SER B O 1
ATOM 2602 N N . GLN B 2 145 ? 101.91710 97.25167 129.51880 1.000 35.94208 140 GLN B N 1
ATOM 2603 C CA . GLN B 2 145 ? 101.18511 97.02339 130.75869 1.000 33.62270 140 GLN B CA 1
ATOM 2604 C C . GLN B 2 145 ? 101.01155 98.31549 131.54683 1.000 36.94581 140 GLN B C 1
ATOM 2605 O O . GLN B 2 145 ? 99.95984 98.53259 132.15700 1.000 42.07100 140 GLN B O 1
ATOM 2611 N N . ILE B 2 146 ? 102.02831 99.18457 131.53672 1.000 35.37029 141 ILE B N 1
ATOM 2612 C CA . ILE B 2 146 ? 101.94224 100.46649 132.23515 1.000 35.81573 141 ILE B CA 1
ATOM 2613 C C . ILE B 2 146 ? 100.84810 101.33346 131.62434 1.000 41.85819 141 ILE B C 1
ATOM 2614 O O . ILE B 2 146 ? 100.00922 101.89728 132.33918 1.000 43.04518 141 ILE B O 1
ATOM 2619 N N . VAL B 2 147 ? 100.83004 101.44558 130.29163 1.000 40.08896 142 VAL B N 1
ATOM 2620 C CA . VAL B 2 147 ? 99.80813 102.28333 129.67311 1.000 30.31749 142 VAL B CA 1
ATOM 2621 C C . VAL B 2 147 ? 98.43039 101.65469 129.83278 1.000 38.35367 142 VAL B C 1
ATOM 2622 O O . VAL B 2 147 ? 97.44009 102.37454 129.99036 1.000 48.74133 142 VAL B O 1
ATOM 2626 N N . ASP B 2 148 ? 98.34174 100.31948 129.86009 1.000 37.83385 143 ASP B N 1
ATOM 2627 C CA . ASP B 2 148 ? 97.05470 99.66542 130.07833 1.000 34.28397 143 ASP B CA 1
ATOM 2628 C C . ASP B 2 148 ? 96.51256 99.95543 131.47326 1.000 39.24681 143 ASP B C 1
ATOM 2629 O O . ASP B 2 148 ? 95.35067 100.34980 131.62945 1.000 42.23782 143 ASP B O 1
ATOM 2634 N N . VAL B 2 149 ? 97.34558 99.77852 132.50244 1.000 38.43306 144 VAL B N 1
ATOM 2635 C CA . VAL B 2 149 ? 96.86460 99.97267 133.86652 1.000 37.66290 144 VAL B CA 1
ATOM 2636 C C . VAL B 2 149 ? 96.60830 101.44992 134.14769 1.000 37.39127 144 VAL B C 1
ATOM 2637 O O . VAL B 2 149 ? 95.69880 101.79135 134.91290 1.000 44.78545 144 VAL B O 1
ATOM 2641 N N . LEU B 2 150 ? 97.36912 102.35417 133.52515 1.000 39.67013 145 LEU B N 1
ATOM 2642 C CA . LEU B 2 150 ? 97.14267 103.77025 133.77802 1.000 38.38193 145 LEU B CA 1
ATOM 2643 C C . LEU B 2 150 ? 95.95183 104.31424 132.99946 1.000 35.02001 145 LEU B C 1
ATOM 2644 O O . LEU B 2 150 ? 95.25113 105.19789 133.50192 1.000 40.31336 145 LEU B O 1
ATOM 2649 N N . GLU B 2 151 ? 95.68789 103.80573 131.79299 1.000 40.46839 146 GLU B N 1
ATOM 2650 C CA . GLU B 2 151 ? 94.46092 104.17075 131.10244 1.000 38.84710 146 GLU B CA 1
ATOM 2651 C C . GLU B 2 151 ? 93.24598 103.48044 131.70158 1.000 46.65439 146 GLU B C 1
ATOM 2652 O O . GLU B 2 151 ? 92.11609 103.91061 131.44680 1.000 50.23223 146 GLU B O 1
ATOM 2658 N N . ALA B 2 152 ? 93.45431 102.41931 132.48532 1.000 48.97334 147 ALA B N 1
ATOM 2659 C CA . ALA B 2 152 ? 92.38174 101.91155 133.33141 1.000 43.31996 147 ALA B CA 1
ATOM 2660 C C . ALA B 2 152 ? 92.00742 102.92992 134.40041 1.000 44.89997 147 ALA B C 1
ATOM 2661 O O . ALA B 2 152 ? 90.82671 103.08697 134.73239 1.000 43.99623 147 ALA B O 1
ATOM 2663 N N . LYS B 2 153 ? 92.99925 103.62471 134.95891 1.000 46.78793 148 LYS B N 1
ATOM 2664 C CA . LYS B 2 153 ? 92.74670 104.70549 135.91137 1.000 40.48739 148 LYS B CA 1
ATOM 2665 C C . LYS B 2 153 ? 92.66005 106.06733 135.23956 1.000 42.41505 148 LYS B C 1
ATOM 2666 O O . LYS B 2 153 ? 93.25868 107.02706 135.72307 1.000 47.32547 148 LYS B O 1
ATOM 2672 N N . GLY B 2 154 ? 91.90643 106.19382 134.14896 1.000 46.69632 149 GLY B N 1
ATOM 2673 C CA . GLY B 2 154 ? 91.63588 107.47481 133.51807 1.000 38.77953 149 GLY B CA 1
ATOM 2674 C C . GLY B 2 154 ? 92.79539 108.29674 132.98112 1.000 37.65584 149 GLY B C 1
ATOM 2675 O O . GLY B 2 154 ? 92.57238 109.40315 132.48296 1.000 44.21980 149 GLY B O 1
ATOM 2676 N N . PHE B 2 155 ? 94.02555 107.79081 133.05816 1.000 32.16899 150 PHE B N 1
ATOM 2677 C CA . PHE B 2 155 ? 95.21095 108.54611 132.65925 1.000 28.59437 150 PHE B CA 1
ATOM 2678 C C . PHE B 2 155 ? 95.62094 108.13159 131.25098 1.000 32.79550 150 PHE B C 1
ATOM 2679 O O . PHE B 2 155 ? 96.09423 107.01210 131.03956 1.000 45.37659 150 PHE B O 1
ATOM 2687 N N . ASN B 2 156 ? 95.46007 109.04026 130.29591 1.000 39.07867 151 ASN B N 1
ATOM 2688 C CA . ASN B 2 156 ? 95.78568 108.78025 128.90186 1.000 35.96500 151 ASN B CA 1
ATOM 2689 C C . ASN B 2 156 ? 97.17485 109.31030 128.57882 1.000 34.94624 151 ASN B C 1
ATOM 2690 O O . ASN B 2 156 ? 97.55178 110.39708 129.02344 1.000 37.28202 151 ASN B O 1
ATOM 2695 N N . TYR B 2 157 ? 97.93127 108.53072 127.80681 1.000 31.37946 152 TYR B N 1
ATOM 2696 C CA . TYR B 2 157 ? 99.27490 108.92905 127.40626 1.000 27.02006 152 TYR B CA 1
ATOM 2697 C C . TYR B 2 157 ? 99.22316 110.19742 126.56607 1.000 32.42952 152 TYR B C 1
ATOM 2698 O O . TYR B 2 157 ? 98.44044 110.29696 125.61745 1.000 39.69680 152 TYR B O 1
ATOM 2707 N N . ILE B 2 158 ? 100.06734 111.16792 126.90931 1.000 27.91663 153 ILE B N 1
ATOM 2708 C CA . ILE B 2 158 ? 100.15223 112.39215 126.11959 1.000 31.38313 153 ILE B CA 1
ATOM 2709 C C . ILE B 2 158 ? 101.56527 112.74511 125.69177 1.000 29.78805 153 ILE B C 1
ATOM 2710 O O . ILE B 2 158 ? 101.73681 113.46127 124.68901 1.000 38.74112 153 ILE B O 1
ATOM 2715 N N . GLU B 2 159 ? 102.60722 112.27216 126.36620 1.000 20.40720 154 GLU B N 1
ATOM 2716 C CA . GLU B 2 159 ? 103.94168 112.76780 126.07496 1.000 27.24924 154 GLU B CA 1
ATOM 2717 C C . GLU B 2 159 ? 104.97415 111.74971 126.52956 1.000 22.95534 154 GLU B C 1
ATOM 2718 O O . GLU B 2 159 ? 104.75962 111.01067 127.49178 1.000 28.37660 154 GLU B O 1
ATOM 2724 N N . ASN B 2 160 ? 106.09453 111.72432 125.81760 1.000 35.13558 155 ASN B N 1
ATOM 2725 C CA . ASN B 2 160 ? 107.23878 110.89003 126.14712 1.000 36.70936 155 ASN B CA 1
ATOM 2726 C C . ASN B 2 160 ? 108.41197 111.79324 126.48563 1.000 39.23355 155 ASN B C 1
ATOM 2727 O O . ASN B 2 160 ? 108.79730 112.63793 125.67407 1.000 44.74855 155 ASN B O 1
ATOM 2732 N N . PHE B 2 161 ? 108.98299 111.61411 127.67069 1.000 27.69584 156 PHE B N 1
ATOM 2733 C CA . PHE B 2 161 ? 110.13021 112.40475 128.10955 1.000 22.26868 156 PHE B CA 1
ATOM 2734 C C . PHE B 2 161 ? 111.23694 111.42218 128.46261 1.000 27.70116 156 PHE B C 1
ATOM 2735 O O . PHE B 2 161 ? 111.14723 110.71632 129.46843 1.000 34.39019 156 PHE B O 1
ATOM 2743 N N . MET B 2 162 ? 112.27615 111.36413 127.64282 1.000 27.82985 157 MET B N 1
ATOM 2744 C CA . MET B 2 162 ? 113.30666 110.36523 127.84618 1.000 29.05476 157 MET B CA 1
ATOM 2745 C C . MET B 2 162 ? 114.65042 111.00956 128.14090 1.000 21.91231 157 MET B C 1
ATOM 2746 O O . MET B 2 162 ? 114.90786 112.16955 127.81250 1.000 24.04959 157 MET B O 1
ATOM 2751 N N . ILE B 2 163 ? 115.49852 110.22372 128.79084 1.000 31.04904 158 ILE B N 1
ATOM 2752 C CA . ILE B 2 163 ? 116.86503 110.60070 129.10823 1.000 23.56635 158 ILE B CA 1
ATOM 2753 C C . ILE B 2 163 ? 117.78370 109.69563 128.30606 1.000 27.72137 158 ILE B C 1
ATOM 2754 O O . ILE B 2 163 ? 117.79588 108.47579 128.50981 1.000 28.73414 158 ILE B O 1
ATOM 2759 N N . ASN B 2 164 ? 118.55133 110.28596 127.39766 1.000 31.94066 159 ASN B N 1
ATOM 2760 C CA . ASN B 2 164 ? 119.53527 109.52549 126.64019 1.000 24.47839 159 ASN B CA 1
ATOM 2761 C C . ASN B 2 164 ? 120.68755 109.16360 127.56124 1.000 22.52706 159 ASN B C 1
ATOM 2762 O O . ASN B 2 164 ? 121.42834 110.03973 128.01553 1.000 33.05602 159 ASN B O 1
ATOM 2767 N N . GLN B 2 165 ? 120.84042 107.87538 127.83833 1.000 27.26414 160 GLN B N 1
ATOM 2768 C CA . GLN B 2 165 ? 121.83353 107.41729 128.79712 1.000 30.60137 160 GLN B CA 1
ATOM 2769 C C . GLN B 2 165 ? 123.21686 107.45262 128.16172 1.000 33.75055 160 GLN B C 1
ATOM 2770 O O . GLN B 2 165 ? 123.48218 106.72821 127.19800 1.000 36.02668 160 GLN B O 1
ATOM 2776 N N . LEU B 2 166 ? 124.08717 108.30534 128.69282 1.000 32.48583 161 LEU B N 1
ATOM 2777 C CA . LEU B 2 166 ? 125.48909 108.36538 128.30737 1.000 23.79129 161 LEU B CA 1
ATOM 2778 C C . LEU B 2 166 ? 126.32077 107.81336 129.45328 1.000 30.39799 161 LEU B C 1
ATOM 2779 O O . LEU B 2 166 ? 126.03786 108.09790 130.62014 1.000 36.78161 161 LEU B O 1
ATOM 2784 N N . SER B 2 167 ? 127.33808 107.02732 129.12605 1.000 36.10393 162 SER B N 1
ATOM 2785 C CA . SER B 2 167 ? 128.12338 106.33359 130.13684 1.000 34.85561 162 SER B CA 1
ATOM 2786 C C . SER B 2 167 ? 129.41500 107.09179 130.40787 1.000 43.51007 162 SER B C 1
ATOM 2787 O O . SER B 2 167 ? 130.17064 107.39513 129.47997 1.000 52.50158 162 SER B O 1
ATOM 2790 N N . ALA B 2 168 ? 129.65855 107.40537 131.68067 1.000 45.54541 163 ALA B N 1
ATOM 2791 C CA . ALA B 2 168 ? 130.93157 108.00457 132.05838 1.000 48.38162 163 ALA B CA 1
ATOM 2792 C C . ALA B 2 168 ? 132.05865 106.98431 131.99095 1.000 54.79389 163 ALA B C 1
ATOM 2793 O O . ALA B 2 168 ? 133.19758 107.32851 131.65512 1.000 57.26968 163 ALA B O 1
ATOM 2795 N N . ASP B 2 169 ? 131.76433 105.72444 132.32521 1.000 54.11481 164 ASP B N 1
ATOM 2796 C CA . ASP B 2 169 ? 132.78188 104.68208 132.24461 1.000 49.04046 164 ASP B CA 1
ATOM 2797 C C . ASP B 2 169 ? 133.13854 104.36568 130.79801 1.000 51.75515 164 ASP B C 1
ATOM 2798 O O . ASP B 2 169 ? 134.30246 104.09016 130.49039 1.000 53.13306 164 ASP B O 1
ATOM 2803 N N . LYS B 2 170 ? 132.15380 104.39188 129.89529 1.000 44.87089 165 LYS B N 1
ATOM 2804 C CA . LYS B 2 170 ? 132.45993 104.19820 128.48190 1.000 43.63586 165 LYS B CA 1
ATOM 2805 C C . LYS B 2 170 ? 133.20218 105.39343 127.90371 1.000 46.90905 165 LYS B C 1
ATOM 2806 O O . LYS B 2 170 ? 134.10180 105.21658 127.07750 1.000 51.37371 165 LYS B O 1
ATOM 2812 N N . ALA B 2 171 ? 132.84739 106.61010 128.32520 1.000 48.38414 166 ALA B N 1
ATOM 2813 C CA . ALA B 2 171 ? 133.59970 107.78922 127.90749 1.000 47.56762 166 ALA B CA 1
ATOM 2814 C C . ALA B 2 171 ? 135.02897 107.74312 128.42800 1.000 44.65998 166 ALA B C 1
ATOM 2815 O O . ALA B 2 171 ? 135.97309 108.07177 127.70007 1.000 53.78177 166 ALA B O 1
ATOM 2817 N N . LEU B 2 172 ? 135.20552 107.32690 129.68315 1.000 50.27995 167 LEU B N 1
ATOM 2818 C CA . LEU B 2 172 ? 136.54284 107.19165 130.24725 1.000 56.22486 167 LEU B CA 1
ATOM 2819 C C . LEU B 2 172 ? 137.34757 106.11180 129.53728 1.000 60.49383 167 LEU B C 1
ATOM 2820 O O . LEU B 2 172 ? 138.54388 106.29644 129.28923 1.000 61.12673 167 LEU B O 1
ATOM 2825 N N . GLU B 2 173 ? 136.71204 104.99113 129.18990 1.000 58.44925 168 GLU B N 1
ATOM 2826 C CA . GLU B 2 173 ? 137.41694 103.93009 128.48200 1.000 57.90826 168 GLU B CA 1
ATOM 2827 C C . GLU B 2 173 ? 137.75065 104.34288 127.05104 1.000 56.31390 168 GLU B C 1
ATOM 2828 O O . GLU B 2 173 ? 138.80500 103.96625 126.53046 1.000 59.30611 168 GLU B O 1
ATOM 2834 N N . MET B 2 174 ? 136.89878 105.15615 126.41731 1.000 58.47059 169 MET B N 1
ATOM 2835 C CA . MET B 2 174 ? 137.22488 105.67398 125.09314 1.000 59.13199 169 MET B CA 1
ATOM 2836 C C . MET B 2 174 ? 138.38506 106.65405 125.16213 1.000 62.46327 169 MET B C 1
ATOM 2837 O O . MET B 2 174 ? 139.25722 106.65619 124.28718 1.000 67.47693 169 MET B O 1
ATOM 2842 N N . GLN B 2 175 ? 138.41225 107.49320 126.19941 1.000 61.03092 170 GLN B N 1
ATOM 2843 C CA . GLN B 2 175 ? 139.53235 108.40847 126.38446 1.000 61.10488 170 GLN B CA 1
ATOM 2844 C C . GLN B 2 175 ? 140.82665 107.64692 126.64787 1.000 66.26769 170 GLN B C 1
ATOM 2845 O O . GLN B 2 175 ? 141.88821 108.01287 126.12926 1.000 70.75456 170 GLN B O 1
ATOM 2851 N N . ARG B 2 176 ? 140.75486 106.57550 127.44134 1.000 66.44297 171 ARG B N 1
ATOM 2852 C CA . ARG B 2 176 ? 141.94311 105.77382 127.71866 1.000 66.67757 171 ARG B CA 1
ATOM 2853 C C . ARG B 2 176 ? 142.42979 105.03953 126.47329 1.000 67.34337 171 ARG B C 1
ATOM 2854 O O . ARG B 2 176 ? 143.64054 104.90340 126.26280 1.000 69.15441 171 ARG B O 1
ATOM 2862 N N . LYS B 2 177 ? 141.50594 104.55071 125.64069 1.000 69.82286 172 LYS B N 1
ATOM 2863 C CA . LYS B 2 177 ? 141.90947 103.87883 124.40951 1.000 69.98636 172 LYS B CA 1
ATOM 2864 C C . LYS B 2 177 ? 142.46771 104.85886 123.38512 1.000 70.47327 172 LYS B C 1
ATOM 2865 O O . LYS B 2 177 ? 143.40656 104.51929 122.65618 1.000 72.69921 172 LYS B O 1
ATOM 2871 N N . ASN B 2 178 ? 141.91050 106.06961 123.31052 1.000 67.64400 173 ASN B N 1
ATOM 2872 C CA . ASN B 2 178 ? 142.44520 107.08306 122.40941 1.000 67.49508 173 ASN B CA 1
ATOM 2873 C C . ASN B 2 178 ? 143.80067 107.60013 122.87154 1.000 69.35420 173 ASN B C 1
ATOM 2874 O O . ASN B 2 178 ? 144.65753 107.90792 122.03604 1.000 72.11303 173 ASN B O 1
ATOM 2879 N N . GLN B 2 179 ? 144.01337 107.70336 124.17944 1.000 70.34868 174 GLN B N 1
ATOM 2880 C CA . GLN B 2 179 ? 145.29573 108.14400 124.71180 1.000 72.54417 174 GLN B CA 1
ATOM 2881 C C . GLN B 2 179 ? 146.13888 106.94990 125.14562 1.000 71.00781 174 GLN B C 1
ATOM 2882 O O . GLN B 2 179 ? 147.36798 107.00450 125.12223 1.000 71.73181 174 GLN B O 1
ATOM 2888 N N . ILE B 2 201 ? 145.38976 113.15388 133.18024 1.000 75.50416 196 ILE B N 1
ATOM 2889 C CA . ILE B 2 201 ? 144.42369 113.72875 134.10759 1.000 77.51118 196 ILE B CA 1
ATOM 2890 C C . ILE B 2 201 ? 143.24612 112.78359 134.30271 1.000 80.18805 196 ILE B C 1
ATOM 2891 O O . ILE B 2 201 ? 142.50637 112.89284 135.27946 1.000 79.24518 196 ILE B O 1
ATOM 2896 N N . TRP B 2 202 ? 143.07942 111.85058 133.36680 1.000 75.95489 197 TRP B N 1
ATOM 2897 C CA . TRP B 2 202 ? 141.97834 110.89783 133.39521 1.000 70.21918 197 TRP B CA 1
ATOM 2898 C C . TRP B 2 202 ? 142.44778 109.47159 133.64149 1.000 71.22793 197 TRP B C 1
ATOM 2899 O O . TRP B 2 202 ? 141.68076 108.53004 133.41533 1.000 69.83365 197 TRP B O 1
ATOM 2910 N N . SER B 2 203 ? 143.69180 109.29084 134.09068 1.000 85.86411 198 SER B N 1
ATOM 2911 C CA . SER B 2 203 ? 144.21892 107.94844 134.31371 1.000 86.59920 198 SER B CA 1
ATOM 2912 C C . SER B 2 203 ? 143.52313 107.26775 135.48603 1.000 86.51370 198 SER B C 1
ATOM 2913 O O . SER B 2 203 ? 143.21985 106.07034 135.43026 1.000 87.13782 198 SER B O 1
ATOM 2916 N N . ASP B 2 204 ? 143.26012 108.01537 136.55771 1.000 84.34938 199 ASP B N 1
ATOM 2917 C CA . ASP B 2 204 ? 142.65650 107.47439 137.77594 1.000 85.02753 199 ASP B CA 1
ATOM 2918 C C . ASP B 2 204 ? 141.53015 108.40355 138.21937 1.000 85.02545 199 ASP B C 1
ATOM 2919 O O . ASP B 2 204 ? 141.75342 109.33611 138.99580 1.000 84.35535 199 ASP B O 1
ATOM 2924 N N . ILE B 2 205 ? 140.32006 108.14318 137.73137 1.000 75.37919 200 ILE B N 1
ATOM 2925 C CA . ILE B 2 205 ? 139.13778 108.88501 138.16065 1.000 72.69901 200 ILE B CA 1
ATOM 2926 C C . ILE B 2 205 ? 137.92573 107.96619 138.05213 1.000 73.77530 200 ILE B C 1
ATOM 2927 O O . ILE B 2 205 ? 137.73277 107.28626 137.04060 1.000 74.73632 200 ILE B O 1
ATOM 2932 N N . THR B 2 206 ? 137.13118 107.92106 139.11520 1.000 70.34748 201 THR B N 1
ATOM 2933 C CA . THR B 2 206 ? 135.94201 107.08862 139.14454 1.000 70.17789 201 THR B CA 1
ATOM 2934 C C . THR B 2 206 ? 134.85300 107.71604 138.26695 1.000 68.99072 201 THR B C 1
ATOM 2935 O O . THR B 2 206 ? 134.78089 108.94239 138.14137 1.000 69.80695 201 THR B O 1
ATOM 2939 N N . PRO B 2 207 ? 134.04198 106.89517 137.58452 1.000 64.18632 202 PRO B N 1
ATOM 2940 C CA . PRO B 2 207 ? 132.88886 107.45723 136.85772 1.000 65.13978 202 PRO B CA 1
ATOM 2941 C C . PRO B 2 207 ? 131.91493 108.21366 137.74565 1.000 67.26263 202 PRO B C 1
ATOM 2942 O O . PRO B 2 207 ? 131.32355 109.19891 137.29557 1.000 70.93889 202 PRO B O 1
ATOM 2946 N N . GLU B 2 208 ? 131.73018 107.78950 138.99765 1.000 68.90072 203 GLU B N 1
ATOM 2947 C CA . GLU B 2 208 ? 130.91236 108.56747 139.92435 1.000 65.11459 203 GLU B CA 1
ATOM 2948 C C . GLU B 2 208 ? 131.53202 109.93919 140.16867 1.000 69.27350 203 GLU B C 1
ATOM 2949 O O . GLU B 2 208 ? 130.82273 110.95202 140.23396 1.000 73.20005 203 GLU B O 1
ATOM 2955 N N . GLN B 2 209 ? 132.86236 109.99103 140.27535 1.000 63.47953 204 GLN B N 1
ATOM 2956 C CA . GLN B 2 209 ? 133.55928 111.26839 140.36455 1.000 60.41607 204 GLN B CA 1
ATOM 2957 C C . GLN B 2 209 ? 133.38311 112.09325 139.09720 1.000 61.80115 204 GLN B C 1
ATOM 2958 O O . GLN B 2 209 ? 133.34773 113.32517 139.16314 1.000 67.23735 204 GLN B O 1
ATOM 2964 N N . CYS B 2 210 ? 133.29565 111.43758 137.93691 1.000 62.83675 205 CYS B N 1
ATOM 2965 C CA . CYS B 2 210 ? 133.01033 112.15589 136.69705 1.000 61.65350 205 CYS B CA 1
ATOM 2966 C C . CYS B 2 210 ? 131.62125 112.78052 136.73045 1.000 59.07936 205 CYS B C 1
ATOM 2967 O O . CYS B 2 210 ? 131.43124 113.90696 136.26019 1.000 57.35279 205 CYS B O 1
ATOM 2970 N N . ILE B 2 211 ? 130.63944 112.05455 137.27160 1.000 58.90818 206 ILE B N 1
ATOM 2971 C CA . ILE B 2 211 ? 129.30042 112.61954 137.45904 1.000 57.44279 206 ILE B CA 1
ATOM 2972 C C . ILE B 2 211 ? 129.35102 113.81890 138.40123 1.000 59.98665 206 ILE B C 1
ATOM 2973 O O . ILE B 2 211 ? 128.78213 114.87873 138.11461 1.000 62.50178 206 ILE B O 1
ATOM 2978 N N . GLU B 2 212 ? 130.06537 113.68800 139.51827 1.000 62.18429 207 GLU B N 1
ATOM 2979 C CA . GLU B 2 212 ? 129.98696 114.70154 140.56231 1.000 62.26998 207 GLU B CA 1
ATOM 2980 C C . GLU B 2 212 ? 130.89706 115.90136 140.33334 1.000 66.18371 207 GLU B C 1
ATOM 2981 O O . GLU B 2 212 ? 130.55682 117.00402 140.77535 1.000 69.72548 207 GLU B O 1
ATOM 2987 N N . GLN B 2 213 ? 132.03594 115.72841 139.66823 1.000 59.04057 208 GLN B N 1
ATOM 2988 C CA . GLN B 2 213 ? 132.94861 116.83495 139.41231 1.000 58.46647 208 GLN B CA 1
ATOM 2989 C C . GLN B 2 213 ? 132.68114 117.53361 138.08706 1.000 60.17462 208 GLN B C 1
ATOM 2990 O O . GLN B 2 213 ? 133.37522 118.50447 137.76924 1.000 62.63182 208 GLN B O 1
ATOM 2996 N N . GLU B 2 214 ? 131.70734 117.05299 137.30841 1.000 58.35321 209 GLU B N 1
ATOM 2997 C CA . GLU B 2 214 ? 131.35244 117.57695 135.98708 1.000 56.20793 209 GLU B CA 1
ATOM 2998 C C . GLU B 2 214 ? 132.52660 117.55753 135.01435 1.000 59.50991 209 GLU B C 1
ATOM 2999 O O . GLU B 2 214 ? 132.56208 118.34458 134.06403 1.000 62.04731 209 GLU B O 1
ATOM 3005 N N . LYS B 2 215 ? 133.48875 116.66492 135.23208 1.000 63.48476 210 LYS B N 1
ATOM 3006 C CA . LYS B 2 215 ? 134.66694 116.55060 134.37754 1.000 59.29607 210 LYS B CA 1
ATOM 3007 C C . LYS B 2 215 ? 134.44346 115.37602 133.43704 1.000 64.14348 210 LYS B C 1
ATOM 3008 O O . LYS B 2 215 ? 134.37789 114.22417 133.86901 1.000 67.99281 210 LYS B O 1
ATOM 3014 N N . PHE B 2 216 ? 134.32756 115.66368 132.14822 1.000 56.20864 211 PHE B N 1
ATOM 3015 C CA . PHE B 2 216 ? 134.01832 114.61238 131.19900 1.000 54.35684 211 PHE B CA 1
ATOM 3016 C C . PHE B 2 216 ? 135.01600 114.60947 130.04518 1.000 54.51874 211 PHE B C 1
ATOM 3017 O O . PHE B 2 216 ? 135.53855 115.66282 129.66730 1.000 60.38352 211 PHE B O 1
ATOM 3025 N N . PRO B 2 217 ? 135.31469 113.43670 129.47896 1.000 50.82044 212 PRO B N 1
ATOM 3026 C CA . PRO B 2 217 ? 136.23086 113.38873 128.34305 1.000 50.54122 212 PRO B CA 1
ATOM 3027 C C . PRO B 2 217 ? 135.62011 114.05295 127.12458 1.000 50.76784 212 PRO B C 1
ATOM 3028 O O . PRO B 2 217 ? 134.38863 114.06222 126.95592 1.000 53.91900 212 PRO B O 1
ATOM 3032 N N . PRO B 2 218 ? 136.43948 114.62987 126.24542 1.000 50.15465 213 PRO B N 1
ATOM 3033 C CA . PRO B 2 218 ? 135.91297 115.34845 125.07279 1.000 45.28843 213 PRO B CA 1
ATOM 3034 C C . PRO B 2 218 ? 135.48880 114.41308 123.94433 1.000 47.51795 213 PRO B C 1
ATOM 3035 O O . PRO B 2 218 ? 136.09547 114.36812 122.87184 1.000 56.94703 213 PRO B O 1
ATOM 3039 N N . ASN B 2 219 ? 134.42450 113.65386 124.18310 1.000 39.96361 214 ASN B N 1
ATOM 3040 C CA . ASN B 2 219 ? 133.90770 112.76395 123.15496 1.000 40.58985 214 ASN B CA 1
ATOM 3041 C C . ASN B 2 219 ? 133.16299 113.55200 122.08603 1.000 45.52162 214 ASN B C 1
ATOM 3042 O O . ASN B 2 219 ? 132.31609 114.39548 122.38815 1.000 47.04650 214 ASN B O 1
ATOM 3047 N N . ASN B 2 220 ? 133.48150 113.26616 120.82455 1.000 44.70024 215 ASN B N 1
ATOM 3048 C CA . ASN B 2 220 ? 132.82566 113.90339 119.69444 1.000 39.25696 215 ASN B CA 1
ATOM 3049 C C . ASN B 2 220 ? 131.81247 113.00413 119.00397 1.000 41.21458 215 ASN B C 1
ATOM 3050 O O . ASN B 2 220 ? 131.09263 113.47607 118.11830 1.000 43.52843 215 ASN B O 1
ATOM 3055 N N . TYR B 2 221 ? 131.74336 111.72970 119.37824 1.000 43.04969 216 TYR B N 1
ATOM 3056 C CA . TYR B 2 221 ? 130.74763 110.78996 118.86739 1.000 37.25925 216 TYR B CA 1
ATOM 3057 C C . TYR B 2 221 ? 130.15312 110.08681 120.08303 1.000 38.95496 216 TYR B C 1
ATOM 3058 O O . TYR B 2 221 ? 130.69490 109.08166 120.55097 1.000 46.78107 216 TYR B O 1
ATOM 3067 N N . VAL B 2 222 ? 129.04479 110.62347 120.60148 1.000 31.65676 217 VAL B N 1
ATOM 3068 C CA . VAL B 2 222 ? 128.46897 110.11019 121.84333 1.000 31.52534 217 VAL B CA 1
ATOM 3069 C C . VAL B 2 222 ? 127.75032 108.78504 121.66901 1.000 34.75263 217 VAL B C 1
ATOM 3070 O O . VAL B 2 222 ? 127.50059 108.09542 122.66366 1.000 41.14115 217 VAL B O 1
ATOM 3074 N N . GLN B 2 223 ? 127.42408 108.39632 120.43661 1.000 32.81662 218 GLN B N 1
ATOM 3075 C CA . GLN B 2 223 ? 126.71388 107.14574 120.20563 1.000 24.79556 218 GLN B CA 1
ATOM 3076 C C . GLN B 2 223 ? 127.55076 105.92322 120.54537 1.000 27.84110 218 GLN B C 1
ATOM 3077 O O . GLN B 2 223 ? 126.99271 104.83079 120.68258 1.000 41.45211 218 GLN B O 1
ATOM 3083 N N . ASP B 2 224 ? 128.86269 106.08123 120.68766 1.000 40.92692 219 ASP B N 1
ATOM 3084 C CA . ASP B 2 224 ? 129.73525 105.01709 121.15203 1.000 43.43357 219 ASP B CA 1
ATOM 3085 C C . ASP B 2 224 ? 129.78528 104.90547 122.66962 1.000 39.11962 219 ASP B C 1
ATOM 3086 O O . ASP B 2 224 ? 130.28353 103.89750 123.18100 1.000 40.70620 219 ASP B O 1
ATOM 3091 N N . ILE B 2 225 ? 129.29349 105.90336 123.40092 1.000 36.88599 220 ILE B N 1
ATOM 3092 C CA . ILE B 2 225 ? 129.31067 105.86710 124.85743 1.000 31.47213 220 ILE B CA 1
ATOM 3093 C C . ILE B 2 225 ? 127.89587 105.83756 125.43210 1.000 32.75539 220 ILE B C 1
ATOM 3094 O O . ILE B 2 225 ? 127.69197 106.18812 126.59134 1.000 39.34292 220 ILE B O 1
ATOM 3099 N N . PHE B 2 226 ? 126.91568 105.42352 124.63382 1.000 32.38417 221 PHE B N 1
ATOM 3100 C CA . PHE B 2 226 ? 125.58652 105.16117 125.16420 1.000 25.57596 221 PHE B CA 1
ATOM 3101 C C . PHE B 2 226 ? 125.65997 104.02293 126.17233 1.000 32.53008 221 PHE B C 1
ATOM 3102 O O . PHE B 2 226 ? 126.41978 103.06938 125.99374 1.000 38.25159 221 PHE B O 1
ATOM 3110 N N . VAL B 2 227 ? 124.85749 104.11163 127.23107 1.000 36.18794 222 VAL B N 1
ATOM 3111 C CA . VAL B 2 227 ? 124.82607 103.03781 128.21576 1.000 36.90713 222 VAL B CA 1
ATOM 3112 C C . VAL B 2 227 ? 124.02639 101.91457 127.58591 1.000 43.94250 222 VAL B C 1
ATOM 3113 O O . VAL B 2 227 ? 122.80798 101.84632 127.74947 1.000 53.63597 222 VAL B O 1
ATOM 3117 N N . ASN B 2 228 ? 124.69727 101.02959 126.85472 1.000 30.77141 223 ASN B N 1
ATOM 3118 C CA . ASN B 2 228 ? 124.00189 99.96840 126.13203 1.000 26.61592 223 ASN B CA 1
ATOM 3119 C C . ASN B 2 228 ? 123.88033 98.77150 127.06776 1.000 32.58493 223 ASN B C 1
ATOM 3120 O O . ASN B 2 228 ? 124.63366 97.79842 126.99999 1.000 41.06020 223 ASN B O 1
ATOM 3125 N N . SER B 2 229 ? 122.90448 98.86599 127.96692 1.000 35.26729 224 SER B N 1
ATOM 3126 C CA . SER B 2 229 ? 122.72928 97.88057 129.01896 1.000 34.50800 224 SER B CA 1
ATOM 3127 C C . SER B 2 229 ? 122.22539 96.56198 128.44568 1.000 36.88187 224 SER B C 1
ATOM 3128 O O . SER B 2 229 ? 121.72205 96.49152 127.32194 1.000 41.44651 224 SER B O 1
ATOM 3131 N N . GLU B 2 230 ? 122.37204 95.50761 129.24281 1.000 41.46310 225 GLU B N 1
ATOM 3132 C CA . GLU B 2 230 ? 122.01603 94.16986 128.79624 1.000 41.30102 225 GLU B CA 1
ATOM 3133 C C . GLU B 2 230 ? 120.51515 94.05200 128.57038 1.000 38.50592 225 GLU B C 1
ATOM 3134 O O . GLU B 2 230 ? 119.70619 94.50997 129.38120 1.000 40.49488 225 GLU B O 1
ATOM 3140 N N . TYR B 2 231 ? 120.15187 93.43439 127.45094 1.000 40.68808 226 TYR B N 1
ATOM 3141 C CA . TYR B 2 231 ? 118.76295 93.17554 127.11333 1.000 42.18689 226 TYR B CA 1
ATOM 3142 C C . TYR B 2 231 ? 118.72342 91.98346 126.16961 1.000 40.60319 226 TYR B C 1
ATOM 3143 O O . TYR B 2 231 ? 119.71896 91.64853 125.52428 1.000 45.09963 226 TYR B O 1
ATOM 3152 N N . SER B 2 232 ? 117.55968 91.34116 126.09313 1.000 34.73262 227 SER B N 1
ATOM 3153 C CA . SER B 2 232 ? 117.36331 90.22132 125.17969 1.000 35.83056 227 SER B CA 1
ATOM 3154 C C . SER B 2 232 ? 117.14749 90.67242 123.74336 1.000 40.63611 227 SER B C 1
ATOM 3155 O O . SER B 2 232 ? 116.93290 89.83037 122.86625 1.000 46.41794 227 SER B O 1
ATOM 3158 N N . PHE B 2 233 ? 117.22774 91.97602 123.49489 1.000 39.70688 228 PHE B N 1
ATOM 3159 C CA . PHE B 2 233 ? 116.86498 92.63595 122.24931 1.000 28.94035 228 PHE B CA 1
ATOM 3160 C C . PHE B 2 233 ? 117.80113 93.82520 122.09436 1.000 33.33910 228 PHE B C 1
ATOM 3161 O O . PHE B 2 233 ? 118.94030 93.76711 122.56794 1.000 38.77410 228 PHE B O 1
ATOM 3169 N N . PHE B 2 234 ? 117.37529 94.85086 121.35817 1.000 32.88203 229 PHE B N 1
ATOM 3170 C CA . PHE B 2 234 ? 118.13772 96.09213 121.25484 1.000 27.48425 229 PHE B CA 1
ATOM 3171 C C . PHE B 2 234 ? 118.51353 96.62135 122.63166 1.000 26.83007 229 PHE B C 1
ATOM 3172 O O . PHE B 2 234 ? 117.67865 96.68456 123.53615 1.000 44.22270 229 PHE B O 1
ATOM 3180 N N . ARG B 2 235 ? 119.78296 96.98661 122.78166 1.000 20.12300 230 ARG B N 1
ATOM 3181 C CA . ARG B 2 235 ? 120.33869 97.28735 124.09238 1.000 26.42039 230 ARG B CA 1
ATOM 3182 C C . ARG B 2 235 ? 119.73567 98.56423 124.66471 1.000 32.29373 230 ARG B C 1
ATOM 3183 O O . ARG B 2 235 ? 119.50007 99.53600 123.94546 1.000 32.65109 230 ARG B O 1
ATOM 3191 N N . LYS B 2 236 ? 119.49359 98.55171 125.97425 1.000 39.43844 231 LYS B N 1
ATOM 3192 C CA . LYS B 2 236 ? 118.71816 99.58403 126.66291 1.000 38.11072 231 LYS B CA 1
ATOM 3193 C C . LYS B 2 236 ? 119.58706 100.80545 126.92189 1.000 37.95505 231 LYS B C 1
ATOM 3194 O O . LYS B 2 236 ? 120.29403 100.86544 127.92648 1.000 42.86679 231 LYS B O 1
ATOM 3200 N N . SER B 2 237 ? 119.49868 101.81162 126.04956 1.000 34.96214 232 SER B N 1
ATOM 3201 C CA . SER B 2 237 ? 1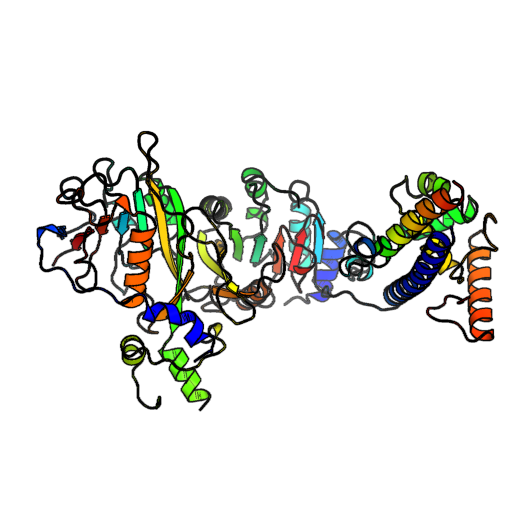20.28363 103.03339 126.19379 1.000 28.13307 232 SER B CA 1
ATOM 3202 C C . SER B 2 237 ? 119.40667 104.27429 126.33472 1.000 29.86090 232 SER B C 1
ATOM 3203 O O . SER B 2 237 ? 119.78306 105.35831 125.88812 1.000 41.71029 232 SER B O 1
ATOM 3206 N N . LYS B 2 238 ? 118.24053 104.13835 126.96020 1.000 29.07370 233 LYS B N 1
ATOM 3207 C CA . LYS B 2 238 ? 117.40143 105.29285 127.24201 1.000 23.95917 233 LYS B CA 1
ATOM 3208 C C . LYS B 2 238 ? 116.56319 105.01142 128.48014 1.000 24.34029 233 LYS B C 1
ATOM 3209 O O . LYS B 2 238 ? 116.28220 103.85582 128.80958 1.000 33.26598 233 LYS B O 1
ATOM 3215 N N . LYS B 2 239 ? 116.18610 106.08292 129.17533 1.000 28.92264 234 LYS B N 1
ATOM 3216 C CA . LYS B 2 239 ? 115.31640 106.01035 130.34522 1.000 22.81098 234 LYS B CA 1
ATOM 3217 C C . LYS B 2 239 ? 114.08093 106.85082 130.06256 1.000 20.82007 234 LYS B C 1
ATOM 3218 O O . LYS B 2 239 ? 114.16833 108.07726 129.96503 1.000 22.39699 234 LYS B O 1
ATOM 3224 N N . ILE B 2 240 ? 112.93706 106.19437 129.94914 1.000 37.90666 235 ILE B N 1
ATOM 3225 C CA . ILE B 2 240 ? 111.70266 106.83859 129.52335 1.000 26.49176 235 ILE B CA 1
ATOM 3226 C C . ILE B 2 240 ? 110.89907 107.24144 130.75118 1.000 24.86591 235 ILE B C 1
ATOM 3227 O O . ILE B 2 240 ? 110.61036 106.40882 131.61737 1.000 28.96688 235 ILE B O 1
ATOM 3232 N N . LEU B 2 241 ? 110.54534 108.52151 130.83224 1.000 24.86493 236 LEU B N 1
ATOM 3233 C CA . LEU B 2 241 ? 109.62726 109.02476 131.84995 1.000 28.72958 236 LEU B CA 1
ATOM 3234 C C . LEU B 2 241 ? 108.29328 109.27071 131.16216 1.000 27.84123 236 LEU B C 1
ATOM 3235 O O . LEU B 2 241 ? 108.10674 110.28184 130.48267 1.000 28.62674 236 LEU B O 1
ATOM 3240 N N . LEU B 2 242 ? 107.36869 108.33692 131.34039 1.000 24.58291 237 LEU B N 1
ATOM 3241 C CA . LEU B 2 242 ? 106.08264 108.39409 130.66784 1.000 25.85308 237 LEU B CA 1
ATOM 3242 C C . LEU B 2 242 ? 105.20722 109.46637 131.30135 1.000 35.93481 237 LEU B C 1
ATOM 3243 O O . LEU B 2 242 ? 105.09846 109.54611 132.52815 1.000 39.45209 237 LEU B O 1
ATOM 3248 N N . MET B 2 243 ? 104.58716 110.29119 130.46472 1.000 26.35723 238 MET B N 1
ATOM 3249 C CA . MET B 2 243 ? 103.70006 111.35282 130.91565 1.000 16.99043 238 MET B CA 1
ATOM 3250 C C . MET B 2 243 ? 102.27826 111.03115 130.48369 1.000 25.82987 238 MET B C 1
ATOM 3251 O O . MET B 2 243 ? 102.02284 110.80907 129.29681 1.000 38.00229 238 MET B O 1
ATOM 3256 N N . LEU B 2 244 ? 101.35996 110.99865 131.44722 1.000 31.77754 239 LEU B N 1
ATOM 3257 C CA . LEU B 2 244 ? 99.97422 110.62850 131.19020 1.000 19.66624 239 LEU B CA 1
ATOM 3258 C C . LEU B 2 244 ? 99.05316 111.61718 131.88609 1.000 20.51668 239 LEU B C 1
ATOM 3259 O O . LEU B 2 244 ? 99.22926 111.89698 133.07419 1.000 32.41945 239 LEU B O 1
ATOM 3264 N N . ARG B 2 245 ? 98.06831 112.13034 131.15385 1.000 32.91029 240 ARG B N 1
ATOM 3265 C CA . ARG B 2 245 ? 97.17005 113.16598 131.64840 1.000 38.24087 240 ARG B CA 1
ATOM 3266 C C . ARG B 2 245 ? 95.77613 112.60558 131.88763 1.000 36.03653 240 ARG B C 1
ATOM 3267 O O . ARG B 2 245 ? 95.23305 111.89059 131.04030 1.000 37.62163 240 ARG B O 1
ATOM 3275 N N . LYS B 2 246 ? 95.20023 112.94533 133.03631 1.000 33.56361 241 LYS B N 1
ATOM 3276 C CA . LYS B 2 246 ? 93.78613 112.71813 133.31163 1.000 36.37288 241 LYS B CA 1
ATOM 3277 C C . LYS B 2 246 ? 93.06522 114.02107 132.98823 1.000 39.13188 241 LYS B C 1
ATOM 3278 O O . LYS B 2 246 ? 93.14229 114.99048 133.74528 1.000 49.48993 241 LYS B O 1
ATOM 3284 N N . PHE B 2 247 ? 92.38097 114.04757 131.84984 1.000 43.13460 242 PHE B N 1
ATOM 3285 C CA . PHE B 2 247 ? 91.69636 115.25507 131.41387 1.000 40.56785 242 PHE B CA 1
ATOM 3286 C C . PHE B 2 247 ? 90.47155 115.52663 132.27614 1.000 50.59018 242 PHE B C 1
ATOM 3287 O O . PHE B 2 247 ? 89.75742 114.60598 132.68100 1.000 56.14326 242 PHE B O 1
ATOM 3295 N N . ASN B 2 248 ? 90.23264 116.80241 132.55626 1.000 54.37900 243 ASN B N 1
ATOM 3296 C CA . ASN B 2 248 ? 89.04378 117.24989 133.26762 1.000 54.75601 243 ASN B CA 1
ATOM 3297 C C . ASN B 2 248 ? 88.23447 118.14401 132.33974 1.000 58.52944 243 ASN B C 1
ATOM 3298 O O . ASN B 2 248 ? 88.75460 119.13851 131.82267 1.000 59.75992 243 ASN B O 1
ATOM 3303 N N . LYS B 2 249 ? 86.96693 117.79154 132.13058 1.000 62.87219 244 LYS B N 1
ATOM 3304 C CA . LYS B 2 249 ? 86.09382 118.60727 131.29872 1.000 65.61412 244 LYS B CA 1
ATOM 3305 C C . LYS B 2 249 ? 85.44053 119.75346 132.06073 1.000 69.41246 244 LYS B C 1
ATOM 3306 O O . LYS B 2 249 ? 84.79284 120.60026 131.43684 1.000 68.75656 244 LYS B O 1
ATOM 3312 N N . ASP B 2 250 ? 85.59683 119.80271 133.38244 1.000 68.25274 245 ASP B N 1
ATOM 3313 C CA . ASP B 2 250 ? 85.07188 120.90277 134.17851 1.000 66.77029 245 ASP B CA 1
ATOM 3314 C C . ASP B 2 250 ? 86.13031 121.93209 134.54217 1.000 67.11194 245 ASP B C 1
ATOM 3315 O O . ASP B 2 250 ? 85.77995 123.07477 134.85746 1.000 66.34027 245 ASP B O 1
ATOM 3320 N N . ALA B 2 251 ? 87.40799 121.55917 134.50659 1.000 64.47528 246 ALA B N 1
ATOM 3321 C CA . ALA B 2 251 ? 88.47887 122.47714 134.87018 1.000 63.76861 246 ALA B CA 1
ATOM 3322 C C . ALA B 2 251 ? 89.47655 122.62629 133.73056 1.000 62.75694 246 ALA B C 1
ATOM 3323 O O . ALA B 2 251 ? 89.27856 122.07219 132.64487 1.000 61.90376 246 ALA B O 1
ATOM 3325 N N . GLN B 2 252 ? 90.54725 123.37895 133.96749 1.000 63.39228 247 GLN B N 1
ATOM 3326 C CA . GLN B 2 252 ? 91.59367 123.57983 132.97831 1.000 62.50684 247 GLN B CA 1
ATOM 3327 C C . GLN B 2 252 ? 92.94797 123.45526 133.65498 1.000 60.26460 247 GLN B C 1
ATOM 3328 O O . GLN B 2 252 ? 93.17204 124.03353 134.72142 1.000 59.79976 247 GLN B O 1
ATOM 3334 N N . LEU B 2 253 ? 93.84495 122.69469 133.03598 1.000 46.82853 248 LEU B N 1
ATOM 3335 C CA . LEU B 2 253 ? 95.21790 122.57738 133.51041 1.000 42.67146 248 LEU B CA 1
ATOM 3336 C C . LEU B 2 253 ? 96.02817 123.69573 132.87009 1.000 50.37938 248 LEU B C 1
ATOM 3337 O O . LEU B 2 253 ? 96.24514 123.69701 131.65475 1.000 50.83811 248 LEU B O 1
ATOM 3342 N N . GLU B 2 254 ? 96.46619 124.65057 133.68288 1.000 53.00264 249 GLU B N 1
ATOM 3343 C CA . GLU B 2 254 ? 97.21393 125.78684 133.16574 1.000 50.75614 249 GLU B CA 1
ATOM 3344 C C . GLU B 2 254 ? 98.63475 125.34164 132.83992 1.000 51.53192 249 GLU B C 1
ATOM 3345 O O . GLU B 2 254 ? 99.39537 124.95809 133.73406 1.000 51.24059 249 GLU B O 1
ATOM 3351 N N . LEU B 2 255 ? 98.98682 125.38782 131.55859 1.000 48.83397 250 LEU B N 1
ATOM 3352 C CA . LEU B 2 255 ? 100.19739 124.77171 131.04280 1.000 46.96976 250 LEU B CA 1
ATOM 3353 C C . LEU B 2 255 ? 101.10551 125.81349 130.40563 1.000 46.65159 250 LEU B C 1
ATOM 3354 O O . LEU B 2 255 ? 100.66144 126.88204 129.97903 1.000 54.28142 250 LEU B O 1
ATOM 3359 N N . ARG B 2 256 ? 102.39291 125.48743 130.35406 1.000 40.52625 251 ARG B N 1
ATOM 3360 C CA . ARG B 2 256 ? 103.35235 126.17415 129.49979 1.000 42.32229 251 ARG B CA 1
ATOM 3361 C C . ARG B 2 256 ? 103.81749 125.18712 128.43981 1.000 41.44052 251 ARG B C 1
ATOM 3362 O O . ARG B 2 256 ? 104.34055 124.11803 128.76951 1.000 47.81120 251 ARG B O 1
ATOM 3370 N N . HIS B 2 257 ? 103.63935 125.55188 127.17705 1.000 48.96612 252 HIS B N 1
ATOM 3371 C CA . HIS B 2 257 ? 103.83995 124.64457 126.05874 1.000 48.32126 252 HIS B CA 1
ATOM 3372 C C . HIS B 2 257 ? 105.21218 124.85315 125.43230 1.000 51.40183 252 HIS B C 1
ATOM 3373 O O . HIS B 2 257 ? 105.65826 125.99133 125.25707 1.000 54.70292 252 HIS B O 1
ATOM 3380 N N . GLN B 2 258 ? 105.87570 123.73728 125.10973 1.000 41.91394 253 GLN B N 1
ATOM 3381 C CA . GLN B 2 258 ? 107.16396 123.71430 124.40931 1.000 38.21741 253 GLN B CA 1
ATOM 3382 C C . GLN B 2 258 ? 108.24748 124.48582 125.15463 1.000 46.12628 253 GLN B C 1
ATOM 3383 O O . GLN B 2 258 ? 109.11074 125.11195 124.53610 1.000 50.16941 253 GLN B O 1
ATOM 3389 N N . ARG B 2 259 ? 108.22068 124.45323 126.48313 1.000 39.08127 254 ARG B N 1
ATOM 3390 C CA . ARG B 2 259 ? 109.22329 125.15986 127.26623 1.000 45.27870 254 ARG B CA 1
ATOM 3391 C C . ARG B 2 259 ? 110.48316 124.33989 127.49439 1.000 40.59966 254 ARG B C 1
ATOM 3392 O O . ARG B 2 259 ? 111.47017 124.87883 128.00502 1.000 46.60349 254 ARG B O 1
ATOM 3400 N N . THR B 2 260 ? 110.47291 123.06285 127.12604 1.000 31.86817 255 THR B N 1
ATOM 3401 C CA . THR B 2 260 ? 111.62312 122.18843 127.29215 1.000 34.84811 255 THR B CA 1
ATOM 3402 C C . THR B 2 260 ? 111.47769 121.01801 126.33469 1.000 38.90999 255 THR B C 1
ATOM 3403 O O . THR B 2 260 ? 110.36452 120.62975 125.97981 1.000 33.57261 255 THR B O 1
ATOM 3407 N N . SER B 2 261 ? 112.61204 120.47098 125.91200 1.000 33.12907 256 SER B N 1
ATOM 3408 C CA . SER B 2 261 ? 112.60050 119.37931 124.95359 1.000 21.42145 256 SER B CA 1
ATOM 3409 C C . SER B 2 261 ? 112.22995 118.06508 125.63111 1.000 25.79556 256 SER B C 1
ATOM 3410 O O . SER B 2 261 ? 112.39555 117.88715 126.83987 1.000 37.90742 256 SER B O 1
ATOM 3413 N N . ASP B 2 262 ? 111.72341 117.13218 124.82607 1.000 17.60445 257 ASP B N 1
ATOM 3414 C CA . ASP B 2 262 ? 111.35959 115.81781 125.33544 1.000 11.44309 257 ASP B CA 1
ATOM 3415 C C . ASP B 2 262 ? 112.55544 114.88681 125.47828 1.000 15.40020 257 ASP B C 1
ATOM 3416 O O . ASP B 2 262 ? 112.40921 113.79748 126.03932 1.000 30.66006 257 ASP B O 1
ATOM 3421 N N . ILE B 2 263 ? 113.72207 115.28518 124.98304 1.000 28.50486 258 ILE B N 1
ATOM 3422 C CA . ILE B 2 263 ? 114.94345 114.49848 125.07295 1.000 24.01574 258 ILE B CA 1
ATOM 3423 C C . ILE B 2 263 ? 116.05599 115.40355 125.58048 1.000 21.16628 258 ILE B C 1
ATOM 3424 O O . ILE B 2 263 ? 116.22406 116.52488 125.09001 1.000 24.23951 258 ILE B O 1
ATOM 3429 N N . PHE B 2 264 ? 116.79300 114.93058 126.57966 1.000 22.18719 259 PHE B N 1
ATOM 3430 C CA . PHE B 2 264 ? 118.03578 115.56450 126.98330 1.000 26.36963 259 PHE B CA 1
ATOM 3431 C C . PHE B 2 264 ? 119.05582 114.48274 127.29814 1.000 22.90199 259 PHE B C 1
ATOM 3432 O O . PHE B 2 264 ? 118.70778 113.41921 127.81601 1.000 27.33232 259 PHE B O 1
ATOM 3440 N N . PHE B 2 265 ? 120.31016 114.75139 126.96011 1.000 31.70895 260 PHE B N 1
ATOM 3441 C CA . PHE B 2 265 ? 121.38636 113.81561 127.24144 1.000 29.14316 260 PHE B CA 1
ATOM 3442 C C . PHE B 2 265 ? 121.88851 114.03304 128.66010 1.000 32.49361 260 PHE B C 1
ATOM 3443 O O . PHE B 2 265 ? 122.22705 115.15704 129.04051 1.000 36.71559 260 PHE B O 1
ATOM 3451 N N . ASP B 2 266 ? 121.93030 112.96216 129.44396 1.000 27.89602 261 ASP B N 1
ATOM 3452 C CA . ASP B 2 266 ? 122.47757 113.01373 130.78852 1.000 21.84697 261 ASP B CA 1
ATOM 3453 C C . ASP B 2 266 ? 123.43097 111.84851 130.98476 1.000 24.71608 261 ASP B C 1
ATOM 3454 O O . ASP B 2 266 ? 123.25754 110.77589 130.40448 1.000 29.50352 261 ASP B O 1
ATOM 3459 N N . ILE B 2 267 ? 124.43825 112.07618 131.80459 1.000 39.57893 262 ILE B N 1
ATOM 3460 C CA . ILE B 2 267 ? 125.46645 111.07888 132.05642 1.000 34.40883 262 ILE B CA 1
ATOM 3461 C C . ILE B 2 267 ? 124.96150 110.06779 133.08042 1.000 30.44916 262 ILE B C 1
ATOM 3462 O O . ILE B 2 267 ? 124.18387 110.39122 133.98567 1.000 34.30547 262 ILE B O 1
ATOM 3467 N N . PHE B 2 268 ? 125.37564 108.81423 132.90802 1.000 34.33649 263 PHE B N 1
ATOM 3468 C CA . PHE B 2 268 ? 124.95538 107.71878 133.76714 1.000 33.20189 263 PHE B CA 1
ATOM 3469 C C . PHE B 2 268 ? 126.16590 106.86788 134.11679 1.000 35.21763 263 PHE B C 1
ATOM 3470 O O . PHE B 2 268 ? 127.27602 107.09452 133.63067 1.000 46.93176 263 PHE B O 1
ATOM 3478 N N . GLU B 2 269 ? 125.94100 105.88140 134.97526 1.000 45.62500 264 GLU B N 1
ATOM 3479 C CA . GLU B 2 269 ? 126.93787 104.87036 135.28760 1.000 46.59669 264 GLU B CA 1
ATOM 3480 C C . GLU B 2 269 ? 126.57908 103.56989 134.58060 1.000 47.36461 264 GLU B C 1
ATOM 3481 O O . GLU B 2 269 ? 125.40852 103.29986 134.30082 1.000 49.77256 264 GLU B O 1
ATOM 3487 N N . GLN B 2 270 ? 127.60460 102.77540 134.26631 1.000 47.45878 265 GLN B N 1
ATOM 3488 C CA . GLN B 2 270 ? 127.36449 101.50360 133.59068 1.000 48.38167 265 GLN B CA 1
ATOM 3489 C C . GLN B 2 270 ? 126.62772 100.52414 134.49503 1.000 55.19056 265 GLN B C 1
ATOM 3490 O O . GLN B 2 270 ? 125.71830 99.81803 134.04489 1.000 54.10032 265 GLN B O 1
ATOM 3496 N N . ASN B 2 271 ? 127.00302 100.46922 135.77155 1.000 57.24676 266 ASN B N 1
ATOM 3497 C CA . ASN B 2 271 ? 126.36869 99.55885 136.71303 1.000 53.23966 266 ASN B CA 1
ATOM 3498 C C . ASN B 2 271 ? 125.04543 100.08385 137.24886 1.000 54.14419 266 ASN B C 1
ATOM 3499 O O . ASN B 2 271 ? 124.29330 99.31189 137.85340 1.000 60.59963 266 ASN B O 1
ATOM 3504 N N . LYS B 2 272 ? 124.73879 101.36265 137.04203 1.000 47.92954 267 LYS B N 1
ATOM 3505 C CA . LYS B 2 272 ? 123.48301 101.96293 137.49218 1.000 47.50419 267 LYS B CA 1
ATOM 3506 C C . LYS B 2 272 ? 122.81762 102.68732 136.32922 1.000 42.91023 267 LYS B C 1
ATOM 3507 O O . LYS B 2 272 ? 122.78579 103.92239 136.28841 1.000 46.88687 267 LYS B O 1
ATOM 3513 N N . PRO B 2 273 ? 122.26275 101.94693 135.36336 1.000 45.04432 268 PRO B N 1
ATOM 3514 C CA . PRO B 2 273 ? 121.55853 102.60717 134.25492 1.000 45.44623 268 PRO B CA 1
ATOM 3515 C C . PRO B 2 273 ? 120.21644 103.19752 134.64923 1.000 47.09699 268 PRO B C 1
ATOM 3516 O O . PRO B 2 273 ? 119.65925 103.98487 133.87559 1.000 44.64568 268 PRO B O 1
ATOM 3520 N N . ASN B 2 274 ? 119.67546 102.84074 135.81090 1.000 47.22898 269 ASN B N 1
ATOM 3521 C CA . ASN B 2 274 ? 118.39247 103.35528 136.26478 1.000 42.04237 269 ASN B CA 1
ATOM 3522 C C . ASN B 2 274 ? 118.52501 104.44641 137.31696 1.000 46.21923 269 ASN B C 1
ATOM 3523 O O . ASN B 2 274 ? 117.50954 104.88584 137.86290 1.000 52.21990 269 ASN B O 1
ATOM 3528 N N . ASP B 2 275 ? 119.74123 104.89006 137.61834 1.000 50.02298 270 ASP B N 1
ATOM 3529 C CA . ASP B 2 275 ? 119.97603 105.92746 138.61912 1.000 44.83295 270 ASP B CA 1
ATOM 3530 C C . ASP B 2 275 ? 120.23135 107.24450 137.89697 1.000 46.17899 270 ASP B C 1
ATOM 3531 O O . ASP B 2 275 ? 121.34384 107.50486 137.43290 1.000 53.37522 270 ASP B O 1
ATOM 3536 N N . VAL B 2 276 ? 119.19350 108.07681 137.80366 1.000 37.67455 271 VAL B N 1
ATOM 3537 C CA . VAL B 2 276 ? 119.34747 109.40620 137.22893 1.000 34.09372 271 VAL B CA 1
ATOM 3538 C C . VAL B 2 276 ? 120.14330 110.28072 138.18737 1.000 36.70523 271 VAL B C 1
ATOM 3539 O O . VAL B 2 276 ? 119.94754 110.23337 139.40933 1.000 40.43358 271 VAL B O 1
ATOM 3543 N N . SER B 2 277 ? 121.05185 111.08307 137.63494 1.000 40.23711 272 SER B N 1
ATOM 3544 C CA . SER B 2 277 ? 121.93164 111.91998 138.43604 1.000 39.93644 272 SER B CA 1
ATOM 3545 C C . SER B 2 277 ? 121.13790 113.01050 139.15248 1.000 41.57555 272 SER B C 1
ATOM 3546 O O . SER B 2 277 ? 119.93669 113.18817 138.94006 1.000 46.94399 272 SER B O 1
ATOM 3549 N N . LYS B 2 278 ? 121.83441 113.74400 140.02365 1.000 42.70327 273 LYS B N 1
ATOM 3550 C CA . LYS B 2 278 ? 121.20567 114.85239 140.73495 1.000 42.54157 273 LYS B CA 1
ATOM 3551 C C . LYS B 2 278 ? 120.73722 115.92746 139.76230 1.000 43.74322 273 LYS B C 1
ATOM 3552 O O . LYS B 2 278 ? 119.60498 116.41508 139.85152 1.000 43.36829 273 LYS B O 1
ATOM 3558 N N . LYS B 2 279 ? 121.58939 116.28380 138.79950 1.000 39.00936 274 LYS B N 1
ATOM 3559 C CA . LYS B 2 279 ? 121.23139 117.32407 137.84308 1.000 34.63650 274 LYS B CA 1
ATOM 3560 C C . LYS B 2 279 ? 120.17559 116.83995 136.85904 1.000 35.95766 274 LYS B C 1
ATOM 3561 O O . LYS B 2 279 ? 119.32302 117.62056 136.43197 1.000 40.13901 274 LYS B O 1
ATOM 3567 N N . GLY B 2 280 ? 120.21384 115.56180 136.48164 1.000 33.70331 275 GLY B N 1
ATOM 3568 C CA . GLY B 2 280 ? 119.16667 115.02777 135.62483 1.000 28.17681 275 GLY B CA 1
ATOM 3569 C C . GLY B 2 280 ? 117.82253 114.97421 136.32295 1.000 35.19932 275 GLY B C 1
ATOM 3570 O O . GLY B 2 280 ? 116.78286 115.25950 135.71989 1.000 48.13469 275 GLY B O 1
ATOM 3571 N N . MET B 2 281 ? 117.82579 114.61669 137.60802 1.000 39.73140 276 MET B N 1
ATOM 3572 C CA . MET B 2 281 ? 116.59941 114.64515 138.39389 1.000 41.69166 276 MET B CA 1
ATOM 3573 C C . MET B 2 281 ? 116.08289 116.06887 138.54718 1.000 39.42194 276 MET B C 1
ATOM 3574 O O . MET B 2 281 ? 114.87192 116.30540 138.48908 1.000 42.22274 276 MET B O 1
ATOM 3579 N N . GLU B 2 282 ? 116.99170 117.02922 138.73284 1.000 43.79907 277 GLU B N 1
ATOM 3580 C CA . GLU B 2 282 ? 116.60085 118.43358 138.77217 1.000 36.89078 277 GLU B CA 1
ATOM 3581 C C . GLU B 2 282 ? 116.03260 118.89173 137.43491 1.000 38.77088 277 GLU B C 1
ATOM 3582 O O . GLU B 2 282 ? 115.09067 119.68541 137.39909 1.000 43.85699 277 GLU B O 1
ATOM 3588 N N . PHE B 2 283 ? 116.59717 118.40861 136.32782 1.000 36.22884 278 PHE B N 1
ATOM 3589 C CA . PHE B 2 283 ? 116.05175 118.71446 135.00961 1.000 28.67021 278 PHE B CA 1
ATOM 3590 C C . PHE B 2 283 ? 114.63818 118.17025 134.86531 1.000 33.27598 278 PHE B C 1
ATOM 3591 O O . PHE B 2 283 ? 113.76071 118.84448 134.31785 1.000 40.74820 278 PHE B O 1
ATOM 3599 N N . VAL B 2 284 ? 114.40126 116.95336 135.36087 1.000 27.75599 279 VAL B N 1
ATOM 3600 C CA . VAL B 2 284 ? 113.05725 116.37354 135.34600 1.000 28.41718 279 VAL B CA 1
ATOM 3601 C C . VAL B 2 284 ? 112.09772 117.21193 136.18772 1.000 32.47328 279 VAL B C 1
ATOM 3602 O O . VAL B 2 284 ? 110.97022 117.51457 135.76750 1.000 34.82541 279 VAL B O 1
ATOM 3606 N N . TYR B 2 285 ? 112.53832 117.60853 137.38415 1.000 41.28710 280 TYR B N 1
ATOM 3607 C CA . TYR B 2 285 ? 111.69692 118.39745 138.27841 1.000 27.76862 280 TYR B CA 1
ATOM 3608 C C . TYR B 2 285 ? 111.37439 119.75958 137.68438 1.000 30.15427 280 TYR B C 1
ATOM 3609 O O . TYR B 2 285 ? 110.24487 120.24027 137.80221 1.000 40.42008 280 TYR B O 1
ATOM 3618 N N . LYS B 2 286 ? 112.35692 120.40308 137.05189 1.000 30.68502 281 LYS B N 1
ATOM 3619 C CA . LYS B 2 286 ? 112.10796 121.69661 136.43043 1.000 31.35128 281 LYS B CA 1
ATOM 3620 C C . LYS B 2 286 ? 111.26809 121.56095 135.17143 1.000 34.99680 281 LYS B C 1
ATOM 3621 O O . LYS B 2 286 ? 110.52419 122.48236 134.83746 1.000 33.19705 281 LYS B O 1
ATOM 3627 N N . MET B 2 287 ? 111.35068 120.42390 134.47768 1.000 34.71213 282 MET B N 1
ATOM 3628 C CA . MET B 2 287 ? 110.40996 120.14259 133.39859 1.000 27.16069 282 MET B CA 1
ATOM 3629 C C . MET B 2 287 ? 108.98426 120.09189 133.92767 1.000 33.21288 282 MET B C 1
ATOM 3630 O O . MET B 2 287 ? 108.06690 120.67833 133.33975 1.000 36.37475 282 MET B O 1
ATOM 3635 N N . ILE B 2 288 ? 108.78835 119.40243 135.05388 1.000 38.20372 283 ILE B N 1
ATOM 3636 C CA . ILE B 2 288 ? 107.45816 119.29722 135.65147 1.000 34.20473 283 ILE B CA 1
ATOM 3637 C C . ILE B 2 288 ? 106.97005 120.66415 136.12403 1.000 37.06137 283 ILE B C 1
ATOM 3638 O O . ILE B 2 288 ? 105.82630 121.05813 135.86711 1.000 41.28230 283 ILE B O 1
ATOM 3643 N N . GLU B 2 289 ? 107.83860 121.41479 136.80374 1.000 39.46611 284 GLU B N 1
ATOM 3644 C CA . GLU B 2 289 ? 107.46569 122.69687 137.38761 1.000 33.40205 284 GLU B CA 1
ATOM 3645 C C . GLU B 2 289 ? 107.36894 123.81396 136.35897 1.000 37.47509 284 GLU B C 1
ATOM 3646 O O . GLU B 2 289 ? 106.75142 124.84495 136.64261 1.000 49.21383 284 GLU B O 1
ATOM 3652 N N . THR B 2 290 ? 107.95933 123.63800 135.17966 1.000 37.40495 285 THR B N 1
ATOM 3653 C CA . THR B 2 290 ? 107.81701 124.59020 134.09126 1.000 35.27621 285 THR B CA 1
ATOM 3654 C C . THR B 2 290 ? 106.59902 124.27813 133.23827 1.000 35.52607 285 THR B C 1
ATOM 3655 O O . THR B 2 290 ? 105.93874 125.19784 132.74801 1.000 34.86268 285 THR B O 1
ATOM 3659 N N . LEU B 2 291 ? 106.28568 122.99199 133.05895 1.000 32.25467 286 LEU B N 1
ATOM 3660 C CA . LEU B 2 291 ? 105.06986 122.62067 132.34442 1.000 35.41757 286 LEU B CA 1
ATOM 3661 C C . LEU B 2 291 ? 103.82709 123.06048 133.10801 1.000 41.12923 286 LEU B C 1
ATOM 3662 O O . LEU B 2 291 ? 102.84830 123.51196 132.50467 1.000 45.16258 286 LEU B O 1
ATOM 3667 N N . LEU B 2 292 ? 103.85113 122.94605 134.43618 1.000 40.59235 287 LEU B N 1
ATOM 3668 C CA . LEU B 2 292 ? 102.72859 123.31337 135.29823 1.000 39.76884 287 LEU B CA 1
ATOM 3669 C C . LEU B 2 292 ? 103.20650 124.36680 136.28719 1.000 40.35381 287 LEU B C 1
ATOM 3670 O O . LEU B 2 292 ? 103.69162 124.02895 137.37647 1.000 40.37574 287 LEU B O 1
ATOM 3675 N N . PRO B 2 293 ? 103.08917 125.65541 135.95347 1.000 45.71382 288 PRO B N 1
ATOM 3676 C CA . PRO B 2 293 ? 103.55613 126.68640 136.89536 1.000 42.54225 288 PRO B CA 1
ATOM 3677 C C . PRO B 2 293 ? 102.60369 126.92237 138.05063 1.000 46.29135 288 PRO B C 1
ATOM 3678 O O . PRO B 2 293 ? 103.05566 127.20791 139.16638 1.000 47.77940 288 PRO B O 1
ATOM 3682 N N . LYS B 2 294 ? 101.29437 126.80220 137.82326 1.000 48.58455 289 LYS B N 1
ATOM 3683 C CA . LYS B 2 294 ? 100.32745 126.96907 138.90092 1.000 47.04925 289 LYS B CA 1
ATOM 3684 C C . LYS B 2 294 ? 100.41697 125.86625 139.94517 1.000 48.11087 289 LYS B C 1
ATOM 3685 O O . LYS B 2 294 ? 99.88436 126.03502 141.04680 1.000 48.71332 289 LYS B O 1
ATOM 3691 N N . ALA B 2 295 ? 101.06984 124.74983 139.62585 1.000 45.37319 290 ALA B N 1
ATOM 3692 C CA . ALA B 2 295 ? 101.34931 123.70706 140.59937 1.000 41.06192 290 ALA B CA 1
ATOM 3693 C C . ALA B 2 295 ? 102.58537 123.99871 141.43566 1.000 39.42361 290 ALA B C 1
ATOM 3694 O O . ALA B 2 295 ? 102.83144 123.27992 142.40905 1.000 38.91706 290 ALA B O 1
ATOM 3696 N N . ASN B 2 296 ? 103.35336 125.03238 141.09142 1.000 46.62677 291 ASN B N 1
ATOM 3697 C CA . ASN B 2 296 ? 104.56062 125.37482 141.82935 1.000 47.69698 291 ASN B CA 1
ATOM 3698 C C . ASN B 2 296 ? 104.21501 125.89411 143.22156 1.000 49.19746 291 ASN B C 1
ATOM 3699 O O . ASN B 2 296 ? 103.05478 126.13824 143.56194 1.000 54.13463 291 ASN B O 1
ATOM 3704 N N . TYR B 2 297 ? 105.25026 126.07520 144.03417 1.000 57.27520 292 TYR B N 1
ATOM 3705 C CA . TYR B 2 297 ? 105.07525 126.57036 145.39436 1.000 58.66523 292 TYR B CA 1
ATOM 3706 C C . TYR B 2 297 ? 104.70696 128.04586 145.33928 1.000 60.46947 292 TYR B C 1
ATOM 3707 O O . TYR B 2 297 ? 105.56926 128.91475 145.19511 1.000 62.75563 292 TYR B O 1
ATOM 3716 N N . SER B 2 298 ? 103.41477 128.32892 145.43403 1.000 58.81545 293 SER B N 1
ATOM 3717 C CA . SER B 2 298 ? 102.90937 129.67580 145.62415 1.000 62.29060 293 SER B CA 1
ATOM 3718 C C . SER B 2 298 ? 102.33194 129.79027 147.02665 1.000 65.02356 293 SER B C 1
ATOM 3719 O O . SER B 2 298 ? 102.14931 128.79139 147.72698 1.000 66.06534 293 SER B O 1
ATOM 3722 N N . GLU B 2 299 ? 102.05604 131.02750 147.44109 1.000 69.80118 294 GLU B N 1
ATOM 3723 C CA . GLU B 2 299 ? 101.44618 131.23579 148.74800 1.000 68.10855 294 GLU B CA 1
ATOM 3724 C C . GLU B 2 299 ? 100.01801 130.71233 148.80448 1.000 69.49722 294 GLU B C 1
ATOM 3725 O O . GLU B 2 299 ? 99.53284 130.38918 149.89355 1.000 71.64520 294 GLU B O 1
ATOM 3731 N N . GLU B 2 300 ? 99.33590 130.62034 147.66133 1.000 69.89545 295 GLU B N 1
ATOM 3732 C CA . GLU B 2 300 ? 98.02924 129.97835 147.63464 1.000 70.17065 295 GLU B CA 1
ATOM 3733 C C . GLU B 2 300 ? 98.13657 128.46187 147.73395 1.000 69.94469 295 GLU B C 1
ATOM 3734 O O . GLU B 2 300 ? 97.17224 127.81109 148.14977 1.000 70.53568 295 GLU B O 1
ATOM 3740 N N . ASN B 2 301 ? 99.28168 127.88782 147.36852 1.000 63.33399 296 ASN B N 1
ATOM 3741 C CA . ASN B 2 301 ? 99.51123 126.45180 147.50806 1.000 61.76394 296 ASN B CA 1
ATOM 3742 C C . ASN B 2 301 ? 100.31309 126.18190 148.78011 1.000 63.20578 296 ASN B C 1
ATOM 3743 O O . ASN B 2 301 ? 101.48610 125.82165 148.74989 1.000 68.39320 296 ASN B O 1
ATOM 3748 N N . LYS B 2 302 ? 99.65267 126.38048 149.91756 1.000 65.61321 297 LYS B N 1
ATOM 3749 C CA . LYS B 2 302 ? 100.22539 126.07302 151.22533 1.000 61.75446 297 LYS B CA 1
ATOM 3750 C C . LYS B 2 302 ? 99.23287 125.19250 151.96825 1.000 64.64275 297 LYS B C 1
ATOM 3751 O O . LYS B 2 302 ? 98.15011 125.65199 152.34480 1.000 67.85325 297 LYS B O 1
ATOM 3757 N N . GLY B 2 303 ? 99.59972 123.93140 152.17465 1.000 63.87966 298 GLY B N 1
ATOM 3758 C CA . GLY B 2 303 ? 98.66952 122.94020 152.66315 1.000 61.33872 298 GLY B CA 1
ATOM 3759 C C . GLY B 2 303 ? 97.80386 122.32469 151.58972 1.000 61.15961 298 GLY B C 1
ATOM 3760 O O . GLY B 2 303 ? 97.03988 121.39789 151.88615 1.000 63.39725 298 GLY B O 1
ATOM 3761 N N . ALA B 2 304 ? 97.90059 122.81051 150.35629 1.000 57.55708 299 ALA B N 1
ATOM 3762 C CA . ALA B 2 304 ? 97.14221 122.30252 149.22151 1.000 55.90775 299 ALA B CA 1
ATOM 3763 C C . ALA B 2 304 ? 98.06695 122.16806 148.01783 1.000 55.95218 299 ALA B C 1
ATOM 3764 O O . ALA B 2 304 ? 97.77261 122.64569 146.92143 1.000 59.28844 299 ALA B O 1
ATOM 3766 N N . PHE B 2 305 ? 99.21806 121.53004 148.23398 1.000 50.47041 300 PHE B N 1
ATOM 3767 C CA . PHE B 2 305 ? 100.23109 121.39863 147.19359 1.000 53.31126 300 PHE B CA 1
ATOM 3768 C C . PHE B 2 305 ? 99.70459 120.58864 146.01603 1.000 53.76761 300 PHE B C 1
ATOM 3769 O O . PHE B 2 305 ? 99.01710 119.57919 146.18910 1.000 58.53551 300 PHE B O 1
ATOM 3777 N N . LYS B 2 306 ? 100.03317 121.04140 144.81001 1.000 37.30717 301 LYS B N 1
ATOM 3778 C CA . LYS B 2 306 ? 99.53127 120.43891 143.58660 1.000 36.46915 301 LYS B CA 1
ATOM 3779 C C . LYS B 2 306 ? 100.53956 119.50245 142.93780 1.000 36.43119 301 LYS B C 1
ATOM 3780 O O . LYS B 2 306 ? 100.32011 119.06106 141.80653 1.000 38.97606 301 LYS B O 1
ATOM 3786 N N . MET B 2 307 ? 101.63887 119.19566 143.62095 1.000 36.33699 302 MET B N 1
ATOM 3787 C CA . MET B 2 307 ? 102.66553 118.30573 143.09931 1.000 29.56738 302 MET B CA 1
ATOM 3788 C C . MET B 2 307 ? 102.95079 117.22624 144.13073 1.000 38.96008 302 MET B C 1
ATOM 3789 O O . MET B 2 307 ? 103.20199 117.53154 145.29997 1.000 38.91355 302 MET B O 1
ATOM 3794 N N . MET B 2 308 ? 102.90591 115.96931 143.69723 1.000 40.47119 303 MET B N 1
ATOM 3795 C CA . MET B 2 308 ? 103.05080 114.82229 144.58077 1.000 34.81303 303 MET B CA 1
ATOM 3796 C C . MET B 2 308 ? 104.04477 113.83857 143.98875 1.000 32.28713 303 MET B C 1
ATOM 3797 O O . MET B 2 308 ? 104.06188 113.61919 142.77423 1.000 30.15881 303 MET B O 1
ATOM 3802 N N . GLU B 2 309 ? 104.86310 113.23651 144.84763 1.000 41.97817 304 GLU B N 1
ATOM 3803 C CA . GLU B 2 309 ? 105.74377 112.15317 144.43841 1.000 41.17179 304 GLU B CA 1
ATOM 3804 C C . GLU B 2 309 ? 105.41904 110.88792 145.21179 1.000 42.33454 304 GLU B C 1
ATOM 3805 O O . GLU B 2 309 ? 105.30551 110.91766 146.44002 1.000 46.15675 304 GLU B O 1
ATOM 3811 N N . LEU B 2 310 ? 105.28758 109.78210 144.48965 1.000 36.75793 305 LEU B N 1
ATOM 3812 C CA . LEU B 2 310 ? 105.22492 108.45865 145.08368 1.000 36.43910 305 LEU B CA 1
ATOM 3813 C C . LEU B 2 310 ? 106.58539 107.78731 144.95764 1.000 38.67297 305 LEU B C 1
ATOM 3814 O O . LEU B 2 310 ? 107.34445 108.06450 144.02529 1.000 39.58877 305 LEU B O 1
ATOM 3819 N N . TYR B 2 311 ? 106.88071 106.90262 145.91522 1.000 52.74655 306 TYR B N 1
ATOM 3820 C CA . TYR B 2 311 ? 108.17233 106.21768 146.02270 1.000 48.46017 306 TYR B CA 1
ATOM 3821 C C . TYR B 2 311 ? 109.31249 107.22932 146.11223 1.000 46.05469 306 TYR B C 1
ATOM 3822 O O . TYR B 2 311 ? 110.28507 107.18457 145.35758 1.000 46.58578 306 TYR B O 1
ATOM 3831 N N . ALA B 2 312 ? 109.17492 108.15090 147.05898 1.000 53.70055 307 ALA B N 1
ATOM 3832 C CA . ALA B 2 312 ? 110.12139 109.23691 147.23192 1.000 49.19696 307 ALA B CA 1
ATOM 3833 C C . ALA B 2 312 ? 111.42887 108.73846 147.83668 1.000 57.22766 307 ALA B C 1
ATOM 3834 O O . ALA B 2 312 ? 111.48485 107.71320 148.52114 1.000 58.96667 307 ALA B O 1
ATOM 3836 N N . ASP B 2 313 ? 112.49195 109.49144 147.57594 1.000 61.91414 308 ASP B N 1
ATOM 3837 C CA . ASP B 2 313 ? 113.79529 109.24245 148.16584 1.000 61.36424 308 ASP B CA 1
ATOM 3838 C C . ASP B 2 313 ? 114.30625 110.53170 148.78901 1.000 61.55364 308 ASP B C 1
ATOM 3839 O O . ASP B 2 313 ? 113.93890 111.63314 148.37568 1.000 65.22090 308 ASP B O 1
ATOM 3844 N N . ASP B 2 314 ? 115.17617 110.38433 149.78600 1.000 65.38187 309 ASP B N 1
ATOM 3845 C CA . ASP B 2 314 ? 115.74634 111.51965 150.49985 1.000 62.47670 309 ASP B CA 1
ATOM 3846 C C . ASP B 2 314 ? 116.83790 112.23117 149.71128 1.000 63.79657 309 ASP B C 1
ATOM 3847 O O . ASP B 2 314 ? 117.53572 113.08549 150.26968 1.000 66.16973 309 ASP B O 1
ATOM 3852 N N . LYS B 2 315 ? 117.00218 111.89891 148.43345 1.000 58.28450 310 LYS B N 1
ATOM 3853 C CA . LYS B 2 315 ? 118.01230 112.51959 147.59121 1.000 56.77065 310 LYS B CA 1
ATOM 3854 C C . LYS B 2 315 ? 117.53399 113.83406 146.99026 1.000 60.10102 310 LYS B C 1
ATOM 3855 O O . LYS B 2 315 ? 118.30591 114.79607 146.91806 1.000 63.91747 310 LYS B O 1
ATOM 3861 N N . SER B 2 316 ? 116.27710 113.89661 146.54904 1.000 55.61821 311 SER B N 1
ATOM 3862 C CA . SER B 2 316 ? 115.77685 115.10205 145.90262 1.000 54.15682 311 SER B CA 1
ATOM 3863 C C . SER B 2 316 ? 114.36833 115.52195 146.29877 1.000 55.38678 311 SER B C 1
ATOM 3864 O O . SER B 2 316 ? 113.99554 116.66139 146.00720 1.000 57.41942 311 SER B O 1
ATOM 3867 N N . GLN B 2 317 ? 113.57209 114.66433 146.93033 1.000 52.98471 312 GLN B N 1
ATOM 3868 C CA . GLN B 2 317 ? 112.14631 114.93578 147.11277 1.000 47.72194 312 GLN B CA 1
ATOM 3869 C C . GLN B 2 317 ? 111.75694 115.97135 148.16766 1.000 54.70523 312 GLN B C 1
ATOM 3870 O O . GLN B 2 317 ? 110.68543 116.57248 148.03024 1.000 58.34602 312 GLN B O 1
ATOM 3876 N N . PRO B 2 318 ? 112.53175 116.22506 149.23547 1.000 55.99996 313 PRO B N 1
ATOM 3877 C CA . PRO B 2 318 ? 112.17136 117.38044 150.06749 1.000 49.18690 313 PRO B CA 1
ATOM 3878 C C . PRO B 2 318 ? 112.35717 118.66126 149.27070 1.000 53.05149 313 PRO B C 1
ATOM 3879 O O . PRO B 2 318 ? 113.40453 119.31205 149.30454 1.000 61.18546 313 PRO B O 1
ATOM 3883 N N . ARG B 2 319 ? 111.32534 118.96755 148.48656 1.000 41.80224 314 ARG B N 1
ATOM 3884 C CA . ARG B 2 319 ? 111.32227 120.01368 147.48031 1.000 42.50303 314 ARG B CA 1
ATOM 3885 C C . ARG B 2 319 ? 110.15259 120.95199 147.73983 1.000 43.04560 314 ARG B C 1
ATOM 3886 O O . ARG B 2 319 ? 109.11051 120.53594 148.25258 1.000 51.18974 314 ARG B O 1
ATOM 3894 N N . LYS B 2 320 ? 110.33599 122.22302 147.38817 1.000 51.15538 315 LYS B N 1
ATOM 3895 C CA . LYS B 2 320 ? 109.30090 123.22483 147.60599 1.000 51.59190 315 LYS B CA 1
ATOM 3896 C C . LYS B 2 320 ? 108.07853 122.92929 146.74845 1.000 49.91863 315 LYS B C 1
ATOM 3897 O O . LYS B 2 320 ? 108.19652 122.67874 145.54623 1.000 51.53210 315 LYS B O 1
ATOM 3903 N N . GLY B 2 321 ? 106.90334 122.96168 147.37200 1.000 46.01932 316 GLY B N 1
ATOM 3904 C CA . GLY B 2 321 ? 105.66280 122.74751 146.65598 1.000 48.62277 316 GLY B CA 1
ATOM 3905 C C . GLY B 2 321 ? 105.38794 121.31939 146.25772 1.000 45.71962 316 GLY B C 1
ATOM 3906 O O . GLY B 2 321 ? 104.57468 121.08638 145.36033 1.000 48.32502 316 GLY B O 1
ATOM 3907 N N . TRP B 2 322 ? 106.03762 120.35352 146.89815 1.000 45.58616 317 TRP B N 1
ATOM 3908 C CA . TRP B 2 322 ? 105.92649 118.94958 146.53680 1.000 42.00039 317 TRP B CA 1
ATOM 3909 C C . TRP B 2 322 ? 105.46874 118.13586 147.73694 1.000 43.85027 317 TRP B C 1
ATOM 3910 O O . TRP B 2 322 ? 105.92807 118.35783 148.86078 1.000 43.20493 317 TRP B O 1
ATOM 3921 N N . ILE B 2 323 ? 104.56365 117.19447 147.49163 1.000 46.31618 318 ILE B N 1
ATOM 3922 C CA . ILE B 2 323 ? 104.16549 116.21635 148.49636 1.000 40.33384 318 ILE B CA 1
ATOM 3923 C C . ILE B 2 323 ? 104.99184 114.95722 148.27632 1.000 46.37802 318 ILE B C 1
ATOM 3924 O O . ILE B 2 323 ? 104.89008 114.31170 147.22826 1.000 43.05894 318 ILE B O 1
ATOM 3929 N N . SER B 2 324 ? 105.80815 114.60590 149.26193 1.000 54.21977 319 SER B N 1
ATOM 3930 C CA . SER B 2 324 ? 106.71115 113.46820 149.16610 1.000 44.42246 319 SER B CA 1
ATOM 3931 C C . SER B 2 324 ? 106.10851 112.28879 149.91693 1.000 49.39053 319 SER B C 1
ATOM 3932 O O . SER B 2 324 ? 105.88499 112.37067 151.12869 1.000 53.34866 319 SER B O 1
ATOM 3935 N N . VAL B 2 325 ? 105.84915 111.19881 149.20219 1.000 48.96876 320 VAL B N 1
ATOM 3936 C CA . VAL B 2 325 ? 105.32167 109.97598 149.79440 1.000 48.49643 320 VAL B CA 1
ATOM 3937 C C . VAL B 2 325 ? 106.42069 108.92696 149.74756 1.000 50.86460 320 VAL B C 1
ATOM 3938 O O . VAL B 2 325 ? 106.79734 108.45266 148.66940 1.000 50.01904 320 VAL B O 1
ATOM 3942 N N . TYR B 2 326 ? 106.92751 108.55910 150.91675 1.000 61.23063 321 TYR B N 1
ATOM 3943 C CA . TYR B 2 326 ? 107.96819 107.55391 151.04943 1.000 60.61532 321 TYR B CA 1
ATOM 3944 C C . TYR B 2 326 ? 107.34476 106.19733 151.35309 1.000 64.58751 321 TYR B C 1
ATOM 3945 O O . TYR B 2 326 ? 106.16690 106.08736 151.69683 1.000 64.46231 321 TYR B O 1
ATOM 3954 N N . GLU B 2 327 ? 108.15744 105.15246 151.22512 1.000 69.67395 322 GLU B N 1
ATOM 3955 C CA . GLU B 2 327 ? 107.72541 103.78660 151.49963 1.000 67.25020 322 GLU B CA 1
ATOM 3956 C C . GLU B 2 327 ? 108.67263 103.16076 152.51450 1.000 71.82693 322 GLU B C 1
ATOM 3957 O O . GLU B 2 327 ? 109.84448 102.91783 152.20475 1.000 72.26744 322 GLU B O 1
ATOM 3963 N N . GLN B 2 328 ? 108.15635 102.91227 153.72179 1.000 81.29929 323 GLN B N 1
ATOM 3964 C CA . GLN B 2 328 ? 108.83393 102.14348 154.76968 1.000 81.05468 323 GLN B CA 1
ATOM 3965 C C . GLN B 2 328 ? 110.18031 102.76280 155.15442 1.000 82.46261 323 GLN B C 1
ATOM 3966 O O . GLN B 2 328 ? 111.24570 102.16940 154.97565 1.000 82.19853 323 GLN B O 1
ATOM 3972 N N . GLU B 2 329 ? 110.11251 103.97666 155.69016 1.000 86.92554 324 GLU B N 1
ATOM 3973 C CA . GLU B 2 329 ? 111.30566 104.65278 156.18505 1.000 88.05020 324 GLU B CA 1
ATOM 3974 C C . GLU B 2 329 ? 111.65947 104.17382 157.58907 1.000 89.84207 324 GLU B C 1
ATOM 3975 O O . GLU B 2 329 ? 110.78325 103.81666 158.37604 1.000 89.09160 324 GLU B O 1
ATOM 3981 N N . THR C 3 156 ? 110.15994 134.28819 85.50215 1.000 64.40877 152 THR C N 1
ATOM 3982 C CA . THR C 3 156 ? 111.43288 134.43686 86.19692 1.000 65.08442 152 THR C CA 1
ATOM 3983 C C . THR C 3 156 ? 112.28142 133.18207 86.04568 1.000 62.98920 152 THR C C 1
ATOM 3984 O O . THR C 3 156 ? 111.76290 132.06623 86.06741 1.000 58.30021 152 THR C O 1
ATOM 3988 N N . LEU C 3 157 ? 113.59452 133.37182 85.89600 1.000 61.67751 153 LEU C N 1
ATOM 3989 C CA . LEU C 3 157 ? 114.48596 132.22879 85.73805 1.000 60.08092 153 LEU C CA 1
ATOM 3990 C C . LEU C 3 157 ? 114.78747 131.55817 87.07271 1.000 62.77697 153 LEU C C 1
ATOM 3991 O O . LEU C 3 157 ? 115.26761 130.41880 87.09689 1.000 59.76529 153 LEU C O 1
ATOM 3996 N N . GLU C 3 158 ? 114.50570 132.23991 88.18562 1.000 73.57707 154 GLU C N 1
ATOM 3997 C CA . GLU C 3 158 ? 114.79982 131.68241 89.50292 1.000 73.23211 154 GLU C CA 1
ATOM 3998 C C . GLU C 3 158 ? 113.88884 130.50309 89.82431 1.000 72.44533 154 GLU C C 1
ATOM 3999 O O . GLU C 3 158 ? 114.33841 129.48297 90.35876 1.000 68.61048 154 GLU C O 1
ATOM 4005 N N . ASP C 3 159 ? 112.59786 130.62789 89.50795 1.000 68.07433 155 ASP C N 1
ATOM 4006 C CA . ASP C 3 159 ? 111.64892 129.56626 89.82959 1.000 71.17326 155 ASP C CA 1
ATOM 4007 C C . ASP C 3 159 ? 111.83568 128.35033 88.93273 1.000 73.69265 155 ASP C C 1
ATOM 4008 O O . ASP C 3 159 ? 111.37256 127.25365 89.26718 1.000 72.67018 155 ASP C O 1
ATOM 4013 N N . ILE C 3 160 ? 112.50369 128.52383 87.79069 1.000 66.73507 156 ILE C N 1
ATOM 4014 C CA . ILE C 3 160 ? 112.67555 127.45426 86.81822 1.000 56.85201 156 ILE C CA 1
ATOM 4015 C C . ILE C 3 160 ? 114.09699 126.91078 86.78865 1.000 56.57340 156 ILE C C 1
ATOM 4016 O O . ILE C 3 160 ? 114.35193 125.90706 86.11029 1.000 64.35887 156 ILE C O 1
ATOM 4021 N N . GLU C 3 161 ? 115.03292 127.54067 87.50225 1.000 59.38066 157 GLU C N 1
ATOM 4022 C CA . GLU C 3 161 ? 116.40722 127.05715 87.58126 1.000 66.43744 157 GLU C CA 1
ATOM 4023 C C . GLU C 3 161 ? 116.72333 126.45195 88.94600 1.000 71.00901 157 GLU C C 1
ATOM 4024 O O . GLU C 3 161 ? 117.89227 126.39623 89.34284 1.000 71.77362 157 GLU C O 1
ATOM 4030 N N . ASN C 3 162 ? 115.70572 126.00536 89.67709 1.000 65.09691 158 ASN C N 1
ATOM 4031 C CA . ASN C 3 162 ? 115.93449 125.37645 90.97024 1.000 66.81556 158 ASN C CA 1
ATOM 4032 C C . ASN C 3 162 ? 116.62662 124.03092 90.79063 1.000 66.17470 158 ASN C C 1
ATOM 4033 O O . ASN C 3 162 ? 116.35651 123.29797 89.83557 1.000 69.44360 158 ASN C O 1
ATOM 4038 N N . GLU C 3 163 ? 117.52957 123.70932 91.71309 1.000 71.30582 159 GLU C N 1
ATOM 4039 C CA . GLU C 3 163 ? 118.28822 122.46765 91.64543 1.000 70.87882 159 GLU C CA 1
ATOM 4040 C C . GLU C 3 163 ? 117.50832 121.26492 92.15941 1.000 72.10796 159 GLU C C 1
ATOM 4041 O O . GLU C 3 163 ? 117.98698 120.13372 92.03019 1.000 71.22152 159 GLU C O 1
ATOM 4047 N N . LYS C 3 164 ? 116.32391 121.47520 92.73278 1.000 63.90627 160 LYS C N 1
ATOM 4048 C CA . LYS C 3 164 ? 115.43804 120.38517 93.11560 1.000 60.86923 160 LYS C CA 1
ATOM 4049 C C . LYS C 3 164 ? 114.50337 119.98654 91.97991 1.000 52.89959 160 LYS C C 1
ATOM 4050 O O . LYS C 3 164 ? 113.61096 119.15522 92.17680 1.000 54.54607 160 LYS C O 1
ATOM 4056 N N . PHE C 3 165 ? 114.69073 120.56927 90.79904 1.000 45.76111 161 PHE C N 1
ATOM 4057 C CA . PHE C 3 165 ? 113.91668 120.24459 89.61087 1.000 45.57621 161 PHE C CA 1
ATOM 4058 C C . PHE C 3 165 ? 114.78509 119.42889 88.66499 1.000 44.49824 161 PHE C C 1
ATOM 4059 O O . PHE C 3 165 ? 115.94181 119.78518 88.41743 1.000 40.97773 161 PHE C O 1
ATOM 4067 N N . THR C 3 166 ? 114.22930 118.33979 88.14109 1.000 48.48914 162 THR C N 1
ATOM 4068 C CA . THR C 3 166 ? 114.93686 117.53468 87.15763 1.000 45.47870 162 THR C CA 1
ATOM 4069 C C . THR C 3 166 ? 115.04198 118.28225 85.83069 1.000 40.97905 162 THR C C 1
ATOM 4070 O O . THR C 3 166 ? 114.37889 119.29745 85.60574 1.000 41.91481 162 THR C O 1
ATOM 4074 N N . ASN C 3 167 ? 115.89549 117.76016 84.94341 1.000 31.18531 163 ASN C N 1
ATOM 4075 C CA . ASN C 3 167 ? 116.12237 118.40533 83.65264 1.000 22.90918 163 ASN C CA 1
ATOM 4076 C C . ASN C 3 167 ? 114.85989 118.43570 82.80140 1.000 23.41060 163 ASN C C 1
ATOM 4077 O O . ASN C 3 167 ? 114.66215 119.37377 82.02118 1.000 19.10268 163 ASN C O 1
ATOM 4082 N N . LEU C 3 168 ? 113.99393 117.42904 82.94169 1.000 39.56309 164 LEU C N 1
ATOM 4083 C CA . LEU C 3 168 ? 112.76663 117.38866 82.15334 1.000 35.96420 164 LEU C CA 1
ATOM 4084 C C . LEU C 3 168 ? 111.79972 118.49028 82.56803 1.000 33.77299 164 LEU C C 1
ATOM 4085 O O . LEU C 3 168 ? 111.27060 119.21263 81.71717 1.000 42.31542 164 LEU C O 1
ATOM 4090 N N . GLU C 3 169 ? 111.54924 118.63444 83.87185 1.000 37.01075 165 GLU C N 1
ATOM 4091 C CA . GLU C 3 169 ? 110.63981 119.68655 84.31245 1.000 41.25151 165 GLU C CA 1
ATOM 4092 C C . GLU C 3 169 ? 111.25943 121.06723 84.14429 1.000 37.50588 165 GLU C C 1
ATOM 4093 O O . GLU C 3 169 ? 110.54014 122.03648 83.87088 1.000 38.20572 165 GLU C O 1
ATOM 4099 N N . ILE C 3 170 ? 112.58562 121.16704 84.26235 1.000 33.84742 166 ILE C N 1
ATOM 4100 C CA . ILE C 3 170 ? 113.27489 122.41516 83.94554 1.000 29.97649 166 ILE C CA 1
ATOM 4101 C C . ILE C 3 170 ? 113.03645 122.79202 82.48810 1.000 19.94233 166 ILE C C 1
ATOM 4102 O O . ILE C 3 170 ? 112.71115 123.94083 82.17256 1.000 30.89911 166 ILE C O 1
ATOM 4107 N N . LEU C 3 171 ? 113.15302 121.81769 81.58236 1.000 26.36524 167 LEU C N 1
ATOM 4108 C CA . LEU C 3 171 ? 112.94727 122.09528 80.16444 1.000 30.56794 167 LEU C CA 1
ATOM 4109 C C . LEU C 3 171 ? 111.48927 122.40056 79.84064 1.000 25.82189 167 LEU C C 1
ATOM 4110 O O . LEU C 3 171 ? 111.21925 123.22165 78.95775 1.000 27.22699 167 LEU C O 1
ATOM 4115 N N . THR C 3 172 ? 110.53946 121.75975 80.52987 1.000 22.55177 168 THR C N 1
ATOM 4116 C CA . THR C 3 172 ? 109.13542 122.12298 80.33822 1.000 24.29361 168 THR C CA 1
ATOM 4117 C C . THR C 3 172 ? 108.87537 123.55148 80.79518 1.000 39.94237 168 THR C C 1
ATOM 4118 O O . THR C 3 172 ? 108.13075 124.29379 80.14357 1.000 47.43367 168 THR C O 1
ATOM 4122 N N . HIS C 3 173 ? 109.47607 123.95059 81.91958 1.000 50.05832 169 HIS C N 1
ATOM 4123 C CA . HIS C 3 173 ? 109.34877 125.32905 82.37979 1.000 31.28118 169 HIS C CA 1
ATOM 4124 C C . HIS C 3 173 ? 109.96808 126.30620 81.38546 1.000 35.19544 169 HIS C C 1
ATOM 4125 O O . HIS C 3 173 ? 109.38615 127.36145 81.09958 1.000 37.83572 169 HIS C O 1
ATOM 4132 N N . LEU C 3 174 ? 111.14269 125.96338 80.84228 1.000 30.43451 170 LEU C N 1
ATOM 4133 C CA . LEU C 3 174 ? 111.76768 126.78441 79.80652 1.000 27.11070 170 LEU C CA 1
ATOM 4134 C C . LEU C 3 174 ? 110.86458 126.93005 78.59031 1.000 31.47743 170 LEU C C 1
ATOM 4135 O O . LEU C 3 174 ? 110.71761 128.02633 78.04426 1.000 33.61147 170 LEU C O 1
ATOM 4140 N N . TYR C 3 175 ? 110.25518 125.83038 78.14641 1.000 41.83378 171 TYR C N 1
ATOM 4141 C CA . TYR C 3 175 ? 109.45162 125.87997 76.92979 1.000 48.74096 171 TYR C CA 1
ATOM 4142 C C . TYR C 3 175 ? 108.14360 126.63011 77.15132 1.000 47.62414 171 TYR C C 1
ATOM 4143 O O . TYR C 3 175 ? 107.67722 127.34698 76.25812 1.000 50.56307 171 TYR C O 1
ATOM 4152 N N . ASN C 3 176 ? 107.53939 126.48759 78.33397 1.000 42.47904 172 ASN C N 1
ATOM 4153 C CA . ASN C 3 176 ? 106.34468 127.26734 78.64405 1.000 52.59662 172 ASN C CA 1
ATOM 4154 C C . ASN C 3 176 ? 106.66104 128.75737 78.72395 1.000 54.98543 172 ASN C C 1
ATOM 4155 O O . ASN C 3 176 ? 105.90650 129.58713 78.19563 1.000 53.48259 172 ASN C O 1
ATOM 4160 N N . LEU C 3 177 ? 107.78068 129.11456 79.36533 1.000 55.29000 173 LEU C N 1
ATOM 4161 C CA . LEU C 3 177 ? 108.19196 130.51410 79.41656 1.000 47.36935 173 LEU C CA 1
ATOM 4162 C C . LEU C 3 177 ? 108.49315 131.04316 78.01934 1.000 52.06472 173 LEU C C 1
ATOM 4163 O O . LEU C 3 177 ? 108.15847 132.18966 77.69928 1.000 61.78575 173 LEU C O 1
ATOM 4168 N N . LYS C 3 178 ? 109.11821 130.21487 77.17688 1.000 48.24273 174 LYS C N 1
ATOM 4169 C CA . LYS C 3 178 ? 109.39378 130.59660 75.79680 1.000 55.42578 174 LYS C CA 1
ATOM 4170 C C . LYS C 3 178 ? 108.10813 130.84861 75.02434 1.000 55.36658 174 LYS C C 1
ATOM 4171 O O . LYS C 3 178 ? 108.01639 131.81829 74.26669 1.000 55.76388 174 LYS C O 1
ATOM 4177 N N . ALA C 3 179 ? 107.10523 129.98501 75.20321 1.000 57.71835 175 ALA C N 1
ATOM 4178 C CA . ALA C 3 179 ? 105.82808 130.18215 74.52467 1.000 60.85650 175 ALA C CA 1
ATOM 4179 C C . ALA C 3 179 ? 105.15135 131.46920 74.98025 1.000 67.23871 175 ALA C C 1
ATOM 4180 O O . ALA C 3 179 ? 104.63207 132.23230 74.15443 1.000 69.31212 175 ALA C O 1
ATOM 4182 N N . GLU C 3 180 ? 105.16727 131.73844 76.29010 1.000 71.32372 176 GLU C N 1
ATOM 4183 C CA . GLU C 3 180 ? 104.53728 132.95611 76.79688 1.000 70.80328 176 GLU C CA 1
ATOM 4184 C C . GLU C 3 180 ? 105.24821 134.21099 76.29723 1.000 66.22608 176 GLU C C 1
ATOM 4185 O O . GLU C 3 180 ? 104.59664 135.17895 75.88560 1.000 69.84035 176 GLU C O 1
ATOM 4191 N N . ILE C 3 181 ? 106.58291 134.21370 76.30193 1.000 62.85702 177 ILE C N 1
ATOM 4192 C CA . ILE C 3 181 ? 107.28897 135.40253 75.83458 1.000 62.12920 177 ILE C CA 1
ATOM 4193 C C . ILE C 3 181 ? 107.25775 135.53829 74.31534 1.000 64.52449 177 ILE C C 1
ATOM 4194 O O . ILE C 3 181 ? 107.33770 136.66068 73.80832 1.000 69.49995 177 ILE C O 1
ATOM 4199 N N . VAL C 3 182 ? 107.10226 134.44165 73.56887 1.000 65.76598 178 VAL C N 1
ATOM 4200 C CA . VAL C 3 182 ? 106.87303 134.55325 72.13083 1.000 69.16408 178 VAL C CA 1
ATOM 4201 C C . VAL C 3 182 ? 105.49229 135.14102 71.86061 1.000 74.96341 178 VAL C C 1
ATOM 4202 O O . VAL C 3 182 ? 105.31548 135.95560 70.94380 1.000 73.74545 178 VAL C O 1
ATOM 4206 N N . ARG C 3 183 ? 104.49858 134.76153 72.67117 1.000 79.43564 179 ARG C N 1
ATOM 4207 C CA . ARG C 3 183 ? 103.18188 135.38600 72.57138 1.000 80.86679 179 ARG C CA 1
ATOM 4208 C C . ARG C 3 183 ? 103.25419 136.87765 72.87975 1.000 83.22138 179 ARG C C 1
ATOM 4209 O O . ARG C 3 183 ? 102.60599 137.69171 72.21067 1.000 78.26023 179 ARG C O 1
ATOM 4217 N N . ARG C 3 184 ? 104.04023 137.25138 73.89243 1.000 81.37526 180 ARG C N 1
ATOM 4218 C CA . ARG C 3 184 ? 104.23199 138.66586 74.20691 1.000 76.31173 180 ARG C CA 1
ATOM 4219 C C . ARG C 3 184 ? 104.95537 139.39883 73.07967 1.000 79.22389 180 ARG C C 1
ATOM 4220 O O . ARG C 3 184 ? 104.65457 140.56535 72.80000 1.000 81.39817 180 ARG C O 1
ATOM 4228 N N . LEU C 3 185 ? 105.92480 138.73807 72.43836 1.000 83.47923 181 LEU C N 1
ATOM 4229 C CA . LEU C 3 185 ? 106.60665 139.32753 71.28863 1.000 86.55748 181 LEU C CA 1
ATOM 4230 C C . LEU C 3 185 ? 105.63934 139.56601 70.13758 1.000 87.00160 181 LEU C C 1
ATOM 4231 O O . LEU C 3 185 ? 105.68177 140.61574 69.48512 1.000 86.47227 181 LEU C O 1
ATOM 4236 N N . ALA C 3 186 ? 104.76471 138.59488 69.86992 1.000 89.47534 182 ALA C N 1
ATOM 4237 C CA . ALA C 3 186 ? 103.74005 138.76673 68.84819 1.000 89.39818 182 ALA C CA 1
ATOM 4238 C C . ALA C 3 186 ? 102.71296 139.82045 69.23800 1.000 91.99065 182 ALA C C 1
ATOM 4239 O O . ALA C 3 186 ? 102.08211 140.41064 68.35459 1.000 95.01413 182 ALA C O 1
ATOM 4241 N N . GLU C 3 187 ? 102.53247 140.06635 70.53179 1.000 89.98243 183 GLU C N 1
ATOM 4242 C CA . GLU C 3 187 ? 101.63147 141.11300 70.99736 1.000 90.63616 183 GLU C CA 1
ATOM 4243 C C . GLU C 3 187 ? 102.23614 142.49603 70.77458 1.000 84.70690 183 GLU C C 1
ATOM 4244 O O . GLU C 3 187 ? 102.14766 143.05489 69.68150 1.000 81.93811 183 GLU C O 1
ATOM 4250 N N . PRO D 4 15 ? 121.30592 77.73781 103.52331 1.000 66.73886 11 PRO D N 1
ATOM 4251 C CA . PRO D 4 15 ? 121.04516 79.15420 103.25053 1.000 67.26753 11 PRO D CA 1
ATOM 4252 C C . PRO D 4 15 ? 120.68626 79.40361 101.79138 1.000 65.92477 11 PRO D C 1
ATOM 4253 O O . PRO D 4 15 ? 121.12566 78.65832 100.91578 1.000 64.62677 11 PRO D O 1
ATOM 4257 N N . LEU D 4 16 ? 119.89744 80.44095 101.53550 1.000 49.16935 12 LEU D N 1
ATOM 4258 C CA . LEU D 4 16 ? 119.48196 80.78111 100.18475 1.000 47.58782 12 LEU D CA 1
ATOM 4259 C C . LEU D 4 16 ? 120.27827 81.97279 99.66929 1.000 48.11268 12 LEU D C 1
ATOM 4260 O O . LEU D 4 16 ? 120.69360 82.84671 100.43499 1.000 48.74888 12 LEU D O 1
ATOM 4265 N N . ASP D 4 17 ? 120.51161 81.98434 98.36014 1.000 46.93812 13 ASP D N 1
ATOM 4266 C CA . ASP D 4 17 ? 121.12286 83.13752 97.71914 1.000 45.36983 13 ASP D CA 1
ATOM 4267 C C . ASP D 4 17 ? 120.05772 84.20125 97.48788 1.000 43.71992 13 ASP D C 1
ATOM 4268 O O . ASP D 4 17 ? 118.97567 83.91128 96.96779 1.000 36.73495 13 ASP D O 1
ATOM 4273 N N . PHE D 4 18 ? 120.35453 85.42969 97.90079 1.000 40.24252 14 PHE D N 1
ATOM 4274 C CA . PHE D 4 18 ? 119.35606 86.48578 97.86678 1.000 38.76036 14 PHE D CA 1
ATOM 4275 C C . PHE D 4 18 ? 119.21662 87.13851 96.50062 1.000 42.76890 14 PHE D C 1
ATOM 4276 O O . PHE D 4 18 ? 118.21949 87.82616 96.26426 1.000 42.04523 14 PHE D O 1
ATOM 4284 N N . THR D 4 19 ? 120.17831 86.93578 95.59743 1.000 39.00320 15 THR D N 1
ATOM 4285 C CA . THR D 4 19 ? 120.05287 87.48155 94.24974 1.000 25.75736 15 THR D CA 1
ATOM 4286 C C . THR D 4 19 ? 118.92782 86.79777 93.48264 1.000 27.95935 15 THR D C 1
ATOM 4287 O O . THR D 4 19 ? 118.04389 87.46476 92.93228 1.000 39.41647 15 THR D O 1
ATOM 4291 N N . GLN D 4 20 ? 118.92952 85.46250 93.45794 1.000 29.12550 16 GLN D N 1
ATOM 4292 C CA . GLN D 4 20 ? 117.86806 84.73439 92.76935 1.000 27.14438 16 GLN D CA 1
ATOM 4293 C C . GLN D 4 20 ? 116.53847 84.88148 93.49410 1.000 36.84316 16 GLN D C 1
ATOM 4294 O O . GLN D 4 20 ? 115.48093 84.94444 92.85568 1.000 43.70051 16 GLN D O 1
ATOM 4300 N N . TYR D 4 21 ? 116.57668 84.93548 94.82702 1.000 33.07369 17 TYR D N 1
ATOM 4301 C CA . TYR D 4 21 ? 115.36538 85.16032 95.60747 1.000 29.95929 17 TYR D CA 1
ATOM 4302 C C . TYR D 4 21 ? 114.74210 86.50717 95.26572 1.000 27.10157 17 TYR D C 1
ATOM 4303 O O . TYR D 4 21 ? 113.53372 86.60152 95.02655 1.000 20.66792 17 TYR D O 1
ATOM 4312 N N . ALA D 4 22 ? 115.56512 87.55741 95.21084 1.000 31.34925 18 ALA D N 1
ATOM 4313 C CA . ALA D 4 22 ? 115.07719 88.88345 94.85301 1.000 27.98840 18 ALA D CA 1
ATOM 4314 C C . ALA D 4 22 ? 114.57521 88.92053 93.41768 1.000 28.42490 18 ALA D C 1
ATOM 4315 O O . ALA D 4 22 ? 113.56288 89.56634 93.13022 1.000 27.05722 18 ALA D O 1
ATOM 4317 N N . LYS D 4 23 ? 115.26662 88.22795 92.50767 1.000 35.20150 19 LYS D N 1
ATOM 4318 C CA . LYS D 4 23 ? 114.81807 88.15975 91.12100 1.000 23.20077 19 LYS D CA 1
ATOM 4319 C C . LYS D 4 23 ? 113.44656 87.50853 91.01156 1.000 29.56721 19 LYS D C 1
ATOM 4320 O O . LYS D 4 23 ? 112.57332 88.00889 90.29839 1.000 34.02678 19 LYS D O 1
ATOM 4326 N N . ASN D 4 24 ? 113.22959 86.40599 91.73224 1.000 29.18224 20 ASN D N 1
ATOM 4327 C CA . ASN D 4 24 ? 111.94454 85.71378 91.66651 1.000 18.12646 20 ASN D CA 1
ATOM 4328 C C . ASN D 4 24 ? 110.83250 86.52540 92.32298 1.000 24.56337 20 ASN D C 1
ATOM 4329 O O . ASN D 4 24 ? 109.70709 86.58693 91.80325 1.000 36.31874 20 ASN D O 1
ATOM 4334 N N . MET D 4 25 ? 111.12671 87.14797 93.46939 1.000 32.85990 21 MET D N 1
ATOM 4335 C CA . MET D 4 25 ? 110.12631 87.96227 94.15191 1.000 26.00942 21 MET D CA 1
ATOM 4336 C C . MET D 4 25 ? 109.75148 89.18536 93.32613 1.000 14.83758 21 MET D C 1
ATOM 4337 O O . MET D 4 25 ? 108.58136 89.57757 93.28579 1.000 23.44127 21 MET D O 1
ATOM 4342 N N . ARG D 4 26 ? 110.72722 89.79771 92.65210 1.000 30.12412 22 ARG D N 1
ATOM 4343 C CA . ARG D 4 26 ? 110.41566 90.88202 91.73133 1.000 23.34745 22 ARG D CA 1
ATOM 4344 C C . ARG D 4 26 ? 109.66425 90.37653 90.50851 1.000 19.12619 22 ARG D C 1
ATOM 4345 O O . ARG D 4 26 ? 108.80913 91.08916 89.97298 1.000 31.92405 22 ARG D O 1
ATOM 4353 N N . LYS D 4 27 ? 109.97030 89.15753 90.05672 1.000 22.22364 23 LYS D N 1
ATOM 4354 C CA . LYS D 4 27 ? 109.30213 88.59602 88.88977 1.000 27.02906 23 LYS D CA 1
ATOM 4355 C C . LYS D 4 27 ? 107.81370 88.40830 89.13743 1.000 42.31272 23 LYS D C 1
ATOM 4356 O O . LYS D 4 27 ? 106.98791 88.74681 88.28165 1.000 43.74442 23 LYS D O 1
ATOM 4362 N N . ASP D 4 28 ? 107.44626 87.87398 90.30068 1.000 39.07909 24 ASP D N 1
ATOM 4363 C CA . ASP D 4 28 ? 106.03215 87.61869 90.55032 1.000 26.14374 24 ASP D CA 1
ATOM 4364 C C . ASP D 4 28 ? 105.33424 88.71007 91.35758 1.000 35.32104 24 ASP D C 1
ATOM 4365 O O . ASP D 4 28 ? 104.10814 88.65862 91.49503 1.000 41.73415 24 ASP D O 1
ATOM 4370 N N . LEU D 4 29 ? 106.06380 89.69456 91.88043 1.000 34.89915 25 LEU D N 1
ATOM 4371 C CA . LEU D 4 29 ? 105.46792 90.72368 92.72436 1.000 26.49707 25 LEU D CA 1
ATOM 4372 C C . LEU D 4 29 ? 105.66607 92.13317 92.19088 1.000 27.77668 25 LEU D C 1
ATOM 4373 O O . LEU D 4 29 ? 104.70627 92.91242 92.15024 1.000 33.69579 25 LEU D O 1
ATOM 4378 N N . SER D 4 30 ? 106.88546 92.49149 91.79473 1.000 37.32689 26 SER D N 1
ATOM 4379 C CA . SER D 4 30 ? 107.16797 93.84947 91.35509 1.000 21.94120 26 SER D CA 1
ATOM 4380 C C . SER D 4 30 ? 106.53205 94.12728 89.99682 1.000 27.95973 26 SER D C 1
ATOM 4381 O O . SER D 4 30 ? 106.21276 93.21637 89.22806 1.000 40.59302 26 SER D O 1
ATOM 4384 N N . ASN D 4 31 ? 106.34821 95.41349 89.70973 1.000 33.42650 27 ASN D N 1
ATOM 4385 C CA . ASN D 4 31 ? 105.74112 95.83255 88.45758 1.000 41.12742 27 ASN D CA 1
ATOM 4386 C C . ASN D 4 31 ? 106.70217 95.59741 87.29385 1.000 36.65169 27 ASN D C 1
ATOM 4387 O O . ASN D 4 31 ? 107.90111 95.36692 87.47349 1.000 38.89923 27 ASN D O 1
ATOM 4392 N N . GLN D 4 32 ? 106.15298 95.65417 86.07795 1.000 33.15979 28 GLN D N 1
ATOM 4393 C CA . GLN D 4 32 ? 106.96762 95.47537 84.88191 1.000 32.95215 28 GLN D CA 1
ATOM 4394 C C . GLN D 4 32 ? 107.95035 96.61991 84.67600 1.000 47.49270 28 GLN D C 1
ATOM 4395 O O . GLN D 4 32 ? 108.94228 96.44812 83.96002 1.000 51.37361 28 GLN D O 1
ATOM 4401 N N . ASP D 4 33 ? 107.69933 97.77938 85.28453 1.000 36.27065 29 ASP D N 1
ATOM 4402 C CA . ASP D 4 33 ? 108.64514 98.88249 85.20482 1.000 22.56042 29 ASP D CA 1
ATOM 4403 C C . ASP D 4 33 ? 109.73341 98.76931 86.26083 1.000 24.00918 29 ASP D C 1
ATOM 4404 O O . ASP D 4 33 ? 110.85206 99.24057 86.04107 1.000 42.88634 29 ASP D O 1
ATOM 4409 N N . ILE D 4 34 ? 109.42465 98.15847 87.40558 1.000 18.18209 30 ILE D N 1
ATOM 4410 C CA . ILE D 4 34 ? 110.40555 98.02861 88.47851 1.000 24.56157 30 ILE D CA 1
ATOM 4411 C C . ILE D 4 34 ? 111.48603 97.01683 88.11171 1.000 22.56364 30 ILE D C 1
ATOM 4412 O O . ILE D 4 34 ? 112.67988 97.26184 88.32021 1.000 24.75682 30 ILE D O 1
ATOM 4417 N N . CYS D 4 35 ? 111.09423 95.87400 87.55621 1.000 22.16436 31 CYS D N 1
ATOM 4418 C CA . CYS D 4 35 ? 112.02186 94.79817 87.24478 1.000 29.39588 31 CYS D CA 1
ATOM 4419 C C . CYS D 4 35 ? 111.98735 94.48541 85.75513 1.000 29.82779 31 CYS D C 1
ATOM 4420 O O . CYS D 4 35 ? 111.02332 94.80002 85.05340 1.000 28.11944 31 CYS D O 1
ATOM 4423 N N . LEU D 4 36 ? 113.05587 93.85224 85.28025 1.000 28.89003 32 LEU D N 1
ATOM 4424 C CA . LEU D 4 36 ? 113.17737 93.48475 83.87863 1.000 21.04929 32 LEU D CA 1
ATOM 4425 C C . LEU D 4 36 ? 112.55850 92.10614 83.64915 1.000 31.58792 32 LEU D C 1
ATOM 4426 O O . LEU D 4 36 ? 111.89503 91.54378 84.52362 1.000 35.51620 32 LEU D O 1
ATOM 4431 N N . GLU D 4 37 ? 112.77018 91.54588 82.45577 1.000 37.80108 33 GLU D N 1
ATOM 4432 C CA . GLU D 4 37 ? 112.14121 90.27865 82.10143 1.000 37.17762 33 GLU D CA 1
ATOM 4433 C C . GLU D 4 37 ? 112.78629 89.08775 82.79792 1.000 39.46994 33 GLU D C 1
ATOM 4434 O O . GLU D 4 37 ? 112.14911 88.03616 82.91356 1.000 41.95589 33 GLU D O 1
ATOM 4440 N N . ASP D 4 38 ? 114.02306 89.22512 83.26554 1.000 45.51104 34 ASP D N 1
ATOM 4441 C CA . ASP D 4 38 ? 114.70871 88.15554 83.97497 1.000 39.16314 34 ASP D CA 1
ATOM 4442 C C . ASP D 4 38 ? 114.65082 88.32367 85.48485 1.000 41.18657 34 ASP D C 1
ATOM 4443 O O . ASP D 4 38 ? 115.32686 87.58141 86.20368 1.000 46.87155 34 ASP D O 1
ATOM 4448 N N . GLY D 4 39 ? 113.86820 89.27962 85.97910 1.000 28.02071 35 GLY D N 1
ATOM 4449 C CA . GLY D 4 39 ? 113.82152 89.58556 87.38748 1.000 16.26473 35 GLY D CA 1
ATOM 4450 C C . GLY D 4 39 ? 114.84133 90.60094 87.84226 1.000 21.10460 35 GLY D C 1
ATOM 4451 O O . GLY D 4 39 ? 114.78352 91.03608 88.99844 1.000 36.79566 35 GLY D O 1
ATOM 4452 N N . ALA D 4 40 ? 115.77019 90.98984 86.97396 1.000 18.84960 36 ALA D N 1
ATOM 4453 C CA . ALA D 4 40 ? 116.76303 91.99078 87.32529 1.000 22.81518 36 ALA D CA 1
ATOM 4454 C C . ALA D 4 40 ? 116.10392 93.35039 87.50496 1.000 23.39110 36 ALA D C 1
ATOM 4455 O O . ALA D 4 40 ? 115.09828 93.66732 86.86566 1.000 34.14864 36 ALA D O 1
ATOM 4457 N N . LEU D 4 41 ? 116.67619 94.15224 88.39695 1.000 11.62021 37 LEU D N 1
ATOM 4458 C CA . LEU D 4 41 ? 116.11302 95.46087 88.69141 1.000 20.62242 37 LEU D CA 1
ATOM 4459 C C . LEU D 4 41 ? 116.27833 96.39234 87.49886 1.000 30.70069 37 LEU D C 1
ATOM 4460 O O . LEU D 4 41 ? 117.36269 96.48846 86.91698 1.000 37.94407 37 LEU D O 1
ATOM 4465 N N . ASN D 4 42 ? 115.19737 97.07434 87.13210 1.000 17.42186 38 ASN D N 1
ATOM 4466 C CA . ASN D 4 42 ? 115.23919 98.07014 86.06639 1.000 0.39451 38 ASN D CA 1
ATOM 4467 C C . ASN D 4 42 ? 115.68000 99.38549 86.68963 1.000 21.95918 38 ASN D C 1
ATOM 4468 O O . ASN D 4 42 ? 114.89983 100.06405 87.35973 1.000 28.38849 38 ASN D O 1
ATOM 4473 N N . HIS D 4 43 ? 116.94801 99.74196 86.48030 1.000 27.36525 39 HIS D N 1
ATOM 4474 C CA . HIS D 4 43 ? 117.50473 100.91566 87.14126 1.000 5.64069 39 HIS D CA 1
ATOM 4475 C C . HIS D 4 43 ? 117.02136 102.20944 86.50429 1.000 9.27120 39 HIS D C 1
ATOM 4476 O O . HIS D 4 43 ? 117.05960 103.26459 87.14705 1.000 26.72225 39 HIS D O 1
ATOM 4483 N N . SER D 4 44 ? 116.56172 102.14910 85.25328 1.000 8.76109 40 SER D N 1
ATOM 4484 C CA . SER D 4 44 ? 116.03635 103.34036 84.59562 1.000 14.46913 40 SER D CA 1
ATOM 4485 C C . SER D 4 44 ? 114.77731 103.84362 85.28955 1.000 18.44642 40 SER D C 1
ATOM 4486 O O . SER D 4 44 ? 114.48952 105.04568 85.27472 1.000 33.75501 40 SER D O 1
ATOM 4489 N N . TYR D 4 45 ? 114.01227 102.93348 85.89768 1.000 32.19512 41 TYR D N 1
ATOM 4490 C CA . TYR D 4 45 ? 112.82095 103.32522 86.64182 1.000 25.50409 41 TYR D CA 1
ATOM 4491 C C . TYR D 4 45 ? 113.16764 104.16734 87.85913 1.000 18.54121 41 TYR D C 1
ATOM 4492 O O . TYR D 4 45 ? 112.46675 105.13828 88.16404 1.000 24.76272 41 TYR D O 1
ATOM 4501 N N . PHE D 4 46 ? 114.23883 103.81769 88.56050 1.000 21.20417 42 PHE D N 1
ATOM 4502 C CA . PHE D 4 46 ? 114.64388 104.51530 89.76833 1.000 29.51366 42 PHE D CA 1
ATOM 4503 C C . PHE D 4 46 ? 115.64977 105.62160 89.49321 1.000 35.84503 42 PHE D C 1
ATOM 4504 O O . PHE D 4 46 ? 116.06683 106.31414 90.42643 1.000 35.87725 42 PHE D O 1
ATOM 4512 N N . LEU D 4 47 ? 116.05498 105.79711 88.23723 1.000 38.79596 43 LEU D N 1
ATOM 4513 C CA . LEU D 4 47 ? 116.85670 106.94673 87.84864 1.000 23.08433 43 LEU D CA 1
ATOM 4514 C C . LEU D 4 47 ? 116.01406 108.13079 87.39730 1.000 25.09882 43 LEU D C 1
ATOM 4515 O O . LEU D 4 47 ? 116.57460 109.18504 87.08320 1.000 45.66575 43 LEU D O 1
ATOM 4520 N N . THR D 4 48 ? 114.69385 107.98553 87.35648 1.000 20.62168 44 THR D N 1
ATOM 4521 C CA . THR D 4 48 ? 113.78741 109.07997 87.05410 1.000 24.92000 44 THR D CA 1
ATOM 4522 C C . THR D 4 48 ? 112.79896 109.24305 88.20025 1.000 30.43658 44 THR D C 1
ATOM 4523 O O . THR D 4 48 ? 112.57898 108.32269 88.99093 1.000 39.19884 44 THR D O 1
ATOM 4527 N N . LYS D 4 49 ? 112.21417 110.43392 88.29320 1.000 33.74157 45 LYS D N 1
ATOM 4528 C CA . LYS D 4 49 ? 111.19851 110.68663 89.30415 1.000 30.31824 45 LYS D CA 1
ATOM 4529 C C . LYS D 4 49 ? 109.94662 109.86904 89.01398 1.000 33.74924 45 LYS D C 1
ATOM 4530 O O . LYS D 4 49 ? 109.63768 109.55522 87.86185 1.000 41.04252 45 LYS D O 1
ATOM 4536 N N . LYS D 4 50 ? 109.23052 109.51355 90.07813 1.000 27.97401 46 LYS D N 1
ATOM 4537 C CA . LYS D 4 50 ? 108.03199 108.70045 89.93205 1.000 25.11756 46 LYS D CA 1
ATOM 4538 C C . LYS D 4 50 ? 106.94351 109.47619 89.20386 1.000 27.63302 46 LYS D C 1
ATOM 4539 O O . LYS D 4 50 ? 106.68078 110.64392 89.50249 1.000 33.82244 46 LYS D O 1
ATOM 4545 N N . GLY D 4 51 ? 106.30779 108.81401 88.24258 1.000 27.97895 47 GLY D N 1
ATOM 4546 C CA . GLY D 4 51 ? 105.31049 109.42287 87.39851 1.000 34.50376 47 GLY D CA 1
ATOM 4547 C C . GLY D 4 51 ? 105.79498 109.77223 86.00790 1.000 31.41888 47 GLY D C 1
ATOM 4548 O O . GLY D 4 51 ? 104.96828 110.02539 85.12517 1.000 36.74261 47 GLY D O 1
ATOM 4549 N N . GLN D 4 52 ? 107.10930 109.78785 85.78820 1.000 31.26112 48 GLN D N 1
ATOM 4550 C CA . GLN D 4 52 ? 107.68763 110.08090 84.47450 1.000 37.32130 48 GLN D CA 1
ATOM 4551 C C . GLN D 4 52 ? 108.89065 109.15907 84.28345 1.000 39.80192 48 GLN D C 1
ATOM 4552 O O . GLN D 4 52 ? 110.00802 109.48798 84.68704 1.000 45.25622 48 GLN D O 1
ATOM 4558 N N . TYR D 4 53 ? 108.65550 108.00688 83.65989 1.000 29.88140 49 TYR D N 1
ATOM 4559 C CA . TYR D 4 53 ? 109.70888 107.03285 83.41075 1.000 35.62840 49 TYR D CA 1
ATOM 4560 C C . TYR D 4 53 ? 110.03006 106.84374 81.93499 1.000 38.55074 49 TYR D C 1
ATOM 4561 O O . TYR D 4 53 ? 111.18881 106.57084 81.61065 1.000 51.17866 49 TYR D O 1
ATOM 4570 N N . TRP D 4 54 ? 109.06403 107.05126 81.03690 1.000 31.48506 50 TRP D N 1
ATOM 4571 C CA . TRP D 4 54 ? 109.20144 106.76008 79.60728 1.000 36.55252 50 TRP D CA 1
ATOM 4572 C C . TRP D 4 54 ? 109.49688 105.27379 79.38044 1.000 41.48931 50 TRP D C 1
ATOM 4573 O O . TRP D 4 54 ? 110.61021 104.86255 79.04848 1.000 37.83666 50 TRP D O 1
ATOM 4584 N N . THR D 4 55 ? 108.45627 104.47644 79.62932 1.000 35.74694 51 THR D N 1
ATOM 4585 C CA . THR D 4 55 ? 108.49265 103.04066 79.40225 1.000 37.26141 51 THR D CA 1
ATOM 4586 C C . THR D 4 55 ? 108.82993 102.71154 77.94507 1.000 45.56435 51 THR D C 1
ATOM 4587 O O . THR D 4 55 ? 108.68470 103.55304 77.05192 1.000 45.21817 51 THR D O 1
ATOM 4591 N N . PRO D 4 56 ? 109.30535 101.48801 77.68350 1.000 53.88964 52 PRO D N 1
ATOM 4592 C CA . PRO D 4 56 ? 109.41635 101.03831 76.28591 1.000 49.29669 52 PRO D CA 1
ATOM 4593 C C . PRO D 4 56 ? 108.09162 101.05529 75.54580 1.000 51.18958 52 PRO D C 1
ATOM 4594 O O . PRO D 4 56 ? 108.07686 101.25156 74.32445 1.000 53.95783 52 PRO D O 1
ATOM 4598 N N . LEU D 4 57 ? 106.97407 100.87021 76.25259 1.000 52.95530 53 LEU D N 1
ATOM 4599 C CA . LEU D 4 57 ? 105.66811 101.07955 75.63725 1.000 52.94501 53 LEU D CA 1
ATOM 4600 C C . LEU D 4 57 ? 105.47578 102.53910 75.24257 1.000 51.40434 53 LEU D C 1
ATOM 4601 O O . LEU D 4 57 ? 104.88761 102.83097 74.19652 1.000 53.85682 53 LEU D O 1
ATOM 4606 N N . ASN D 4 58 ? 105.96738 103.47108 76.06785 1.000 52.84676 54 ASN D N 1
ATOM 4607 C CA . ASN D 4 58 ? 105.92051 104.88672 75.70610 1.000 45.02493 54 ASN D CA 1
ATOM 4608 C C . ASN D 4 58 ? 106.76372 105.16845 74.46959 1.000 44.91410 54 ASN D C 1
ATOM 4609 O O . ASN D 4 58 ? 106.35481 105.93790 73.59247 1.000 47.69845 54 ASN D O 1
ATOM 4614 N N . GLN D 4 59 ? 107.94835 104.55830 74.38744 1.000 46.52427 55 GLN D N 1
ATOM 4615 C CA . GLN D 4 59 ? 108.79421 104.73307 73.20852 1.000 49.46942 55 GLN D CA 1
ATOM 4616 C C . GLN D 4 59 ? 108.13194 104.16757 71.95611 1.000 57.09813 55 GLN D C 1
ATOM 4617 O O . GLN D 4 59 ? 108.17585 104.78754 70.88428 1.000 61.12957 55 GLN D O 1
ATOM 4623 N N . LYS D 4 60 ? 107.50897 102.99205 72.07561 1.000 64.84476 56 LYS D N 1
ATOM 4624 C CA . LYS D 4 60 ? 106.80167 102.39826 70.94565 1.000 67.78832 56 LYS D CA 1
ATOM 4625 C C . LYS D 4 60 ? 105.61050 103.25439 70.52837 1.000 70.86288 56 LYS D C 1
ATOM 4626 O O . LYS D 4 60 ? 105.34269 103.40981 69.33208 1.000 69.16201 56 LYS D O 1
ATOM 4632 N N . ALA D 4 61 ? 104.88915 103.82256 71.49949 1.000 68.72994 57 ALA D N 1
ATOM 4633 C CA . ALA D 4 61 ? 103.76775 104.70199 71.18244 1.000 65.83002 57 ALA D CA 1
ATOM 4634 C C . ALA D 4 61 ? 104.23740 105.97299 70.48707 1.000 66.29791 57 ALA D C 1
ATOM 4635 O O . ALA D 4 61 ? 103.58053 106.45492 69.55779 1.000 71.42642 57 ALA D O 1
ATOM 4637 N N . LEU D 4 62 ? 105.37055 106.52994 70.92366 1.000 56.65078 58 LEU D N 1
ATOM 4638 C CA . LEU D 4 62 ? 105.93218 107.69740 70.25005 1.000 59.06687 58 LEU D CA 1
ATOM 4639 C C . LEU D 4 62 ? 106.33578 107.37017 68.81871 1.000 63.28370 58 LEU D C 1
ATOM 4640 O O . LEU D 4 62 ? 106.10032 108.16624 67.90111 1.000 66.34589 58 LEU D O 1
ATOM 4645 N N . GLN D 4 63 ? 106.95284 106.20462 68.61075 1.000 75.08254 59 GLN D N 1
ATOM 4646 C CA . GLN D 4 63 ? 107.33402 105.80202 67.26010 1.000 75.36956 59 GLN D CA 1
ATOM 4647 C C . GLN D 4 63 ? 106.10821 105.58024 66.37991 1.000 76.47363 59 GLN D C 1
ATOM 4648 O O . GLN D 4 63 ? 106.11255 105.94355 65.19750 1.000 76.97890 59 GLN D O 1
ATOM 4654 N N . ARG D 4 64 ? 105.04506 105.00028 66.94389 1.000 76.22981 60 ARG D N 1
ATOM 4655 C CA . ARG D 4 64 ? 103.79489 104.85200 66.20401 1.000 78.69270 60 ARG D CA 1
ATOM 4656 C C . ARG D 4 64 ? 103.19158 106.20793 65.86271 1.000 80.11775 60 ARG D C 1
ATOM 4657 O O . ARG D 4 64 ? 102.61343 106.38356 64.78503 1.000 80.62592 60 ARG D O 1
ATOM 4665 N N . GLY D 4 65 ? 103.29972 107.17251 66.77812 1.000 83.51067 61 GLY D N 1
ATOM 4666 C CA . GLY D 4 65 ? 102.78791 108.50451 66.50159 1.000 84.26780 61 GLY D CA 1
ATOM 4667 C C . GLY D 4 65 ? 103.55620 109.21264 65.40285 1.000 84.79237 61 GLY D C 1
ATOM 4668 O O . GLY D 4 65 ? 102.96628 109.90372 64.56950 1.000 87.11710 61 GLY D O 1
ATOM 4669 N N . ILE D 4 66 ? 104.88179 109.05823 65.39068 1.000 81.91468 62 ILE D N 1
ATOM 4670 C CA . ILE D 4 66 ? 105.68412 109.64821 64.32099 1.000 83.62577 62 ILE D CA 1
ATOM 4671 C C . ILE D 4 66 ? 105.43049 108.92916 62.99700 1.000 87.40877 62 ILE D C 1
ATOM 4672 O O . ILE D 4 66 ? 105.50264 109.54079 61.92305 1.000 86.39680 62 ILE D O 1
ATOM 4677 N N . GLU D 4 67 ? 105.12397 107.63137 63.04169 1.000 95.14310 63 GLU D N 1
ATOM 4678 C CA . GLU D 4 67 ? 104.77387 106.91602 61.81814 1.000 94.63499 63 GLU D CA 1
ATOM 4679 C C . GLU D 4 67 ? 103.42083 107.36928 61.27795 1.000 94.60895 63 GLU D C 1
ATOM 4680 O O . GLU D 4 67 ? 103.25743 107.56263 60.06771 1.000 95.67546 63 GLU D O 1
ATOM 4686 N N . LEU D 4 68 ? 102.43964 107.55006 62.16194 1.000 92.13504 64 LEU D N 1
ATOM 4687 C CA . LEU D 4 68 ? 101.07213 107.85992 61.75947 1.000 93.93061 64 LEU D CA 1
ATOM 4688 C C . LEU D 4 68 ? 100.85218 109.35439 61.54481 1.000 93.73748 64 LEU D C 1
ATOM 4689 O O . LEU D 4 68 ? 100.18991 109.75333 60.58216 1.000 95.01641 64 LEU D O 1
ATOM 4694 N N . PHE D 4 69 ? 101.38150 110.18616 62.43476 1.000 92.48823 65 PHE D N 1
ATOM 4695 C CA . PHE D 4 69 ? 101.28095 111.63373 62.32798 1.000 92.13155 65 PHE D CA 1
ATOM 4696 C C . PHE D 4 69 ? 102.66618 112.23118 62.12368 1.000 92.17447 65 PHE D C 1
ATOM 4697 O O . PHE D 4 69 ? 103.68886 111.59695 62.38528 1.000 92.79616 65 PHE D O 1
ATOM 4705 N N . GLY D 4 70 ? 102.69101 113.46972 61.65126 1.000 89.12436 66 GLY D N 1
ATOM 4706 C CA . GLY D 4 70 ? 103.94876 114.12101 61.36015 1.000 89.16884 66 GLY D CA 1
ATOM 4707 C C . GLY D 4 70 ? 104.72703 114.47792 62.61203 1.000 86.80923 66 GLY D C 1
ATOM 4708 O O . GLY D 4 70 ? 104.22337 114.46490 63.73503 1.000 85.03497 66 GLY D O 1
ATOM 4709 N N . VAL D 4 71 ? 105.99932 114.78812 62.40257 1.000 92.21048 67 VAL D N 1
ATOM 4710 C CA . VAL D 4 71 ? 106.85421 115.28257 63.47362 1.000 91.85613 67 VAL D CA 1
ATOM 4711 C C . VAL D 4 71 ? 106.48716 116.73102 63.75820 1.000 91.05600 67 VAL D C 1
ATOM 4712 O O . VAL D 4 71 ? 106.24638 117.52011 62.83671 1.000 93.25460 67 VAL D O 1
ATOM 4716 N N . GLY D 4 72 ? 106.43466 117.08664 65.03839 1.000 87.08175 68 GLY D N 1
ATOM 4717 C CA . GLY D 4 72 ? 105.91073 118.37109 65.44637 1.000 86.46339 68 GLY D CA 1
ATOM 4718 C C . GLY D 4 72 ? 104.42236 118.38520 65.69952 1.000 88.27113 68 GLY D C 1
ATOM 4719 O O . GLY D 4 72 ? 103.87765 119.43897 66.05214 1.000 88.56228 68 GLY D O 1
ATOM 4720 N N . ASN D 4 73 ? 103.75261 117.24750 65.53771 1.000 86.49248 69 ASN D N 1
ATOM 4721 C CA . ASN D 4 73 ? 102.32303 117.09026 65.78935 1.000 84.99507 69 ASN D CA 1
ATOM 4722 C C . ASN D 4 73 ? 102.07531 116.47355 67.15657 1.000 84.98496 69 ASN D C 1
ATOM 4723 O O . ASN D 4 73 ? 101.22607 115.58657 67.30795 1.000 88.28741 69 ASN D O 1
ATOM 4728 N N . TRP D 4 74 ? 102.85471 116.91431 68.15267 1.000 74.11736 70 TRP D N 1
ATOM 4729 C CA . TRP D 4 74 ? 102.85918 116.28444 69.46950 1.000 71.35535 70 TRP D CA 1
ATOM 4730 C C . TRP D 4 74 ? 101.48789 116.28670 70.13058 1.000 78.90054 70 TRP D C 1
ATOM 4731 O O . TRP D 4 74 ? 101.20234 115.40047 70.93534 1.000 79.04629 70 TRP D O 1
ATOM 4742 N N . LYS D 4 75 ? 100.62525 117.25276 69.80705 1.000 88.69748 71 LYS D N 1
ATOM 4743 C CA . LYS D 4 75 ? 99.29628 117.27749 70.41392 1.000 85.66068 71 LYS D CA 1
ATOM 4744 C C . LYS D 4 75 ? 98.45935 116.08296 69.96365 1.000 88.04596 71 LYS D C 1
ATOM 4745 O O . LYS D 4 75 ? 97.89508 115.35601 70.79333 1.000 89.48657 71 LYS D O 1
ATOM 4751 N N . GLU D 4 76 ? 98.38466 115.84869 68.65212 1.000 91.39507 72 GLU D N 1
ATOM 4752 C CA . GLU D 4 76 ? 97.63697 114.70208 68.15532 1.000 92.14189 72 GLU D CA 1
ATOM 4753 C C . GLU D 4 76 ? 98.37948 113.38890 68.35945 1.000 92.23420 72 GLU D C 1
ATOM 4754 O O . GLU D 4 76 ? 97.75042 112.32864 68.30567 1.000 92.81265 72 GLU D O 1
ATOM 4760 N N . ILE D 4 77 ? 99.69642 113.42759 68.57822 1.000 81.27854 73 ILE D N 1
ATOM 4761 C CA . ILE D 4 77 ? 100.39691 112.22227 69.01451 1.000 81.69481 73 ILE D CA 1
ATOM 4762 C C . ILE D 4 77 ? 100.01668 111.88451 70.45200 1.000 81.32752 73 ILE D C 1
ATOM 4763 O O . ILE D 4 77 ? 99.73512 110.72606 70.78295 1.000 82.55372 73 ILE D O 1
ATOM 4768 N N . ASN D 4 78 ? 99.98135 112.89810 71.31897 1.000 72.31213 74 ASN D N 1
ATOM 4769 C CA . ASN D 4 78 ? 99.69910 112.70476 72.73531 1.000 75.47525 74 ASN D CA 1
ATOM 4770 C C . ASN D 4 78 ? 98.25624 112.26765 72.95796 1.000 79.33113 74 ASN D C 1
ATOM 4771 O O . ASN D 4 78 ? 97.97634 111.44097 73.83395 1.000 76.01598 74 ASN D O 1
ATOM 4776 N N . TYR D 4 79 ? 97.32297 112.81077 72.17881 1.000 89.57676 75 TYR D N 1
ATOM 4777 C CA . TYR D 4 79 ? 95.91519 112.45506 72.36256 1.000 91.72290 75 TYR D CA 1
ATOM 4778 C C . TYR D 4 79 ? 95.47992 111.30152 71.46519 1.000 90.17450 75 TYR D C 1
ATOM 4779 O O . TYR D 4 79 ? 94.28215 111.07077 71.27647 1.000 89.25299 75 TYR D O 1
ATOM 4788 N N . ASP D 4 80 ? 96.42726 110.55618 70.89535 1.000 88.65752 76 ASP D N 1
ATOM 4789 C CA . ASP D 4 80 ? 96.09468 109.33676 70.16182 1.000 90.27506 76 ASP D CA 1
ATOM 4790 C C . ASP D 4 80 ? 96.98039 108.14779 70.49626 1.000 88.30530 76 ASP D C 1
ATOM 4791 O O . ASP D 4 80 ? 96.61239 107.02108 70.14718 1.000 88.91976 76 ASP D O 1
ATOM 4796 N N . GLU D 4 81 ? 98.12634 108.33929 71.14820 1.000 78.38716 77 GLU D N 1
ATOM 4797 C CA . GLU D 4 81 ? 98.98676 107.23367 71.54869 1.000 77.17638 77 GLU D CA 1
ATOM 4798 C C . GLU D 4 81 ? 99.40629 107.27793 73.00885 1.000 75.71471 77 GLU D C 1
ATOM 4799 O O . GLU D 4 81 ? 99.88773 106.25968 73.51951 1.000 72.48555 77 GLU D O 1
ATOM 4805 N N . PHE D 4 82 ? 99.25140 108.40928 73.69299 1.000 66.91981 78 PHE D N 1
ATOM 4806 C CA . PHE D 4 82 ? 99.56281 108.52556 75.10913 1.000 65.42416 78 PHE D CA 1
ATOM 4807 C C . PHE D 4 82 ? 98.33958 108.86578 75.94631 1.000 69.19938 78 PHE D C 1
ATOM 4808 O O . PHE D 4 82 ? 98.44543 108.91656 77.17741 1.000 68.48495 78 PHE D O 1
ATOM 4816 N N . SER D 4 83 ? 97.19286 109.11341 75.30336 1.000 74.98100 79 SER D N 1
ATOM 4817 C CA . SER D 4 83 ? 95.93394 109.47989 75.95956 1.000 74.87470 79 SER D CA 1
ATOM 4818 C C . SER D 4 83 ? 96.06884 110.74728 76.80116 1.000 75.20339 79 SER D C 1
ATOM 4819 O O . SER D 4 83 ? 95.40533 110.89563 77.83020 1.000 75.12914 79 SER D O 1
ATOM 4822 N N . GLY D 4 84 ? 96.92357 111.67177 76.36838 1.000 68.27525 80 GLY D N 1
ATOM 4823 C CA . GLY D 4 84 ? 97.05007 112.95731 77.02243 1.000 71.42429 80 GLY D CA 1
ATOM 4824 C C . GLY D 4 84 ? 97.82069 112.96234 78.32240 1.000 71.57375 80 GLY D C 1
ATOM 4825 O O . GLY D 4 84 ? 97.81084 113.98190 79.02122 1.000 68.05111 80 GLY D O 1
ATOM 4826 N N . LYS D 4 85 ? 98.48863 111.86977 78.67213 1.000 68.86790 81 LYS D N 1
ATOM 4827 C CA . LYS D 4 85 ? 99.25574 111.79416 79.91684 1.000 68.90600 81 LYS D CA 1
ATOM 4828 C C . LYS D 4 85 ? 100.75364 111.87810 79.65351 1.000 71.45397 81 LYS D C 1
ATOM 4829 O O . LYS D 4 85 ? 101.55740 111.24331 80.33521 1.000 72.08927 81 LYS D O 1
ATOM 4835 N N . ALA D 4 86 ? 101.14914 112.66657 78.65794 1.000 59.30538 82 ALA D N 1
ATOM 4836 C CA . ALA D 4 86 ? 102.54918 112.81763 78.29760 1.000 55.46204 82 ALA D CA 1
ATOM 4837 C C . ALA D 4 86 ? 102.89306 114.29176 78.15586 1.000 55.89371 82 ALA D C 1
ATOM 4838 O O . ALA D 4 86 ? 102.05329 115.10716 77.76662 1.000 62.20143 82 ALA D O 1
ATOM 4840 N N . ASN D 4 87 ? 104.13917 114.62658 78.48367 1.000 53.41282 83 ASN D N 1
ATOM 4841 C CA . ASN D 4 87 ? 104.64897 115.97255 78.26079 1.000 51.38217 83 ASN D CA 1
ATOM 4842 C C . ASN D 4 87 ? 104.94964 116.15103 76.78060 1.000 50.08490 83 ASN D C 1
ATOM 4843 O O . ASN D 4 87 ? 105.63978 115.32292 76.18029 1.000 60.57060 83 ASN D O 1
ATOM 4848 N N . ILE D 4 88 ? 104.42722 117.22868 76.19318 1.000 51.16534 84 ILE D N 1
ATOM 4849 C CA . ILE D 4 88 ? 104.76962 117.59634 74.82531 1.000 53.86405 84 ILE D CA 1
ATOM 4850 C C . ILE D 4 88 ? 106.25180 117.88613 74.67352 1.000 57.58759 84 ILE D C 1
ATOM 4851 O O . ILE D 4 88 ? 106.86555 117.49195 73.66759 1.000 58.74491 84 ILE D O 1
ATOM 4856 N N . VAL D 4 89 ? 106.83977 118.54118 75.67469 1.000 57.62992 85 VAL D N 1
ATOM 4857 C CA . VAL D 4 89 ? 108.27657 118.78010 75.69143 1.000 49.52226 85 VAL D CA 1
ATOM 4858 C C . VAL D 4 89 ? 109.03339 117.45987 75.68904 1.000 54.08889 85 VAL D C 1
ATOM 4859 O O . VAL D 4 89 ? 109.99537 117.28599 74.93633 1.000 59.89649 85 VAL D O 1
ATOM 4863 N N . GLU D 4 90 ? 108.60162 116.50592 76.51973 1.000 54.81593 86 GLU D N 1
ATOM 4864 C CA . GLU D 4 90 ? 109.27126 115.20967 76.56554 1.000 46.75839 86 GLU D CA 1
ATOM 4865 C C . GLU D 4 90 ? 109.11054 114.44288 75.25916 1.000 45.31732 86 GLU D C 1
ATOM 4866 O O . GLU D 4 90 ? 110.05425 113.78286 74.82232 1.000 58.20926 86 GLU D O 1
ATOM 4872 N N . LEU D 4 91 ? 107.93806 114.51683 74.62306 1.000 43.51910 87 LEU D N 1
ATOM 4873 C CA . LEU D 4 91 ? 107.76420 113.90427 73.30878 1.000 41.26634 87 LEU D CA 1
ATOM 4874 C C . LEU D 4 91 ? 108.72332 114.48371 72.27997 1.000 40.67308 87 LEU D C 1
ATOM 4875 O O . LEU D 4 91 ? 109.35733 113.72180 71.53785 1.000 50.49046 87 LEU D O 1
ATOM 4880 N N . GLU D 4 92 ? 108.86924 115.80816 72.24564 1.000 50.95540 88 GLU D N 1
ATOM 4881 C CA . GLU D 4 92 ? 109.84015 116.46013 71.37390 1.000 57.19126 88 GLU D CA 1
ATOM 4882 C C . GLU D 4 92 ? 111.27673 116.06428 71.69069 1.000 54.94163 88 GLU D C 1
ATOM 4883 O O . GLU D 4 92 ? 112.07001 115.84179 70.77282 1.000 60.62105 88 GLU D O 1
ATOM 4889 N N . LEU D 4 93 ? 111.62013 115.95698 72.97567 1.000 44.92885 89 LEU D N 1
ATOM 4890 C CA . LEU D 4 93 ? 112.97310 115.57342 73.36899 1.000 43.29906 89 LEU D CA 1
ATOM 4891 C C . LEU D 4 93 ? 113.28977 114.13807 72.96754 1.000 47.61970 89 LEU D C 1
ATOM 4892 O O . LEU D 4 93 ? 114.39087 113.84811 72.48344 1.000 56.44518 89 LEU D O 1
ATOM 4897 N N . ARG D 4 94 ? 112.34175 113.22387 73.16770 1.000 46.66146 90 ARG D N 1
ATOM 4898 C CA . ARG D 4 94 ? 112.53170 111.83072 72.78626 1.000 40.55720 90 ARG D CA 1
ATOM 4899 C C . ARG D 4 94 ? 112.65107 111.71146 71.27208 1.000 46.81330 90 ARG D C 1
ATOM 4900 O O . ARG D 4 94 ? 113.47149 110.93406 70.77203 1.000 57.25595 90 ARG D O 1
ATOM 4908 N N . THR D 4 95 ? 111.84847 112.48243 70.53464 1.000 50.92807 91 THR D N 1
ATOM 4909 C CA . THR D 4 95 ? 111.95130 112.50725 69.07991 1.000 52.04904 91 THR D CA 1
ATOM 4910 C C . THR D 4 95 ? 113.30211 113.05330 68.63038 1.000 57.57579 91 THR D C 1
ATOM 4911 O O . THR D 4 95 ? 113.85999 112.59186 67.63045 1.000 63.01303 91 THR D O 1
ATOM 4915 N N . CYS D 4 96 ? 113.82729 114.04236 69.35877 1.000 63.54721 92 CYS D N 1
ATOM 4916 C CA . CYS D 4 96 ? 115.17975 114.52762 69.09734 1.000 64.23984 92 CYS D CA 1
ATOM 4917 C C . CYS D 4 96 ? 116.21151 113.43028 69.31977 1.000 70.43597 92 CYS D C 1
ATOM 4918 O O . CYS D 4 96 ? 117.16965 113.30108 68.54857 1.000 73.51619 92 CYS D O 1
ATOM 4921 N N . MET D 4 97 ? 116.04479 112.65019 70.38990 1.000 67.79795 93 MET D N 1
ATOM 4922 C CA . MET D 4 97 ? 116.99372 111.58082 70.69023 1.000 65.71269 93 MET D CA 1
ATOM 4923 C C . MET D 4 97 ? 116.96690 110.49526 69.62160 1.000 67.15602 93 MET D C 1
ATOM 4924 O O . MET D 4 97 ? 118.01523 109.97114 69.22799 1.000 68.73489 93 MET D O 1
ATOM 4929 N N . ILE D 4 98 ? 115.77165 110.13723 69.13956 1.000 66.00459 94 ILE D N 1
ATOM 4930 C CA . ILE D 4 98 ? 115.66826 109.07406 68.14060 1.000 66.91060 94 ILE D CA 1
ATOM 4931 C C . ILE D 4 98 ? 115.92030 109.56246 66.72514 1.000 69.91017 94 ILE D C 1
ATOM 4932 O O . ILE D 4 98 ? 115.92619 108.74664 65.79448 1.000 75.94751 94 ILE D O 1
ATOM 4937 N N . LEU D 4 99 ? 116.12496 110.86448 66.52671 1.000 76.82092 95 LEU D N 1
ATOM 4938 C CA . LEU D 4 99 ? 116.46972 111.40086 65.21862 1.000 79.76215 95 LEU D CA 1
ATOM 4939 C C . LEU D 4 99 ? 117.88582 111.95107 65.14573 1.000 79.41921 95 LEU D C 1
ATOM 4940 O O . LEU D 4 99 ? 118.41042 112.11363 64.03896 1.000 83.76180 95 LEU D O 1
ATOM 4945 N N . GLY D 4 100 ? 118.51462 112.24023 66.28250 1.000 84.92784 96 GLY D N 1
ATOM 4946 C CA . GLY D 4 100 ? 119.91411 112.60237 66.31456 1.000 88.01647 96 GLY D CA 1
ATOM 4947 C C . GLY D 4 100 ? 120.23416 114.08003 66.22950 1.000 89.87542 96 GLY D C 1
ATOM 4948 O O . GLY D 4 100 ? 121.40993 114.44007 66.35305 1.000 89.48485 96 GLY D O 1
ATOM 4949 N N . ILE D 4 101 ? 119.24810 114.95110 66.02542 1.000 90.45595 97 ILE D N 1
ATOM 4950 C CA . ILE D 4 101 ? 119.47566 116.39193 66.00893 1.000 92.15842 97 ILE D CA 1
ATOM 4951 C C . ILE D 4 101 ? 118.90549 116.98118 67.28993 1.000 93.13191 97 ILE D C 1
ATOM 4952 O O . ILE D 4 101 ? 117.81896 116.59406 67.73315 1.000 92.90184 97 ILE D O 1
ATOM 4957 N N . ASN D 4 102 ? 119.65789 117.90304 67.89514 1.000 93.72368 98 ASN D N 1
ATOM 4958 C CA . ASN D 4 102 ? 119.14875 118.65563 69.03424 1.000 91.64749 98 ASN D CA 1
ATOM 4959 C C . ASN D 4 102 ? 117.94892 119.51613 68.65349 1.000 92.40412 98 ASN D C 1
ATOM 4960 O O . ASN D 4 102 ? 117.04284 119.70722 69.47140 1.000 94.09510 98 ASN D O 1
ATOM 4965 N N . ASP D 4 103 ? 117.92094 120.03957 67.42951 1.000 91.84728 99 ASP D N 1
ATOM 4966 C CA . ASP D 4 103 ? 116.84491 120.90760 66.95051 1.000 95.61544 99 ASP D CA 1
ATOM 4967 C C . ASP D 4 103 ? 116.20157 120.25796 65.72825 1.000 94.68703 99 ASP D C 1
ATOM 4968 O O . ASP D 4 103 ? 116.67726 120.43811 64.60336 1.000 93.77820 99 ASP D O 1
ATOM 4973 N N . ILE D 4 104 ? 115.10022 119.53606 65.92910 1.000 89.97714 100 ILE D N 1
ATOM 4974 C CA . ILE D 4 104 ? 114.45802 118.85045 64.81297 1.000 91.18668 100 ILE D CA 1
ATOM 4975 C C . ILE D 4 104 ? 113.58903 119.84291 64.04759 1.000 93.58040 100 ILE D C 1
ATOM 4976 O O . ILE D 4 104 ? 112.38965 119.98373 64.31096 1.000 92.79853 100 ILE D O 1
ATOM 4981 N N . THR D 4 105 ? 114.18886 120.52886 63.07914 1.000 100.67577 101 THR D N 1
ATOM 4982 C CA . THR D 4 105 ? 113.49989 121.55214 62.30260 1.000 101.16061 101 THR D CA 1
ATOM 4983 C C . THR D 4 105 ? 113.23239 121.14341 60.86439 1.000 101.30698 101 THR D C 1
ATOM 4984 O O . THR D 4 105 ? 112.19242 121.50634 60.31038 1.000 101.03176 101 THR D O 1
ATOM 4988 N N . GLU D 4 106 ? 114.15290 120.40431 60.24185 1.000 101.64241 102 GLU D N 1
ATOM 4989 C CA . GLU D 4 106 ? 113.94250 119.95483 58.86958 1.000 101.68686 102 GLU D CA 1
ATOM 4990 C C . GLU D 4 106 ? 112.83104 118.91421 58.79407 1.000 102.58968 102 GLU D C 1
ATOM 4991 O O . GLU D 4 106 ? 112.03350 118.91341 57.84861 1.000 102.10312 102 GLU D O 1
ATOM 4997 N N . TYR D 4 107 ? 112.74178 118.04225 59.79705 1.000 100.63161 103 TYR D N 1
ATOM 4998 C CA . TYR D 4 107 ? 111.79748 116.93485 59.79928 1.000 98.90635 103 TYR D CA 1
ATOM 4999 C C . TYR D 4 107 ? 110.40395 117.33564 60.27033 1.000 98.69274 103 TYR D C 1
ATOM 5000 O O . TYR D 4 107 ? 109.55255 116.45769 60.44288 1.000 98.89890 103 TYR D O 1
ATOM 5009 N N . TYR D 4 108 ? 110.15076 118.63026 60.47047 1.000 98.04099 104 TYR D N 1
ATOM 5010 C CA . TYR D 4 108 ? 108.87168 119.09911 61.00159 1.000 98.11120 104 TYR D CA 1
ATOM 5011 C C . TYR D 4 108 ? 107.74828 118.77515 60.02248 1.000 99.05040 104 TYR D C 1
ATOM 5012 O O . TYR D 4 108 ? 107.64042 119.39465 58.95975 1.000 97.19188 104 TYR D O 1
ATOM 5021 N N . GLY D 4 109 ? 106.90962 117.80601 60.38190 1.000 101.75061 105 GLY D N 1
ATOM 5022 C CA . GLY D 4 109 ? 105.79957 117.40554 59.54004 1.000 100.45664 105 GLY D CA 1
ATOM 5023 C C . GLY D 4 109 ? 106.22922 116.59224 58.33757 1.000 102.43267 105 GLY D C 1
ATOM 5024 O O . GLY D 4 109 ? 106.00810 117.00074 57.19357 1.000 102.70218 105 GLY D O 1
ATOM 5025 N N . LYS D 4 110 ? 106.84315 115.43306 58.58211 1.000 98.94382 106 LYS D N 1
ATOM 5026 C CA . LYS D 4 110 ? 107.36569 114.59973 57.51136 1.000 100.67773 106 LYS D CA 1
ATOM 5027 C C . LYS D 4 110 ? 106.82938 113.17560 57.51194 1.000 100.45750 106 LYS D C 1
ATOM 5028 O O . LYS D 4 110 ? 106.99117 112.48295 56.49960 1.000 101.19731 106 LYS D O 1
ATOM 5034 N N . LYS D 4 111 ? 106.20639 112.72431 58.60623 1.000 96.81378 107 LYS D N 1
ATOM 5035 C CA . LYS D 4 111 ? 105.58269 111.40047 58.71575 1.000 95.33437 107 LYS D CA 1
ATOM 5036 C C . LYS D 4 111 ? 106.59620 110.28262 58.45270 1.000 96.69599 107 LYS D C 1
ATOM 5037 O O . LYS D 4 111 ? 106.49192 109.51857 57.49124 1.000 95.82933 107 LYS D O 1
ATOM 5043 N N . ILE D 4 112 ? 107.58698 110.20305 59.33403 1.000 97.41067 108 ILE D N 1
ATOM 5044 C CA . ILE D 4 112 ? 108.70643 109.28134 59.17446 1.000 96.28395 108 ILE D CA 1
ATOM 5045 C C . ILE D 4 112 ? 108.32554 107.92940 59.76639 1.000 96.62891 108 ILE D C 1
ATOM 5046 O O . ILE D 4 112 ? 107.88051 107.84846 60.91614 1.000 96.08067 108 ILE D O 1
ATOM 5051 N N . SER D 4 113 ? 108.50755 106.86698 58.98329 1.000 101.90715 109 SER D N 1
ATOM 5052 C CA . SER D 4 113 ? 108.20222 105.51061 59.41481 1.000 102.50827 109 SER D CA 1
ATOM 5053 C C . SER D 4 113 ? 109.36626 104.96134 60.24120 1.000 102.68002 109 SER D C 1
ATOM 5054 O O . SER D 4 113 ? 110.34765 105.65775 60.49931 1.000 101.36017 109 SER D O 1
ATOM 5057 N N . GLU D 4 114 ? 109.26707 103.69703 60.66399 1.000 99.38455 110 GLU D N 1
ATOM 5058 C CA . GLU D 4 114 ? 110.28176 103.11210 61.54063 1.000 99.12730 110 GLU D CA 1
ATOM 5059 C C . GLU D 4 114 ? 111.62185 102.95545 60.82821 1.000 99.52844 110 GLU D C 1
ATOM 5060 O O . GLU D 4 114 ? 112.66990 103.36314 61.34978 1.000 98.54649 110 GLU D O 1
ATOM 5066 N N . GLU D 4 115 ? 111.60579 102.34565 59.63898 1.000 104.23619 111 GLU D N 1
ATOM 5067 C CA . GLU D 4 115 ? 112.84269 102.09279 58.90636 1.000 105.59915 111 GLU D CA 1
ATOM 5068 C C . GLU D 4 115 ? 113.51112 103.39646 58.49411 1.000 105.33255 111 GLU D C 1
ATOM 5069 O O . GLU D 4 115 ? 114.73611 103.53519 58.58710 1.000 103.76898 111 GLU D O 1
ATOM 5075 N N . GLU D 4 116 ? 112.71805 104.37263 58.05050 1.000 104.14432 112 GLU D N 1
ATOM 5076 C CA . GLU D 4 116 ? 113.27546 105.67802 57.72854 1.000 104.61677 112 GLU D CA 1
ATOM 5077 C C . GLU D 4 116 ? 113.76762 106.41397 58.96788 1.000 104.24269 112 GLU D C 1
ATOM 5078 O O . GLU D 4 116 ? 114.75257 107.14827 58.87510 1.000 102.89072 112 GLU D O 1
ATOM 5084 N N . GLN D 4 117 ? 113.12102 106.21998 60.12180 1.000 101.09043 113 GLN D N 1
ATOM 5085 C CA . GLN D 4 117 ? 113.61527 106.79813 61.36949 1.000 100.76703 113 GLN D CA 1
ATOM 5086 C C . GLN D 4 117 ? 114.99636 106.25813 61.71036 1.000 99.62896 113 GLN D C 1
ATOM 5087 O O . GLN D 4 117 ? 115.91164 107.02100 62.04229 1.000 98.55463 113 GLN D O 1
ATOM 5093 N N . GLU D 4 118 ? 115.16651 104.93642 61.62027 1.000 101.99444 114 GLU D N 1
ATOM 5094 C CA . GLU D 4 118 ? 116.48115 104.34965 61.86355 1.000 102.12632 114 GLU D CA 1
ATOM 5095 C C . GLU D 4 118 ? 117.50489 104.76210 60.81262 1.000 102.98292 114 GLU D C 1
ATOM 5096 O O . GLU D 4 118 ? 118.67668 104.94950 61.15446 1.000 102.43559 114 GLU D O 1
ATOM 5102 N N . GLU D 4 119 ? 117.09083 104.91644 59.55178 1.000 104.21871 115 GLU D N 1
ATOM 5103 C CA . GLU D 4 119 ? 118.01191 105.36793 58.51149 1.000 104.71599 115 GLU D CA 1
ATOM 5104 C C . GLU D 4 119 ? 118.49441 106.79064 58.77656 1.000 105.33438 115 GLU D C 1
ATOM 5105 O O . GLU D 4 119 ? 119.69215 107.08381 58.65505 1.000 104.82315 115 GLU D O 1
ATOM 5111 N N . ILE D 4 120 ? 117.57119 107.68820 59.13999 1.000 101.83396 116 ILE D N 1
ATOM 5112 C CA . ILE D 4 120 ? 117.94375 109.05628 59.48985 1.000 102.45199 116 ILE D CA 1
ATOM 5113 C C . ILE D 4 120 ? 118.83474 109.07464 60.72069 1.000 102.34798 116 ILE D C 1
ATOM 5114 O O . ILE D 4 120 ? 119.81475 109.82173 60.76443 1.000 102.25338 116 ILE D O 1
ATOM 5119 N N . LYS D 4 121 ? 118.53800 108.23860 61.72019 1.000 98.10202 117 LYS D N 1
ATOM 5120 C CA . LYS D 4 121 ? 119.36904 108.18830 62.92099 1.000 96.50459 117 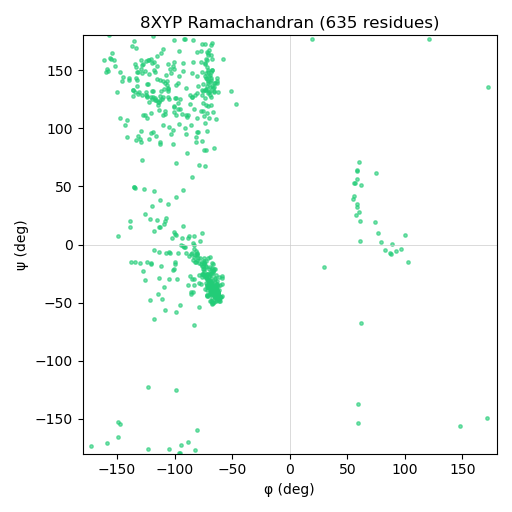LYS D CA 1
ATOM 5121 C C . LYS D 4 121 ? 120.78588 107.71959 62.59941 1.000 99.23652 117 LYS D C 1
ATOM 5122 O O . LYS D 4 121 ? 121.76718 108.30100 63.07868 1.000 99.51257 117 LYS D O 1
ATOM 5128 N N . LYS D 4 122 ? 120.91249 106.68319 61.76490 1.000 103.08322 118 LYS D N 1
ATOM 5129 C CA . LYS D 4 122 ? 122.23152 106.15216 61.42848 1.000 102.32703 118 LYS D CA 1
ATOM 5130 C C . LYS D 4 122 ? 123.03899 107.14695 60.60126 1.000 102.14129 118 LYS D C 1
ATOM 5131 O O . LYS D 4 122 ? 124.20704 107.42134 60.91040 1.000 102.56075 118 LYS D O 1
ATOM 5137 N N . SER D 4 123 ? 122.43011 107.70552 59.54743 1.000 105.34019 119 SER D N 1
ATOM 5138 C CA . SER D 4 123 ? 123.12314 108.70308 58.73620 1.000 107.21966 119 SER D CA 1
ATOM 5139 C C . SER D 4 123 ? 123.42509 109.96121 59.53830 1.000 105.53583 119 SER D C 1
ATOM 5140 O O . SER D 4 123 ? 124.43309 110.63059 59.29087 1.000 103.62542 119 SER D O 1
ATOM 5143 N N . ASN D 4 124 ? 122.59248 110.26306 60.53207 1.000 101.36967 120 ASN D N 1
ATOM 5144 C CA . ASN D 4 124 ? 122.78702 111.43498 61.36975 1.000 100.88588 120 ASN D CA 1
ATOM 5145 C C . ASN D 4 124 ? 123.97192 111.24781 62.30351 1.000 101.48573 120 ASN D C 1
ATOM 5146 O O . ASN D 4 124 ? 124.78168 112.16206 62.48615 1.000 100.81384 120 ASN D O 1
ATOM 5151 N N . ILE D 4 125 ? 124.08148 110.06417 62.91122 1.000 105.04106 121 ILE D N 1
ATOM 5152 C CA . ILE D 4 125 ? 125.23558 109.75472 63.75152 1.000 106.32586 121 ILE D CA 1
ATOM 5153 C C . ILE D 4 125 ? 126.50730 109.74014 62.91127 1.000 107.00398 121 ILE D C 1
ATOM 5154 O O . ILE D 4 125 ? 127.56282 110.22959 63.33944 1.000 105.46272 121 ILE D O 1
ATOM 5159 N N . ALA D 4 126 ? 126.41716 109.20886 61.68619 1.000 108.21125 122 ALA D N 1
ATOM 5160 C CA . ALA D 4 126 ? 127.57096 109.20848 60.79031 1.000 106.83024 122 ALA D CA 1
ATOM 5161 C C . ALA D 4 126 ? 128.00671 110.62670 60.43318 1.000 107.76073 122 ALA D C 1
ATOM 5162 O O . ALA D 4 126 ? 129.20269 110.93816 60.45366 1.000 108.31245 122 ALA D O 1
ATOM 5164 N N . LYS D 4 127 ? 127.05224 111.50964 60.12786 1.000 107.12210 123 LYS D N 1
ATOM 5165 C CA . LYS D 4 127 ? 127.41282 112.87859 59.76975 1.000 107.87258 123 LYS D CA 1
ATOM 5166 C C . LYS D 4 127 ? 127.86399 113.67215 60.99277 1.000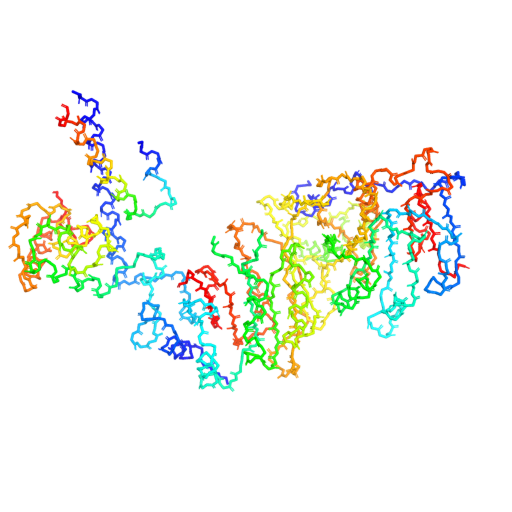 108.23604 123 LYS D C 1
ATOM 5167 O O . LYS D 4 127 ? 128.64441 114.62289 60.86715 1.000 108.38878 123 LYS D O 1
ATOM 5173 N N . GLY D 4 128 ? 127.39387 113.29334 62.18349 1.000 107.31283 124 GLY D N 1
ATOM 5174 C CA . GLY D 4 128 ? 127.90785 113.90179 63.39863 1.000 106.95352 124 GLY D CA 1
ATOM 5175 C C . GLY D 4 128 ? 129.34593 113.51129 63.67190 1.000 106.40155 124 GLY D C 1
ATOM 5176 O O . GLY D 4 128 ? 130.14440 114.33055 64.13446 1.000 104.97698 124 GLY D O 1
ATOM 5177 N N . LYS D 4 129 ? 129.69091 112.24924 63.40375 1.000 109.59392 125 LYS D N 1
ATOM 5178 C CA . LYS D 4 129 ? 131.08701 111.83043 63.48685 1.000 109.54915 125 LYS D CA 1
ATOM 5179 C C . LYS D 4 129 ? 131.93042 112.51438 62.41706 1.000 110.16308 125 LYS D C 1
ATOM 5180 O O . LYS D 4 129 ? 133.09756 112.84586 62.65754 1.000 109.39066 125 LYS D O 1
ATOM 5186 N N . LYS D 4 130 ? 131.35897 112.71746 61.22562 1.000 111.30440 126 LYS D N 1
ATOM 5187 C CA . LYS D 4 130 ? 132.07166 113.42327 60.16351 1.000 112.09733 126 LYS D CA 1
ATOM 5188 C C . LYS D 4 130 ? 132.35660 114.86992 60.55000 1.000 112.22494 126 LYS D C 1
ATOM 5189 O O . LYS D 4 130 ? 133.45600 115.38083 60.30578 1.000 111.79444 126 LYS D O 1
ATOM 5195 N N . GLU D 4 131 ? 131.37957 115.54655 61.15419 1.000 111.60739 127 GLU D N 1
ATOM 5196 C CA . GLU D 4 131 ? 131.55936 116.93179 61.56825 1.000 111.18398 127 GLU D CA 1
ATOM 5197 C C . GLU D 4 131 ? 132.31125 117.06661 62.88571 1.000 110.95273 127 GLU D C 1
ATOM 5198 O O . GLU D 4 131 ? 132.67437 118.19076 63.25124 1.000 108.80960 127 GLU D O 1
ATOM 5204 N N . ASN D 4 132 ? 132.54981 115.95461 63.58844 1.000 112.80158 128 ASN D N 1
ATOM 5205 C CA . ASN D 4 132 ? 133.25529 115.91991 64.87303 1.000 113.03684 128 ASN D CA 1
ATOM 5206 C C . ASN D 4 132 ? 132.59017 116.84288 65.89827 1.000 112.93076 128 ASN D C 1
ATOM 5207 O O . ASN D 4 132 ? 133.22282 117.70588 66.51059 1.000 111.73687 128 ASN D O 1
ATOM 5212 N N . LYS D 4 133 ? 131.27998 116.64705 66.06839 1.000 106.51131 129 LYS D N 1
ATOM 5213 C CA . LYS D 4 133 ? 130.52497 117.42448 67.04338 1.000 105.35895 129 LYS D CA 1
ATOM 5214 C C . LYS D 4 133 ? 129.52865 116.56554 67.81559 1.000 104.39170 129 LYS D C 1
ATOM 5215 O O . LYS D 4 133 ? 128.57928 117.10574 68.39573 1.000 104.53080 129 LYS D O 1
ATOM 5221 N N . LEU D 4 134 ? 129.71976 115.24902 67.84130 1.000 102.80137 130 LEU D N 1
ATOM 5222 C CA . LEU D 4 134 ? 128.80848 114.36624 68.55747 1.000 102.90688 130 LEU D CA 1
ATOM 5223 C C . LEU D 4 134 ? 129.05508 114.48108 70.05632 1.000 102.12617 130 LEU D C 1
ATOM 5224 O O . LEU D 4 134 ? 130.16962 114.23639 70.53013 1.000 101.98538 130 LEU D O 1
ATOM 5229 N N . LYS D 4 135 ? 128.01541 114.85047 70.80383 1.000 95.79630 131 LYS D N 1
ATOM 5230 C CA . LYS D 4 135 ? 128.11309 114.99818 72.25191 1.000 94.87881 131 LYS D CA 1
ATOM 5231 C C . LYS D 4 135 ? 127.58444 113.76932 72.98385 1.000 94.79577 131 LYS D C 1
ATOM 5232 O O . LYS D 4 135 ? 128.30975 113.14346 73.76216 1.000 96.05281 131 LYS D O 1
ATOM 5238 N N . ASP D 4 136 ? 126.32557 113.41399 72.74561 1.000 95.76992 132 ASP D N 1
ATOM 5239 C CA . ASP D 4 136 ? 125.68077 112.27396 73.39084 1.000 96.36824 132 ASP D CA 1
ATOM 5240 C C . ASP D 4 136 ? 124.91128 111.47103 72.34913 1.000 95.34821 132 ASP D C 1
ATOM 5241 O O . ASP D 4 136 ? 123.72798 111.17018 72.51433 1.000 93.37382 132 ASP D O 1
ATOM 5246 N N . ASN D 4 137 ? 125.59342 111.15046 71.24285 1.000 96.60309 133 ASN D N 1
ATOM 5247 C CA . ASN D 4 137 ? 125.00097 110.53515 70.04949 1.000 98.00734 133 ASN D CA 1
ATOM 5248 C C . ASN D 4 137 ? 123.91531 111.42201 69.44319 1.000 99.35140 133 ASN D C 1
ATOM 5249 O O . ASN D 4 137 ? 122.98754 110.93415 68.79317 1.000 97.14196 133 ASN D O 1
ATOM 5254 N N . ILE D 4 138 ? 124.03963 112.73200 69.65006 1.000 96.65511 134 ILE D N 1
ATOM 5255 C CA . ILE D 4 138 ? 123.14312 113.73673 69.09372 1.000 96.09027 134 ILE D CA 1
ATOM 5256 C C . ILE D 4 138 ? 123.98888 114.73942 68.32176 1.000 96.63450 134 ILE D C 1
ATOM 5257 O O . ILE D 4 138 ? 124.97456 115.26503 68.85101 1.000 96.41627 134 ILE D O 1
ATOM 5262 N N . TYR D 4 139 ? 123.61296 114.99672 67.06998 1.000 101.31483 135 TYR D N 1
ATOM 5263 C CA . TYR D 4 139 ? 124.33900 115.94884 66.23466 1.000 101.77051 135 TYR D CA 1
ATOM 5264 C C . TYR D 4 139 ? 124.09077 117.35674 66.75936 1.000 101.78858 135 TYR D C 1
ATOM 5265 O O . TYR D 4 139 ? 122.98587 117.89208 66.62584 1.000 101.03132 135 TYR D O 1
ATOM 5274 N N . GLN D 4 140 ? 125.11597 117.95598 67.35613 1.000 99.84755 136 GLN D N 1
ATOM 5275 C CA . GLN D 4 140 ? 124.99579 119.31478 67.86158 1.000 100.58872 136 GLN D CA 1
ATOM 5276 C C . GLN D 4 140 ? 124.96293 120.31061 66.70937 1.000 99.71514 136 GLN D C 1
ATOM 5277 O O . GLN D 4 140 ? 125.64009 120.13360 65.69321 1.000 99.39949 136 GLN D O 1
ATOM 5283 N N . LYS D 4 141 ? 124.16380 121.35970 66.87095 1.000 95.54818 137 LYS D N 1
ATOM 5284 C CA . LYS D 4 141 ? 124.05537 122.40479 65.86019 1.000 97.09108 137 LYS D CA 1
ATOM 5285 C C . LYS D 4 141 ? 125.31047 123.27171 65.82745 1.000 95.96661 137 LYS D C 1
ATOM 5286 O O . LYS D 4 141 ? 126.05799 123.26103 64.84957 1.000 94.98381 137 LYS D O 1
#

Organism: Tetrahymena thermophila (strain SB210) (NCBI:txid312017)

Radius of gyration: 31.7 Å; Cα contacts (8 Å, |Δi|>4): 1230; chains: 4; bounding box: 60×67×100 Å

Sequence (643 aa):
KKGLQGLLQDIEKRILHYKQLFFKEQNEIANGKRSMVPDNSIPICSDVTKLNFQALIDAQMRHAGKMFDVIMMDPPWQLYDSLSDEKIQNMPIQSLQQDGFIFVWAINAKYRVTIKMIENWGYKLVDEITWVKKTVNGKIAKGHGFYLQHAKESCLIGVKGDVDNGRFKKNIASDVIFSERRGQSQKPEEIYQYINQLCPNGNYLEIFARRNNLHDNWVSIGNELGEDQLSLLLKWRSSYIPPQKPTNEDEYKKIICKDISSEKLEQHAGDVSALFINIKWKLSEGQSGKSIEDLKKLAISDKLINNGIIFIWSEKEILSQIVDVLEAKGFNYIENFMINQLSADKALEMQRKNQIWSDITPEQCIEQEKFPPNNYVQDIFVNSEYSFFRKSKKILLMLRKFNKDAQLELRHQRTSDIFFDIFEQNKPNDVSKKGMEFVYKMIETLLPKANYSEENKGAFKMMELYADDKSQPRKGWISVYEQETLEDIENEKFTNLEILTHLYNLKAEIVRRLAEPLDFTQYAKNMRKDLSNQDICLEDGALNHSYFLTKKGQYWTPLNQKALQRGIELFGVGNWKEINYDEFSGKANIVELELRTCMILGINDITEYYGKKISEEEQEEIKKSNIAKGKKENKLKDNIYQK

Secondary structure (DSSP, 8-state):
-HHHHHHHHHHHHHHHHHHHHHHHHHHHHHHT---SS-TT-EEEE--TTT--HHHHHHHHHHHHSS--SEEEE---B-----B-HHHHHTS-HHHH-SSEEEEEEE-GGGSHHHHHHHHHTT-EEEEEEEEEEE-TTSSB-----SSSB--EEEEEEEEES--TTTTS-SSBS-SEEEEE--SSS---THHHHHHHHHSTT--EEEES--GGG--TTEEEEETT-/--SHHHHHTGGGGG-PPPPPPS-GGG-EEEEES-STTS--TTT--S-SEEEE---B--SSSS--B-HHHHHHS---SSSSSSEEEEEEE-STTHHHHHHHHHHTT-EEEEEEEEEEEEHHHHHHHHHHH---SS--HHHHHHH------S-GGGSB--B--SSB-B-EEEEEEEEE--SSS------SSSBSEEEEEE-SS-TT---HHHHHHHHHHHHHH-STTS--TT-SSS-SEEEES--TTT-S-TT-EEEEE--/--TTTS-TTS-HHHHHHHHHHHHHHHHHHHH-/---HHHHHHHHHHHTS-TTTB-TTS-B-HHHHTS-TT----HHHHHHHHHHHHHS-BT-HHHHHHHHSTT-S-HHHHHHHHHHHHSBSS--TTBT----HHHHHHHHHHHHHHHHHHT-BSSSSB--

InterPro domains:
  IPR007757 MT-A70-like [PF05063] (259-427)
  IPR007757 MT-A70-like [PS51143] (212-428)
  IPR029063 S-adenosyl-L-methionine-dependent methyltransferase superfamily [G3DSA:3.40.50.150] (243-409)
  IPR029063 S-adenosyl-L-methionine-dependent methyltransferase superfamily [SSF53335] (235-424)